Protein 4HI6 (pdb70)

InterPro domains:
  IPR032414 Matrix protein, Bornaviridae [PF16520] (20-122)
  IPR038520 Matrix protein superfamily [G3DSA:2.70.20.40] (1-142)

Solvent-accessible surface area: 24850 Å² total; per-residue (Å²): 126,74,23,56,72,3,109,77,121,4,7,44,29,1,67,30,2,0,4,0,22,0,20,7,63,71,37,128,59,156,51,30,56,10,23,0,0,1,0,1,0,114,100,70,15,150,40,32,208,142,76,123,35,70,95,42,1,40,9,5,3,4,2,18,0,9,6,47,0,3,0,14,0,71,0,52,91,78,0,30,118,35,0,26,79,15,3,33,90,166,61,17,1,122,64,45,2,24,1,138,4,23,83,45,16,0,28,87,1,1,74,23,27,21,79,43,147,37,49,62,28,114,65,25,53,52,28,105,15,0,72,44,13,86,86,4,43,146,195,65,49,27,63,49,2,108,58,101,2,7,42,34,0,62,30,0,0,2,0,25,3,51,37,84,50,45,26,39,215,77,75,100,7,19,1,0,1,0,0,0,129,112,77,11,163,46,62,235,162,99,128,24,86,71,18,3,37,7,2,4,2,4,33,2,5,19,77,0,8,0,16,0,51,1,56,87,94,0,33,122,35,0,20,80,29,8,39,79,163,64,16,2,125,63,42,2,23,0,123,6,19,91,36,18,0,49,30,0,5,32,4,39,15,72,43,150,46,39,70,12,117,68,33,51,50,26,99,12,0,68,45,17,90,84,73,126,67,23,69,39,2,96,75,120,4,5,42,33,0,57,22,1,4,6,6,19,0,55,25,59,65,69,52,120,216,63,52,96,5,24,0,0,4,0,0,0,103,95,68,2,142,36,59,203,146,108,130,9,70,75,22,10,54,16,5,4,3,2,22,0,15,11,47,0,6,0,12,2,66,0,68,92,118,3,34,116,34,1,27,78,20,7,38,90,176,73,16,1,121,64,42,2,27,0,134,4,25,82,16,10,0,44,56,0,7,48,20,38,17,75,37,147,53,37,131,31,87,59,25,48,47,30,100,10,0,75,47,12,79,95,57,130,72,21,63,44,1,114,50,112,3,8,43,31,0,60,37,3,0,2,0,14,0,42,20,117,127,7,20,0,0,0,0,0,1,114,111,82,16,154,47,51,237,130,108,147,20,92,84,24,3,51,13,4,5,1,1,32,4,6,21,76,0,6,0,13,0,50,0,56,86,100,0,30,129,35,0,20,80,28,5,31,82,162,79,21,6,149,65,48,2,30,0,124,4,16,73,68,4,0,16,107,0,8,62,21,49,20,87,38,139,36,37,84,28,143,66,18,61,53,23,105,8,0,68,49,16,83,90,55

Radius of gyration: 25.64 Å; Cα contacts (8 Å, |Δi|>4): 1263; chains: 4; bounding box: 63×63×63 Å

Structure (mmCIF, N/CA/C/O backbone):
data_4HI6
#
_entry.id   4HI6
#
_cell.length_a   158.066
_cell.length_b   158.066
_cell.length_c   103.714
_cell.angle_alpha   90.00
_cell.angle_beta   90.00
_cell.angle_gamma   120.00
#
_symmetry.space_group_name_H-M   'H 3'
#
loop_
_entity.id
_entity.type
_entity.pdbx_description
1 polymer 'Matrix protein'
2 non-polymer "GUANOSINE-3'-MONOPHOSPHATE"
3 non-polymer 'CHLORIDE ION'
4 water water
#
loop_
_atom_site.group_PDB
_atom_site.id
_atom_site.type_symbol
_atom_site.label_atom_id
_atom_site.label_alt_id
_atom_site.label_comp_id
_atom_site.label_asym_id
_atom_site.label_entity_id
_atom_site.label_seq_id
_atom_site.pdbx_PDB_ins_code
_atom_site.Cartn_x
_atom_site.Cartn_y
_atom_site.Cartn_z
_atom_site.occupancy
_atom_site.B_iso_or_equiv
_atom_site.auth_seq_id
_atom_site.auth_comp_id
_atom_site.auth_asym_id
_atom_site.auth_atom_id
_atom_site.pdbx_PDB_model_num
ATOM 1 N N . HIS A 1 5 ? -42.848 -13.234 54.722 1.00 62.74 5 HIS A N 1
ATOM 2 C CA . HIS A 1 5 ? -43.139 -12.499 53.448 1.00 62.10 5 HIS A CA 1
ATOM 3 C C . HIS A 1 5 ? -42.299 -13.024 52.283 1.00 62.01 5 HIS A C 1
ATOM 4 O O . HIS A 1 5 ? -41.479 -13.923 52.457 1.00 62.49 5 HIS A O 1
ATOM 11 N N . SER A 1 6 ? -42.538 -12.479 51.094 1.00 62.40 6 SER A N 1
ATOM 12 C CA . SER A 1 6 ? -41.658 -12.706 49.950 1.00 61.19 6 SER A CA 1
ATOM 13 C C . SER A 1 6 ? -41.310 -11.375 49.292 1.00 57.26 6 SER A C 1
ATOM 14 O O . SER A 1 6 ? -41.877 -10.329 49.627 1.00 53.28 6 SER A O 1
ATOM 17 N N . TYR A 1 7 ? -40.363 -11.434 48.361 1.00 52.07 7 TYR A N 1
ATOM 18 C CA . TYR A 1 7 ? -39.895 -10.264 47.636 1.00 45.64 7 TYR A CA 1
ATOM 19 C C . TYR A 1 7 ? -40.498 -10.280 46.237 1.00 45.91 7 TYR A C 1
ATOM 20 O O . TYR A 1 7 ? -40.134 -11.121 45.416 1.00 41.89 7 TYR A O 1
ATOM 29 N N . VAL A 1 8 ? -41.413 -9.347 45.966 1.00 44.84 8 VAL A N 1
ATOM 30 C CA . VAL A 1 8 ? -42.193 -9.382 44.724 1.00 44.53 8 VAL A CA 1
ATOM 31 C C . VAL A 1 8 ? -41.530 -8.591 43.605 1.00 41.67 8 VAL A C 1
ATOM 32 O O . VAL A 1 8 ? -41.000 -7.491 43.826 1.00 39.34 8 VAL A O 1
ATOM 36 N N . GLU A 1 9 ? -41.586 -9.149 42.397 1.00 39.70 9 GLU A N 1
ATOM 37 C CA . GLU A 1 9 ? -40.929 -8.545 41.247 1.00 38.83 9 GLU A CA 1
ATOM 38 C C . GLU A 1 9 ? -41.670 -7.272 40.872 1.00 36.37 9 GLU A C 1
ATOM 39 O O . GLU A 1 9 ? -42.888 -7.276 40.783 1.00 35.98 9 GLU A O 1
ATOM 45 N N . LEU A 1 10 ? -40.923 -6.176 40.733 1.00 34.54 10 LEU A N 1
ATOM 46 C CA . LEU A 1 10 ? -41.418 -4.963 40.089 1.00 32.19 10 LEU A CA 1
ATOM 47 C C . LEU A 1 10 ? -41.076 -5.022 38.596 1.00 30.70 10 LEU A C 1
ATOM 48 O O . LEU A 1 10 ? -39.976 -4.691 38.203 1.00 32.96 10 LEU A O 1
ATOM 53 N N . LYS A 1 11 ? -42.037 -5.451 37.785 1.00 32.25 11 LYS A N 1
ATOM 54 C CA . LYS A 1 11 ? -41.814 -5.791 36.370 1.00 31.39 11 LYS A CA 1
ATOM 55 C C . LYS A 1 11 ? -41.737 -4.582 35.465 1.00 31.21 11 LYS A C 1
ATOM 56 O O . LYS A 1 11 ? -42.148 -3.473 35.827 1.00 35.19 11 LYS A O 1
ATOM 62 N N . ASP A 1 12 ? -41.223 -4.817 34.264 1.00 31.72 12 ASP A N 1
ATOM 63 C CA . ASP A 1 12 ? -41.019 -3.768 33.279 1.00 30.21 12 ASP A C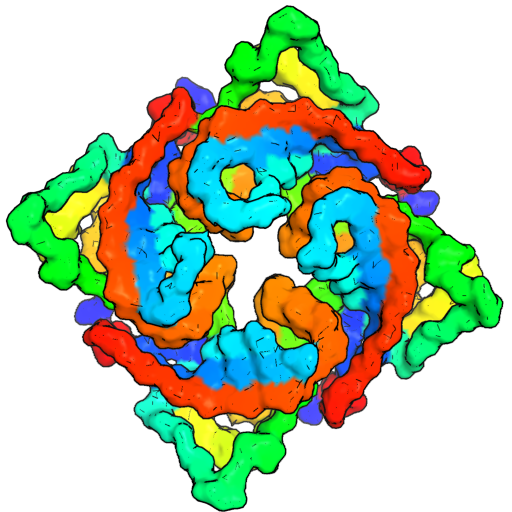A 1
ATOM 64 C C . ASP A 1 12 ? -42.293 -2.968 32.977 1.00 31.13 12 ASP A C 1
ATOM 65 O O . ASP A 1 12 ? -42.214 -1.751 32.773 1.00 31.33 12 ASP A O 1
ATOM 70 N N . LYS A 1 13 ? -43.440 -3.652 32.974 1.00 30.90 13 LYS A N 1
ATOM 71 C CA . LYS A 1 13 ? -44.742 -3.080 32.584 1.00 32.21 13 LYS A CA 1
ATOM 72 C C . LYS A 1 13 ? -45.204 -1.860 33.394 1.00 33.50 13 LYS A C 1
ATOM 73 O O . LYS A 1 13 ? -46.154 -1.191 32.995 1.00 32.13 13 LYS A O 1
ATOM 79 N N . VAL A 1 14 ? -44.557 -1.590 34.529 1.00 31.35 14 VAL A N 1
ATOM 80 C CA . VAL A 1 14 ? -44.818 -0.370 35.274 1.00 30.92 14 VAL A CA 1
ATOM 81 C C . VAL A 1 14 ? -44.177 0.835 34.608 1.00 30.90 14 VAL A C 1
ATOM 82 O O . VAL A 1 14 ? -44.372 1.968 35.058 1.00 29.77 14 VAL A O 1
ATOM 86 N N . ILE A 1 15 ? -43.374 0.595 33.578 1.00 30.55 15 ILE A N 1
ATOM 87 C CA . ILE A 1 15 ? -42.915 1.679 32.741 1.00 29.70 15 ILE A CA 1
ATOM 88 C C . ILE A 1 15 ? -43.891 1.816 31.594 1.00 32.23 15 ILE A C 1
ATOM 89 O O . ILE A 1 15 ? -44.050 0.904 30.789 1.00 34.89 15 ILE A O 1
ATOM 94 N N . VAL A 1 16 ? -44.548 2.969 31.539 1.00 33.22 16 VAL A N 1
ATOM 95 C CA . VAL A 1 16 ? -45.573 3.247 30.540 1.00 34.60 16 VAL A CA 1
ATOM 96 C C . VAL A 1 16 ? -45.048 4.4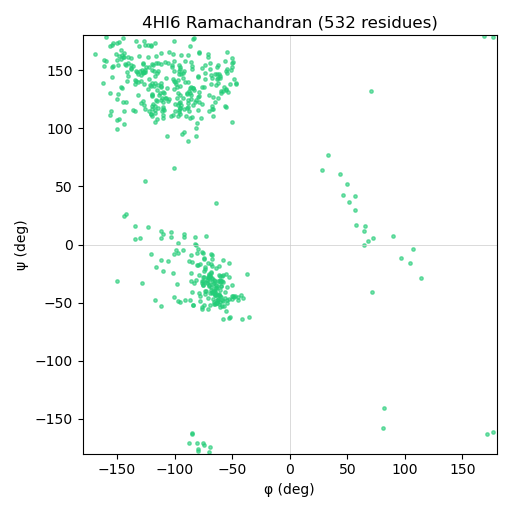12 29.713 1.00 34.70 16 VAL A C 1
ATOM 97 O O . VAL A 1 16 ? -44.997 5.552 30.204 1.00 38.14 16 VAL A O 1
ATOM 101 N N . PRO A 1 17 ? -44.605 4.130 28.477 1.00 34.39 17 PRO A N 1
ATOM 102 C CA . PRO A 1 17 ? -44.027 5.168 27.622 1.00 35.16 17 PRO A CA 1
ATOM 103 C C . PRO A 1 17 ? -44.893 6.417 27.471 1.00 35.80 17 PRO A C 1
ATOM 104 O O . PRO A 1 17 ? -46.116 6.312 27.320 1.00 35.19 17 PRO A O 1
ATOM 108 N N . GLY A 1 18 ? -44.252 7.587 27.514 1.00 35.54 18 GLY A N 1
ATOM 109 C CA . GLY A 1 18 ? -44.951 8.867 27.368 1.00 34.14 18 GLY A CA 1
ATOM 110 C C . GLY A 1 18 ? -45.306 9.555 28.685 1.00 34.44 18 GLY A C 1
ATOM 111 O O . GLY A 1 18 ? -45.681 10.726 28.689 1.00 35.55 18 GLY A O 1
ATOM 112 N N . TRP A 1 19 ? -45.171 8.832 29.796 1.00 33.99 19 TRP A N 1
ATOM 113 C CA . TRP A 1 19 ? -45.444 9.351 31.138 1.00 30.21 19 TRP A CA 1
ATOM 114 C C . TRP A 1 19 ? -44.179 9.727 31.862 1.00 28.65 19 TRP A C 1
ATOM 115 O O . TRP A 1 19 ? -43.179 9.039 31.751 1.00 26.06 19 TRP A O 1
ATOM 126 N N . PRO A 1 20 ? -44.195 10.842 32.611 1.00 28.07 20 PRO A N 1
ATOM 127 C CA . PRO A 1 20 ? -42.889 11.130 33.209 1.00 27.78 20 PRO A CA 1
ATOM 128 C C . PRO A 1 20 ? -42.311 9.900 33.917 1.00 28.07 20 PRO A C 1
ATOM 129 O O . PRO A 1 20 ? -43.051 8.960 34.229 1.00 26.65 20 PRO A O 1
ATOM 133 N N . THR A 1 21 ? -40.994 9.914 34.143 1.00 30.08 21 THR A N 1
ATOM 134 C CA . THR A 1 21 ? -40.268 8.784 34.717 1.00 31.19 21 THR A CA 1
ATOM 135 C C . THR A 1 21 ? -39.734 9.085 36.122 1.00 31.29 21 THR A C 1
ATOM 136 O O . THR A 1 21 ? -39.210 10.162 36.359 1.00 32.42 21 THR A O 1
ATOM 140 N N . LEU A 1 22 ? -39.833 8.113 37.030 1.00 31.45 22 LEU A N 1
ATOM 141 C CA . LEU A 1 22 ? -39.049 8.122 38.263 1.00 30.79 22 LEU A CA 1
ATOM 142 C C . LEU A 1 22 ? -37.819 7.223 38.048 1.00 30.58 22 LEU A C 1
ATOM 143 O O . LEU A 1 22 ? -37.962 6.074 37.632 1.00 31.00 22 LEU A O 1
ATOM 148 N N . MET A 1 23 ? -36.623 7.763 38.294 1.00 31.40 23 MET A N 1
ATOM 149 C CA . MET A 1 23 ? -35.355 7.054 38.065 1.00 32.40 23 MET A CA 1
ATOM 150 C C . MET A 1 23 ? -34.632 6.832 39.386 1.00 32.59 23 MET A C 1
ATOM 151 O O . MET A 1 23 ? -34.513 7.753 40.185 1.00 36.31 23 MET A O 1
ATOM 156 N N . LEU A 1 24 ? -34.161 5.603 39.603 1.00 31.88 24 LEU A N 1
ATOM 157 C CA . LEU A 1 24 ? -33.305 5.251 40.720 1.00 31.04 24 LEU A CA 1
ATOM 158 C C . LEU A 1 24 ? -31.853 5.316 40.235 1.00 32.56 24 LEU A C 1
ATOM 159 O O . LEU A 1 24 ? -31.446 4.521 39.381 1.00 30.59 24 LEU A O 1
ATOM 164 N N . GLU A 1 25 ? -31.092 6.281 40.750 1.00 35.35 25 GLU A N 1
ATOM 165 C CA . GLU A 1 25 ? -29.671 6.400 40.467 1.00 37.33 25 GLU A CA 1
ATOM 166 C C . GLU A 1 25 ? -28.864 5.756 41.584 1.00 39.58 25 GLU A C 1
ATOM 167 O O . GLU A 1 25 ? -29.082 6.044 42.769 1.00 38.07 25 GLU A O 1
ATOM 173 N N . ILE A 1 26 ? -27.916 4.906 41.205 1.00 37.98 26 ILE A N 1
ATOM 174 C CA . ILE A 1 26 ? -27.058 4.241 42.167 1.00 38.22 26 ILE A CA 1
ATOM 175 C C . ILE A 1 26 ? -25.598 4.541 41.839 1.00 39.52 26 ILE A C 1
ATOM 176 O O . ILE A 1 26 ? -25.179 4.438 40.683 1.00 36.94 26 ILE A O 1
ATOM 181 N N . ASP A 1 27 ? -24.830 4.890 42.867 1.00 39.48 27 ASP A N 1
ATOM 182 C CA . ASP A 1 27 ? -23.387 5.042 42.744 1.00 38.57 27 ASP A CA 1
ATOM 183 C C . ASP A 1 27 ? -22.701 4.024 43.639 1.00 38.91 27 ASP A C 1
ATOM 184 O O . ASP A 1 27 ? -23.123 3.781 44.773 1.00 36.74 27 ASP A O 1
ATOM 189 N N . PHE A 1 28 ? -21.632 3.431 43.123 1.00 37.07 28 PHE A N 1
ATOM 190 C CA . PHE A 1 28 ? -20.936 2.398 43.846 1.00 37.77 28 PHE A CA 1
ATOM 191 C C . PHE A 1 28 ? -19.620 2.915 44.400 1.00 37.03 28 PHE A C 1
ATOM 192 O O . PHE A 1 28 ? -19.039 3.889 43.925 1.00 38.70 28 PHE A O 1
ATOM 200 N N . VAL A 1 29 ? -19.182 2.244 45.447 1.00 36.35 29 VAL A N 1
ATOM 201 C CA . VAL A 1 29 ? -17.958 2.570 46.137 1.00 33.27 29 VAL A CA 1
ATOM 202 C C . VAL A 1 29 ? -16.799 2.296 45.201 1.00 34.26 29 VAL A C 1
ATOM 203 O O . VAL A 1 29 ? -16.704 1.214 44.628 1.00 37.22 29 VAL A O 1
ATOM 207 N N . GLY A 1 30 ? -15.952 3.304 45.028 1.00 35.81 30 GLY A N 1
ATOM 208 C CA . GLY A 1 30 ? -14.796 3.208 44.165 1.00 37.19 30 GLY A CA 1
ATOM 209 C C . GLY A 1 30 ? -15.117 3.631 42.743 1.00 37.21 30 GLY A C 1
ATOM 210 O O . GLY A 1 30 ? -14.279 3.482 41.869 1.00 32.82 30 GLY A O 1
ATOM 211 N N . GLY A 1 31 ? -16.322 4.158 42.521 1.00 39.79 31 GLY A N 1
ATOM 212 C CA . GLY A 1 31 ? -16.707 4.734 41.232 1.00 40.03 31 GLY A CA 1
ATOM 213 C C . GLY A 1 31 ? -16.109 6.120 41.106 1.00 42.24 31 GLY A C 1
ATOM 214 O O . GLY A 1 31 ? -16.234 6.934 42.020 1.00 42.67 31 GLY A O 1
ATOM 215 N N . THR A 1 32 ? -15.469 6.381 39.967 1.00 44.04 32 THR A N 1
ATOM 216 C CA . THR A 1 32 ? -14.645 7.575 39.762 1.00 46.57 32 THR A CA 1
ATOM 217 C C . THR A 1 32 ? -15.170 8.518 38.684 1.00 52.30 32 THR A C 1
ATOM 218 O O . THR A 1 32 ? -14.800 9.694 38.681 1.00 56.45 32 THR A O 1
ATOM 222 N N . SER A 1 33 ? -16.039 8.027 37.795 1.00 56.65 33 SER A N 1
ATOM 223 C CA . SER A 1 33 ? -16.222 8.660 36.477 1.00 57.77 33 SER A CA 1
ATOM 224 C C . SER A 1 33 ? -17.655 8.978 36.011 1.00 57.10 33 SER A C 1
ATOM 225 O O . SER A 1 33 ? -17.835 9.387 34.864 1.00 58.13 33 SER A O 1
ATOM 228 N N . ARG A 1 34 ? -18.659 8.780 36.870 1.00 54.55 34 ARG A N 1
ATOM 229 C CA . ARG A 1 34 ? -20.044 9.242 36.620 1.00 52.91 34 ARG A CA 1
ATOM 230 C C . ARG A 1 34 ? -20.829 8.487 35.540 1.00 48.77 34 ARG A C 1
ATOM 231 O O . ARG A 1 34 ? -22.027 8.257 35.703 1.00 43.43 34 ARG A O 1
ATOM 239 N N . ASN A 1 35 ? -20.181 8.139 34.431 1.00 46.93 35 ASN A N 1
ATOM 240 C CA . ASN A 1 35 ? -20.754 7.173 33.493 1.00 49.49 35 ASN A CA 1
ATOM 241 C C . ASN A 1 35 ? -20.703 5.754 34.077 1.00 46.32 35 ASN A C 1
ATOM 242 O O . ASN A 1 35 ? -20.990 4.777 33.387 1.00 48.32 35 ASN A O 1
ATOM 247 N N . GLN A 1 36 ? -20.317 5.656 35.347 1.00 43.09 36 GLN A N 1
ATOM 248 C CA . GLN A 1 36 ? -20.398 4.418 36.102 1.00 42.67 36 GLN A CA 1
ATOM 249 C C . GLN A 1 36 ? -21.634 4.359 37.006 1.00 42.01 36 GLN A C 1
ATOM 250 O O . GLN A 1 36 ? -21.886 3.327 37.627 1.00 39.83 36 GLN A O 1
ATOM 256 N N . PHE A 1 37 ? -22.410 5.440 37.084 1.00 42.18 37 PHE A N 1
ATOM 257 C CA . PHE A 1 37 ? -23.674 5.377 37.832 1.00 42.28 37 PHE A CA 1
ATOM 258 C C . PHE A 1 37 ? -24.589 4.379 37.152 1.00 43.21 37 PHE A C 1
ATOM 259 O O . PHE A 1 37 ? -24.630 4.282 35.918 1.00 44.63 37 PHE A O 1
ATOM 267 N N . LEU A 1 38 ? -25.320 3.636 37.969 1.00 40.13 38 LEU A N 1
ATOM 268 C CA . LEU A 1 38 ? -26.352 2.763 37.487 1.00 37.22 38 LEU A CA 1
ATOM 269 C C . LEU A 1 38 ? -27.653 3.554 37.606 1.00 37.26 38 LEU A C 1
ATOM 270 O O . LEU A 1 38 ? -28.070 3.928 38.711 1.00 37.88 38 LEU A O 1
ATOM 275 N N . ASN A 1 39 ? -28.239 3.862 36.452 1.00 33.24 39 ASN A N 1
ATOM 276 C CA . ASN A 1 39 ? -29.489 4.583 36.359 1.00 35.08 39 ASN A CA 1
ATOM 277 C C . ASN A 1 39 ? -30.553 3.615 35.843 1.00 33.52 39 ASN A C 1
ATOM 278 O O . ASN A 1 39 ? -30.360 2.954 34.809 1.00 33.78 39 ASN A O 1
ATOM 283 N N . ILE A 1 40 ? -31.648 3.513 36.589 1.00 30.43 40 ILE A N 1
ATOM 284 C CA . ILE A 1 40 ? -32.718 2.536 36.334 1.00 31.38 40 ILE A CA 1
ATOM 285 C C . ILE A 1 40 ? -34.067 3.226 36.216 1.00 30.56 40 ILE A C 1
ATOM 286 O O . ILE A 1 40 ? -34.529 3.837 37.186 1.00 31.85 40 ILE A O 1
ATOM 291 N N . PRO A 1 41 ? -34.712 3.154 35.034 1.00 30.53 41 PRO A N 1
ATOM 292 C CA . PRO A 1 41 ? -36.049 3.729 35.030 1.00 29.71 41 PRO A CA 1
ATOM 293 C C . PRO A 1 41 ? -36.966 2.891 35.903 1.00 29.65 41 PRO A C 1
ATOM 294 O O . PRO A 1 41 ? -37.183 1.701 35.643 1.00 31.83 41 PRO A O 1
ATOM 298 N N . PHE A 1 42 ? -37.457 3.516 36.969 1.00 28.92 42 PHE A N 1
ATOM 299 C CA . PHE A 1 42 ? -37.999 2.788 38.105 1.00 29.31 42 PHE A CA 1
ATOM 300 C C . PHE A 1 42 ? -39.508 2.677 38.031 1.00 28.02 42 PHE A C 1
ATOM 301 O O . PHE A 1 42 ? -40.076 1.605 38.206 1.00 31.75 42 PHE A O 1
ATOM 309 N N . LEU A 1 43 ? -40.155 3.797 37.786 1.00 30.49 43 LEU A N 1
ATOM 310 C CA . LEU A 1 43 ? -41.600 3.847 37.740 1.00 30.92 43 LEU A CA 1
ATOM 311 C C . LEU A 1 43 ? -42.015 5.010 36.863 1.00 30.42 43 LEU A C 1
ATOM 312 O O . LEU A 1 43 ? -41.329 6.036 36.810 1.00 30.34 43 LEU A O 1
ATOM 317 N N . SER A 1 44 ? -43.098 4.818 36.120 1.00 27.97 44 SER A N 1
ATOM 318 C CA . SER A 1 44 ? -43.745 5.908 35.447 1.00 28.63 44 SER A CA 1
ATOM 319 C C . SER A 1 44 ? -44.733 6.515 36.443 1.00 28.39 44 SER A C 1
ATOM 320 O O . SER A 1 44 ? -45.448 5.789 37.133 1.00 26.23 44 SER A O 1
ATOM 323 N N . VAL A 1 45 ? -44.745 7.842 36.518 1.00 30.49 45 VAL A N 1
ATOM 324 C CA . VAL A 1 45 ? -45.557 8.567 37.499 1.00 31.73 45 VAL A CA 1
ATOM 325 C C . VAL A 1 45 ? -46.422 9.610 36.801 1.00 30.93 45 VAL A C 1
ATOM 326 O O . VAL A 1 45 ? -46.038 10.135 35.761 1.00 33.57 45 VAL A O 1
ATOM 330 N N . LYS A 1 46 ? -47.611 9.880 37.347 1.00 32.57 46 LYS A N 1
ATOM 331 C CA . LYS A 1 46 ? -48.527 10.876 36.765 1.00 32.25 46 LYS A CA 1
ATOM 332 C C . LYS A 1 46 ? -48.026 12.310 36.950 1.00 33.15 46 LYS A C 1
ATOM 333 O O . LYS A 1 46 ? -48.362 13.199 36.159 1.00 33.21 46 LYS A O 1
ATOM 339 N N . GLU A 1 47 ? -47.259 12.531 38.018 1.00 32.91 47 GLU A N 1
ATOM 340 C CA . GLU A 1 47 ? -46.647 13.820 38.330 1.00 34.38 47 GLU A CA 1
ATOM 341 C C . GLU A 1 47 ? -45.319 13.543 39.040 1.00 32.24 47 GLU A C 1
ATOM 342 O O . GLU A 1 47 ? -45.108 12.449 39.559 1.00 33.91 47 GLU A O 1
ATOM 348 N N . PRO A 1 48 ? -44.426 14.537 39.099 1.00 33.22 48 PRO A N 1
ATOM 349 C CA . PRO A 1 48 ? -43.122 14.239 39.684 1.00 34.74 48 PRO A CA 1
ATOM 350 C C . PRO A 1 48 ? -43.239 13.993 41.189 1.00 35.89 48 PRO A C 1
ATOM 351 O O . PRO A 1 48 ? -44.161 14.497 41.826 1.00 34.63 48 PRO A O 1
ATOM 355 N N . LEU 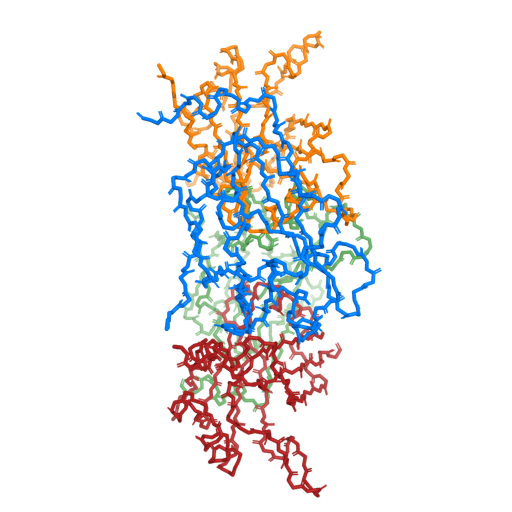A 1 49 ? -42.342 13.173 41.726 1.00 39.12 49 LEU A N 1
ATOM 356 C CA . LEU A 1 49 ? -42.276 12.932 43.159 1.00 41.45 49 LEU A CA 1
ATOM 357 C C . LEU A 1 49 ? -41.675 14.143 43.882 1.00 46.00 49 LEU A C 1
ATOM 358 O O . LEU A 1 49 ? -40.819 14.855 43.346 1.00 42.87 49 LEU A O 1
ATOM 363 N N . GLN A 1 50 ? -42.143 14.356 45.106 1.00 51.10 50 GLN A N 1
ATOM 364 C CA . GLN A 1 50 ? -41.647 15.402 45.988 1.00 54.19 50 GLN A CA 1
ATOM 365 C C . GLN A 1 50 ? -41.789 14.862 47.401 1.00 56.29 50 GLN A C 1
ATOM 366 O O . GLN A 1 50 ? -42.906 14.736 47.900 1.00 55.24 50 GLN A O 1
ATOM 372 N N . LEU A 1 51 ? -40.671 14.515 48.029 1.00 58.59 51 LEU A N 1
ATOM 373 C CA . LEU A 1 51 ? -40.692 14.050 49.412 1.00 63.54 51 LEU A CA 1
ATOM 374 C C . LEU A 1 51 ? -40.476 15.230 50.347 1.00 67.79 51 LEU A C 1
ATOM 375 O O . LEU A 1 51 ? -39.779 16.184 49.989 1.00 69.66 51 LEU A O 1
ATOM 380 N N . PRO A 1 52 ? -41.088 15.179 51.545 1.00 74.09 52 PRO A N 1
ATOM 381 C CA . PRO A 1 52 ? -40.839 16.214 52.538 1.00 74.85 52 PRO A CA 1
ATOM 382 C C . PRO A 1 52 ? -39.341 16.444 52.729 1.00 76.48 52 PRO A C 1
ATOM 383 O O . PRO A 1 52 ? -38.652 15.609 53.317 1.00 79.39 52 PRO A O 1
ATOM 387 N N . ARG A 1 53 ? -38.850 17.555 52.184 1.00 76.67 53 ARG A N 1
ATOM 388 C CA . ARG A 1 53 ? -37.452 18.003 52.348 1.00 78.97 53 ARG A CA 1
ATOM 389 C C . ARG A 1 53 ? -36.882 17.724 53.749 1.00 80.15 53 ARG A C 1
ATOM 390 O O . ARG A 1 53 ? -35.666 17.619 53.916 1.00 79.14 53 ARG A O 1
ATOM 398 N N . GLU A 1 54 ? -37.763 17.639 54.746 1.00 80.74 54 GLU A N 1
ATOM 399 C CA . GLU A 1 54 ? -37.389 17.236 56.107 1.00 82.05 54 GLU A CA 1
ATOM 400 C C . GLU A 1 54 ? -36.907 15.777 56.138 1.00 79.88 54 GLU A C 1
ATOM 401 O O . GLU A 1 54 ? -35.849 15.476 56.696 1.00 81.71 54 GLU A O 1
ATOM 407 N N . LYS A 1 55 ? -37.692 14.885 55.537 1.00 76.54 55 LYS A N 1
ATOM 408 C CA . LYS A 1 55 ? -37.398 13.449 55.531 1.00 73.18 55 LYS A CA 1
ATOM 409 C C . LYS A 1 55 ? -36.282 13.082 54.550 1.00 69.15 55 LYS A C 1
ATOM 410 O O . LYS A 1 55 ? -36.082 13.754 53.533 1.00 64.28 55 LYS A O 1
ATOM 416 N N . LYS A 1 56 ? -35.576 11.998 54.865 1.00 66.39 56 LYS A N 1
ATOM 417 C CA . LYS A 1 56 ? -34.492 11.475 54.031 1.00 64.62 56 LYS A CA 1
ATOM 418 C C . LYS A 1 56 ? -34.994 10.260 53.253 1.00 63.37 56 LYS A C 1
ATOM 419 O O . LYS A 1 56 ? -35.933 9.587 53.691 1.00 58.10 56 LYS A O 1
ATOM 425 N N . LEU A 1 57 ? -34.376 9.970 52.108 1.00 59.83 57 LEU A N 1
ATOM 426 C CA . LEU A 1 57 ? -34.765 8.792 51.324 1.00 55.63 57 LEU A CA 1
ATOM 427 C C . LEU A 1 57 ? -34.355 7.524 52.066 1.00 53.38 57 LEU A C 1
ATOM 428 O O . LEU A 1 57 ? -35.116 6.554 52.140 1.00 52.36 57 LEU A O 1
ATOM 433 N N . THR A 1 58 ? -33.156 7.557 52.637 1.00 51.88 58 THR A N 1
ATOM 434 C CA . THR A 1 58 ? -32.574 6.411 53.333 1.00 51.43 58 THR A CA 1
ATOM 435 C C . THR A 1 58 ? -33.451 5.825 54.460 1.00 52.37 58 THR A C 1
ATOM 436 O O . THR A 1 58 ? -33.307 4.649 54.798 1.00 54.52 58 THR A O 1
ATOM 440 N N . ASP A 1 59 ? -34.338 6.637 55.039 1.00 51.43 59 ASP A N 1
ATOM 441 C CA . ASP A 1 59 ? -35.234 6.178 56.114 1.00 50.92 59 ASP A CA 1
ATOM 442 C C . ASP A 1 59 ? -36.509 5.527 55.575 1.00 50.53 59 ASP A C 1
ATOM 443 O O . ASP A 1 59 ? -37.141 4.725 56.266 1.00 53.07 59 ASP A O 1
ATOM 448 N N . TYR A 1 60 ? -36.889 5.883 54.350 1.00 49.13 60 TYR A N 1
ATOM 449 C CA . TYR A 1 60 ? -38.090 5.342 53.714 1.00 49.20 60 TYR A CA 1
ATOM 450 C C . TYR A 1 60 ? -37.802 4.324 52.614 1.00 43.61 60 TYR A C 1
ATOM 451 O O . TYR A 1 60 ? -38.699 3.601 52.192 1.00 40.83 60 TYR A O 1
ATOM 460 N N . PHE A 1 61 ? -36.555 4.254 52.166 1.00 43.27 61 PHE A N 1
ATOM 461 C CA . PHE A 1 61 ? -36.211 3.443 51.000 1.00 43.07 61 PHE A CA 1
ATOM 462 C C . PHE A 1 61 ? -34.835 2.800 51.147 1.00 41.62 61 PHE A C 1
ATOM 463 O O . PHE A 1 61 ? -33.818 3.465 50.999 1.00 42.77 61 PHE A O 1
ATOM 471 N N . THR A 1 62 ? -34.808 1.503 51.443 1.00 44.36 62 THR A N 1
ATOM 472 C CA . THR A 1 62 ? -33.550 0.753 51.489 1.00 43.68 62 THR A CA 1
ATOM 473 C C . THR A 1 62 ? -33.367 -0.011 50.189 1.00 42.95 62 THR A C 1
ATOM 474 O O . THR A 1 62 ? -34.324 -0.580 49.665 1.00 46.14 62 THR A O 1
ATOM 478 N N . ILE A 1 63 ? -32.141 -0.018 49.666 1.00 43.98 63 ILE A N 1
ATOM 479 C CA . ILE A 1 63 ? -31.812 -0.834 48.498 1.00 44.56 63 ILE A CA 1
ATOM 480 C C . ILE A 1 63 ? -30.733 -1.848 48.840 1.00 45.25 63 ILE A C 1
ATOM 481 O O . ILE A 1 63 ? -29.943 -1.648 49.769 1.00 46.65 63 ILE A O 1
ATOM 486 N N . ASP A 1 64 ? -30.708 -2.945 48.093 1.00 44.99 64 ASP A N 1
ATOM 487 C CA . ASP A 1 64 ? -29.628 -3.898 48.226 1.00 42.90 64 ASP A CA 1
ATOM 488 C C . ASP A 1 64 ? -29.320 -4.648 46.929 1.00 42.12 64 ASP A C 1
ATOM 489 O O . ASP A 1 64 ? -30.187 -5.288 46.360 1.00 40.69 64 ASP A O 1
ATOM 494 N N . VAL A 1 65 ? -28.058 -4.586 46.503 1.00 41.66 65 VAL A N 1
ATOM 495 C CA . VAL A 1 65 ? -27.604 -5.212 45.261 1.00 38.50 65 VAL A CA 1
ATOM 496 C C . VAL A 1 65 ? -27.016 -6.616 45.481 1.00 37.66 65 VAL A C 1
ATOM 497 O O . VAL A 1 65 ? -26.043 -6.773 46.210 1.00 36.06 65 VAL A O 1
ATOM 501 N N . GLU A 1 66 ? -27.605 -7.629 44.847 1.00 37.89 66 GLU A N 1
ATOM 502 C CA . GLU A 1 66 ? -27.077 -8.990 44.925 1.00 40.88 66 GLU A CA 1
ATOM 503 C C . GLU A 1 66 ? -26.750 -9.569 43.547 1.00 42.32 66 GLU A C 1
ATOM 504 O O . GLU A 1 66 ? -27.352 -9.178 42.548 1.00 44.23 66 GLU A O 1
ATOM 510 N N . PRO A 1 67 ? -25.791 -10.510 43.496 1.00 42.27 67 PRO A N 1
ATOM 511 C CA . PRO A 1 67 ? -25.567 -11.281 42.269 1.00 40.76 67 PRO A CA 1
ATOM 512 C C . PRO A 1 67 ? -26.725 -12.233 41.966 1.00 40.03 67 PRO A C 1
ATOM 513 O O . PRO A 1 67 ? -27.372 -12.747 42.892 1.00 38.83 67 PRO A O 1
ATOM 517 N N . ALA A 1 68 ? -27.003 -12.436 40.680 1.00 36.64 68 ALA A N 1
ATOM 518 C CA . ALA A 1 68 ? -28.028 -13.383 40.251 1.00 36.99 68 ALA A CA 1
ATOM 519 C C . ALA A 1 68 ? -27.577 -14.302 39.093 1.00 37.49 68 ALA A C 1
ATOM 520 O O . ALA A 1 68 ? -28.358 -15.104 38.593 1.00 38.45 68 ALA A O 1
ATOM 522 N N . GLY A 1 69 ? -26.314 -14.198 38.701 1.00 36.84 69 GLY A N 1
ATOM 523 C CA . GLY A 1 69 ? -25.762 -14.993 37.609 1.00 39.49 69 GLY A CA 1
ATOM 524 C C . GLY A 1 69 ? -24.329 -14.576 37.370 1.00 36.31 69 GLY A C 1
ATOM 525 O O . GLY A 1 69 ? -23.836 -13.669 38.018 1.00 37.15 69 GLY A O 1
ATOM 526 N N . HIS A 1 70 ? -23.658 -15.214 36.423 1.00 39.15 70 HIS A N 1
ATOM 527 C CA . HIS A 1 70 ? -22.245 -14.908 36.167 1.00 37.39 70 HIS A CA 1
ATOM 528 C C . HIS A 1 70 ? -21.983 -13.476 35.661 1.00 36.60 70 HIS A C 1
ATOM 529 O O . HIS A 1 70 ? -20.855 -12.968 35.785 1.00 30.98 70 HIS A O 1
ATOM 536 N N . SER A 1 71 ? -23.013 -12.826 35.120 1.00 32.29 71 SER A N 1
ATOM 537 C CA . SER A 1 71 ? -22.916 -11.403 34.771 1.00 35.81 71 SER A CA 1
ATOM 538 C C . SER A 1 71 ? -24.232 -10.642 35.004 1.00 35.63 71 SER A C 1
ATOM 539 O O . SER A 1 71 ? -24.478 -9.597 34.395 1.00 36.66 71 SER A O 1
ATOM 542 N N . LEU A 1 72 ? -25.059 -11.154 35.907 1.00 37.12 72 LEU A N 1
ATOM 543 C CA . LEU A 1 72 ? -26.331 -10.531 36.236 1.00 38.94 72 LEU A CA 1
ATOM 544 C C . LEU A 1 72 ? -26.355 -10.102 37.693 1.00 39.42 72 LEU A C 1
ATOM 545 O O . LEU A 1 72 ? -25.700 -10.701 38.544 1.00 38.11 72 LEU A O 1
ATOM 550 N N . VAL A 1 73 ? -27.092 -9.026 37.954 1.00 39.81 73 VAL A N 1
ATOM 551 C CA . VAL A 1 73 ? -27.343 -8.556 39.303 1.00 39.35 73 VAL A CA 1
ATOM 552 C C . VAL A 1 73 ? -28.844 -8.259 39.444 1.00 40.30 73 VAL A C 1
ATOM 553 O O . VAL A 1 73 ? -29.498 -7.884 38.474 1.00 38.45 73 VAL A O 1
ATOM 557 N N . ASN A 1 74 ? -29.369 -8.460 40.653 1.00 40.89 74 ASN A N 1
ATOM 558 C CA . ASN A 1 74 ? -30.729 -8.058 41.030 1.00 39.90 74 ASN A CA 1
ATOM 559 C C . ASN A 1 74 ? -30.674 -6.997 42.113 1.00 38.26 74 ASN A C 1
ATOM 560 O O . ASN A 1 74 ? -29.770 -7.015 42.947 1.00 36.29 74 ASN A O 1
ATOM 565 N N . ILE A 1 75 ? -31.644 -6.081 42.110 1.00 38.57 75 ILE A N 1
ATOM 566 C CA . ILE A 1 75 ? -31.744 -5.061 43.161 1.00 38.83 75 ILE A CA 1
ATOM 567 C C . ILE A 1 75 ? -32.932 -5.408 44.058 1.00 39.65 75 ILE A C 1
ATOM 568 O O . ILE A 1 75 ? -34.026 -5.626 43.554 1.00 40.44 75 ILE A O 1
ATOM 573 N N . TYR A 1 76 ? -32.697 -5.500 45.370 1.00 38.54 76 TYR A N 1
ATOM 574 C CA . TYR A 1 76 ? -33.760 -5.785 46.359 1.00 37.60 76 TYR A CA 1
ATOM 575 C C . TYR A 1 76 ? -34.086 -4.533 47.170 1.00 36.78 76 TYR A C 1
ATOM 576 O O . TYR A 1 76 ? -33.194 -3.733 47.462 1.00 35.85 76 TYR A O 1
ATOM 585 N N . PHE A 1 77 ? -35.375 -4.360 47.489 1.00 39.43 77 PHE A N 1
ATOM 586 C CA . PHE A 1 77 ? -35.916 -3.108 48.035 1.00 41.52 77 PHE A CA 1
ATOM 587 C C . PHE A 1 77 ? -36.739 -3.310 49.310 1.00 41.56 77 PHE A C 1
ATOM 588 O O . PHE A 1 77 ? -37.520 -4.251 49.395 1.00 39.86 77 PHE A O 1
ATOM 596 N N . GLN A 1 78 ? -36.590 -2.392 50.268 1.00 43.00 78 GLN A N 1
ATOM 597 C CA . GLN A 1 78 ? -37.504 -2.278 51.415 1.00 44.05 78 GLN A CA 1
ATOM 598 C C . GLN A 1 78 ? -38.135 -0.887 51.381 1.00 42.19 78 GLN A C 1
ATOM 599 O O . GLN A 1 78 ? -37.435 0.123 51.459 1.00 40.30 78 GLN A O 1
ATOM 605 N N . ILE A 1 79 ? -39.459 -0.847 51.262 1.00 40.89 79 ILE A N 1
ATOM 606 C CA . ILE A 1 79 ? -40.177 0.400 51.045 1.00 41.43 79 ILE A CA 1
ATOM 607 C C . ILE A 1 79 ? -41.151 0.661 52.187 1.00 40.94 79 ILE A C 1
ATOM 608 O O . ILE A 1 79 ? -42.089 -0.105 52.399 1.00 37.99 79 ILE A O 1
ATOM 613 N N . ASP A 1 80 ? -40.909 1.754 52.906 1.00 44.84 80 ASP A N 1
ATOM 614 C CA . ASP A 1 80 ? -41.736 2.154 54.040 1.00 46.95 80 ASP A CA 1
ATOM 615 C C . ASP A 1 80 ? -43.166 2.415 53.589 1.00 47.33 80 ASP A C 1
ATOM 616 O O . ASP A 1 80 ? -43.398 2.856 52.464 1.00 51.06 80 ASP A O 1
ATOM 621 N N . ASP A 1 81 ? -44.118 2.119 54.474 1.00 50.22 81 ASP A N 1
ATOM 622 C CA . ASP A 1 81 ? -45.550 2.254 54.183 1.00 49.33 81 ASP A CA 1
ATOM 623 C C . ASP A 1 81 ? -45.905 3.616 53.600 1.00 46.08 81 ASP A C 1
ATOM 624 O O . ASP A 1 81 ? -46.646 3.690 52.625 1.00 49.66 81 ASP A O 1
ATOM 629 N N . PHE A 1 82 ? -45.354 4.679 54.177 1.00 43.20 82 PHE A N 1
ATOM 630 C CA . PHE A 1 82 ? -45.670 6.046 53.754 1.00 42.29 82 PHE A CA 1
ATOM 631 C C . PHE A 1 82 ? -45.205 6.377 52.336 1.00 42.46 82 PHE A C 1
ATOM 632 O O . PHE A 1 82 ? -45.821 7.202 51.663 1.00 42.83 82 PHE A O 1
ATOM 640 N N . LEU A 1 83 ? -44.114 5.755 51.896 1.00 42.77 83 LEU A N 1
ATOM 641 C CA . LEU A 1 83 ? -43.592 5.983 50.549 1.00 42.85 83 LEU A CA 1
ATOM 642 C C . LEU A 1 83 ? -44.331 5.106 49.546 1.00 40.90 83 LEU A C 1
ATOM 643 O O . LEU A 1 83 ? -44.539 5.502 48.404 1.00 41.88 83 LEU A O 1
ATOM 648 N N . LEU A 1 84 ? -44.730 3.919 49.995 1.00 43.51 84 LEU A N 1
ATOM 649 C CA . LEU A 1 84 ? -45.531 2.987 49.201 1.00 39.36 84 LEU A CA 1
ATOM 650 C C . LEU A 1 84 ? -46.875 3.618 48.851 1.00 41.86 84 LEU A C 1
ATOM 651 O O . LEU A 1 84 ? -47.331 3.527 47.711 1.00 42.10 84 LEU A O 1
ATOM 656 N N . LEU A 1 85 ? -47.497 4.269 49.837 1.00 40.46 85 LEU A N 1
ATOM 657 C CA . LEU A 1 85 ? -48.716 5.048 49.619 1.00 38.65 85 LEU A CA 1
ATOM 658 C C . LEU A 1 85 ? -48.489 6.130 48.568 1.00 36.43 85 LEU A C 1
ATOM 659 O O . LEU A 1 85 ? -49.229 6.234 47.595 1.00 37.43 85 LEU A O 1
ATOM 664 N N . THR A 1 86 ? -47.447 6.922 48.782 1.00 36.97 86 THR A N 1
ATOM 665 C CA . THR A 1 86 ? -47.070 8.001 47.882 1.00 36.03 86 THR A CA 1
ATOM 666 C C . THR A 1 86 ? -46.792 7.461 46.480 1.00 34.86 86 THR A C 1
ATOM 667 O O . THR A 1 86 ? -47.356 7.950 45.517 1.00 34.25 86 THR A O 1
ATOM 671 N N . LEU A 1 87 ? -45.924 6.452 46.372 1.00 35.60 87 LEU A N 1
ATOM 672 C CA . LEU A 1 87 ? -45.600 5.862 45.068 1.00 33.77 87 LEU A CA 1
ATOM 673 C C . LEU A 1 87 ? -46.814 5.213 44.386 1.00 32.41 87 LEU A C 1
ATOM 674 O O . LEU A 1 87 ? -47.018 5.392 43.193 1.00 30.89 87 LEU A O 1
ATOM 679 N N . ASN A 1 88 ? -47.622 4.478 45.140 1.00 33.53 88 ASN A N 1
ATOM 680 C CA . ASN A 1 88 ? -48.847 3.871 44.584 1.00 35.79 88 ASN A CA 1
ATOM 681 C C . ASN A 1 88 ? -49.843 4.888 44.044 1.00 36.07 88 ASN A C 1
ATOM 682 O O . ASN A 1 88 ? -50.563 4.610 43.083 1.00 38.29 88 ASN A O 1
ATOM 687 N N . SER A 1 89 ? -49.852 6.066 44.651 1.00 37.13 89 SER A N 1
ATOM 688 C CA . SER A 1 89 ? -50.735 7.155 44.255 1.00 37.55 89 SER A CA 1
ATOM 689 C C . SER A 1 89 ? -50.214 7.932 43.038 1.00 34.70 89 SER A C 1
ATOM 690 O O . SER A 1 89 ? -50.960 8.679 42.415 1.00 32.42 89 SER A O 1
ATOM 693 N N . LEU A 1 90 ? -48.931 7.781 42.726 1.00 32.68 90 LEU A N 1
ATOM 694 C CA . LEU A 1 90 ? -48.332 8.477 41.591 1.00 32.00 90 LEU A CA 1
ATOM 695 C C . LEU A 1 90 ? -48.266 7.577 40.386 1.00 31.71 90 LEU A C 1
ATOM 696 O O . LEU A 1 90 ? -48.390 8.048 39.258 1.00 32.41 90 LEU A O 1
ATOM 701 N N . SER A 1 91 ? -48.053 6.288 40.642 1.00 30.80 91 SER A N 1
ATOM 702 C CA . SER A 1 91 ? -47.793 5.314 3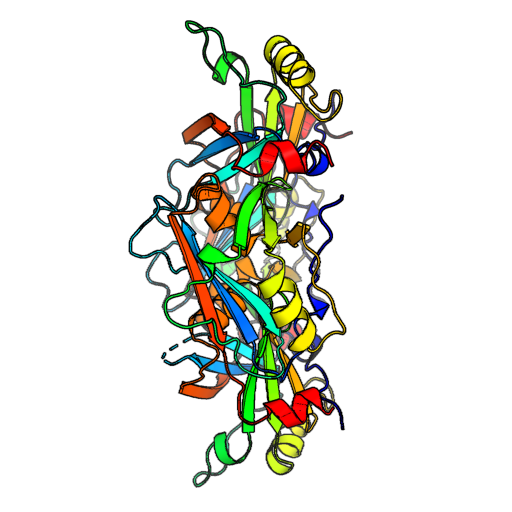9.608 1.00 32.40 91 SER A CA 1
ATOM 703 C C . SER A 1 91 ? -48.914 5.195 38.580 1.00 33.09 91 SER A C 1
ATOM 704 O O . SER A 1 91 ? -50.090 5.032 38.929 1.00 33.33 91 SER A O 1
ATOM 707 N N . VAL A 1 92 ? -48.523 5.244 37.312 1.00 30.46 92 VAL A N 1
ATOM 708 C CA . VAL A 1 92 ? -49.461 5.171 36.207 1.00 27.93 92 VAL A CA 1
ATOM 709 C C . VAL A 1 92 ? -50.041 3.770 36.062 1.00 29.43 92 VAL A C 1
ATOM 710 O O . VAL A 1 92 ? -51.264 3.607 36.084 1.00 31.47 92 VAL A O 1
ATOM 714 N N . TYR A 1 93 ? -49.185 2.759 35.919 1.00 29.27 93 TYR A N 1
ATOM 715 C CA . TYR A 1 93 ? -49.638 1.383 36.098 1.00 31.39 93 TYR A CA 1
ATOM 716 C C . TYR A 1 93 ? -50.234 1.291 37.498 1.00 32.91 93 TYR A C 1
ATOM 717 O O . TYR A 1 93 ? -49.641 1.767 38.453 1.00 31.24 93 TYR A O 1
ATOM 726 N N . LYS A 1 94 ? -51.390 0.644 37.602 1.00 37.99 94 LYS A N 1
ATOM 727 C CA . LYS A 1 94 ? -52.198 0.670 38.814 1.00 36.70 94 LYS A CA 1
ATOM 728 C C . LYS A 1 94 ? -51.537 -0.038 40.000 1.00 36.04 94 LYS A C 1
ATOM 729 O O . LYS A 1 94 ? -51.383 -1.256 40.001 1.00 37.25 94 LYS A O 1
ATOM 735 N N . ASP A 1 95 ? -51.134 0.751 40.994 1.00 35.95 95 ASP A N 1
ATOM 736 C CA . ASP A 1 95 ? -50.693 0.250 42.312 1.00 34.71 95 ASP A CA 1
ATOM 737 C C . ASP A 1 95 ? -49.755 -0.970 42.299 1.00 34.75 95 ASP A C 1
ATOM 738 O O . ASP A 1 95 ? -50.077 -2.010 42.881 1.00 30.18 95 ASP A O 1
ATOM 743 N N . PRO A 1 96 ? -48.568 -0.831 41.673 1.00 35.40 96 PRO A N 1
ATOM 744 C CA . PRO A 1 96 ? -47.606 -1.935 41.567 1.00 36.07 96 PRO A CA 1
ATOM 745 C C . PRO A 1 96 ? -46.664 -2.103 42.753 1.00 35.11 96 PRO A C 1
ATOM 746 O O . PRO A 1 96 ? -45.938 -3.089 42.806 1.00 34.96 96 PRO A O 1
ATOM 750 N N . ILE A 1 97 ? -46.662 -1.147 43.678 1.00 34.77 97 ILE A N 1
ATOM 751 C CA . ILE A 1 97 ? -45.644 -1.093 44.716 1.00 35.06 97 ILE A CA 1
ATOM 752 C C . ILE A 1 97 ? -46.050 -1.897 45.963 1.00 37.18 97 ILE A C 1
ATOM 753 O O . ILE A 1 97 ? -47.175 -1.752 46.470 1.00 34.87 97 ILE A O 1
ATOM 758 N N . ARG A 1 98 ? -45.135 -2.768 46.408 1.00 37.80 98 ARG A N 1
ATOM 759 C CA . ARG A 1 98 ? -45.276 -3.531 47.651 1.00 38.67 98 ARG A CA 1
ATOM 760 C C . ARG A 1 98 ? -44.086 -3.255 48.566 1.00 39.57 98 ARG A C 1
ATOM 761 O O . ARG A 1 98 ? -43.100 -2.633 48.151 1.00 37.27 98 ARG A O 1
ATOM 769 N N . LYS A 1 99 ? -44.176 -3.743 49.802 1.00 39.71 99 LYS A N 1
ATOM 770 C CA . LYS A 1 99 ? -43.147 -3.507 50.827 1.00 41.23 99 LYS A CA 1
ATOM 771 C C . LYS A 1 99 ? -41.813 -4.166 50.488 1.00 41.02 99 LYS A C 1
ATOM 772 O O . LYS A 1 99 ? -40.755 -3.609 50.758 1.00 42.96 99 LYS A O 1
ATOM 778 N N . TYR A 1 100 ? -41.872 -5.376 49.946 1.00 41.25 100 TYR A N 1
ATOM 779 C CA . TYR A 1 100 ? -40.670 -6.132 49.640 1.00 42.94 100 TYR A CA 1
ATOM 780 C C . TYR A 1 100 ? -40.642 -6.435 48.162 1.00 40.51 100 TYR A C 1
ATOM 781 O O . TYR A 1 100 ? -41.477 -7.176 47.663 1.00 43.60 100 TYR A O 1
ATOM 790 N N . MET A 1 101 ? -39.687 -5.833 47.459 1.00 38.54 101 MET A N 1
ATOM 791 C CA . MET A 1 101 ? -39.619 -5.976 46.019 1.00 38.26 101 MET A CA 1
ATOM 792 C C . MET A 1 101 ? -38.215 -6.293 45.518 1.00 37.11 101 MET A C 1
ATOM 793 O O . MET A 1 101 ? -37.250 -6.355 46.284 1.00 39.37 101 MET A O 1
ATOM 798 N N . PHE A 1 102 ? -38.132 -6.526 44.217 1.00 35.95 102 PHE A N 1
ATOM 799 C CA . PHE A 1 102 ? -36.861 -6.656 43.524 1.00 37.81 102 PHE A CA 1
ATOM 800 C C . PHE A 1 102 ? -37.093 -6.405 42.031 1.00 36.27 102 PHE A C 1
ATOM 801 O O . PHE A 1 102 ? -38.211 -6.513 41.560 1.00 34.76 102 PHE A O 1
ATOM 809 N N . LEU A 1 103 ? -36.043 -6.044 41.303 1.00 35.86 103 LEU A N 1
ATOM 810 C CA . LEU A 1 103 ? -36.098 -6.036 39.840 1.00 33.70 103 LEU A CA 1
ATOM 811 C C . LEU A 1 103 ? -34.792 -6.613 39.321 1.00 34.48 103 LEU A C 1
ATOM 812 O O . LEU A 1 103 ? -33.783 -6.577 40.015 1.00 30.86 103 LEU A O 1
ATOM 817 N N . ARG A 1 104 ? -34.819 -7.172 38.113 1.00 36.70 104 ARG A N 1
ATOM 818 C CA . ARG A 1 104 ? -33.628 -7.768 37.523 1.00 41.05 104 ARG A CA 1
ATOM 819 C C . ARG A 1 104 ? -33.016 -6.820 36.527 1.00 40.62 104 ARG A C 1
ATOM 820 O O . ARG A 1 104 ? -33.723 -6.269 35.685 1.00 40.76 104 ARG A O 1
ATOM 828 N N . LEU A 1 105 ? -31.700 -6.650 36.596 1.00 39.71 105 LEU A N 1
ATOM 829 C CA . LEU A 1 105 ? -31.003 -5.824 35.613 1.00 38.54 105 LEU A CA 1
ATOM 830 C C . LEU A 1 105 ? -30.459 -6.764 34.537 1.00 36.99 105 LEU A C 1
ATOM 831 O O . LEU A 1 105 ? -30.245 -7.939 34.802 1.00 32.58 105 LEU A O 1
ATOM 836 N N . ASN A 1 106 ? -30.248 -6.265 33.321 1.00 35.38 106 ASN A N 1
ATOM 837 C CA . ASN A 1 106 ? -29.616 -7.082 32.287 1.00 35.50 106 ASN A CA 1
ATOM 838 C C . ASN A 1 106 ? -28.090 -7.107 32.489 1.00 37.53 106 ASN A C 1
ATOM 839 O O . ASN A 1 106 ? -27.579 -6.527 33.456 1.00 35.75 106 ASN A O 1
ATOM 844 N N . LYS A 1 107 ? -27.364 -7.779 31.599 1.00 36.60 107 LYS A N 1
ATOM 845 C CA . LYS A 1 107 ? -25.901 -7.857 31.717 1.00 34.08 107 LYS A CA 1
ATOM 846 C C . LYS A 1 107 ? -25.239 -6.486 31.535 1.00 35.73 107 LYS A C 1
ATOM 847 O O . LYS A 1 107 ? -24.317 -6.128 32.283 1.00 36.96 107 LYS A O 1
ATOM 853 N N . GLU A 1 108 ? -25.704 -5.697 30.569 1.00 37.77 108 GLU A N 1
ATOM 854 C CA . GLU A 1 108 ? -25.110 -4.364 30.351 1.00 37.64 108 GLU A CA 1
ATOM 855 C C . GLU A 1 108 ? -25.198 -3.474 31.603 1.00 37.21 108 GLU A C 1
ATOM 856 O O . GLU A 1 108 ? -24.210 -2.850 31.997 1.00 35.80 108 GLU A O 1
ATOM 862 N N . GLN A 1 109 ? -26.383 -3.423 32.208 1.00 36.97 109 GLN A N 1
ATOM 863 C CA . GLN A 1 109 ? -26.617 -2.666 33.459 1.00 37.39 109 GLN A CA 1
ATOM 864 C C . GLN A 1 109 ? -25.778 -3.129 34.643 1.00 39.27 109 GLN A C 1
ATOM 865 O O . GLN A 1 109 ? -25.430 -2.340 35.526 1.00 45.02 109 GLN A O 1
ATOM 871 N N . SER A 1 110 ? -25.483 -4.423 34.679 1.00 38.37 110 SER A N 1
ATOM 872 C CA . SER A 1 110 ? -24.826 -5.018 35.827 1.00 35.63 110 SER A CA 1
ATOM 873 C C . SER A 1 110 ? -23.313 -4.827 35.886 1.00 36.80 110 SER A C 1
ATOM 874 O O . SER A 1 110 ? -22.724 -5.176 36.890 1.00 35.17 110 SER A O 1
ATOM 877 N N . LYS A 1 111 ? -22.684 -4.282 34.839 1.00 38.68 111 LYS A N 1
ATOM 878 C CA . LYS A 1 111 ? -21.216 -4.345 34.715 1.00 42.64 111 LYS A CA 1
ATOM 879 C C . LYS A 1 111 ? -20.462 -3.659 35.865 1.00 43.68 111 LYS A C 1
ATOM 880 O O . LYS A 1 111 ? -19.502 -4.231 36.401 1.00 43.53 111 LYS A O 1
ATOM 886 N N . TRP A 1 112 ? -20.904 -2.466 36.261 1.00 40.95 112 TRP A N 1
ATOM 887 C CA . TRP A 1 112 ? -20.181 -1.676 37.278 1.00 39.91 112 TRP A CA 1
ATOM 888 C C . TRP A 1 112 ? -20.516 -2.134 38.707 1.00 40.04 112 TRP A C 1
ATOM 889 O O . TRP A 1 112 ? -19.668 -2.075 39.609 1.00 41.18 112 TRP A O 1
ATOM 900 N N . ALA A 1 113 ? -21.737 -2.625 38.895 1.00 39.81 113 ALA A N 1
ATOM 901 C CA . ALA A 1 113 ? -22.140 -3.253 40.153 1.00 39.09 113 ALA A CA 1
ATOM 902 C C . ALA A 1 113 ? -21.295 -4.487 40.451 1.00 39.05 113 ALA A C 1
ATOM 903 O O . ALA A 1 113 ? -20.904 -4.709 41.583 1.00 41.11 113 ALA A O 1
ATOM 905 N N . ILE A 1 114 ? -21.035 -5.301 39.437 1.00 39.91 114 ILE A N 1
ATOM 906 C CA . ILE A 1 114 ? -20.194 -6.486 39.616 1.00 41.30 114 ILE A CA 1
ATOM 907 C C . ILE A 1 114 ? -18.757 -6.057 39.974 1.00 40.67 114 ILE A C 1
ATOM 908 O O . ILE A 1 114 ? -18.135 -6.671 40.836 1.00 43.37 114 ILE A O 1
ATOM 913 N N . ASN A 1 115 ? -18.280 -4.969 39.361 1.00 39.99 115 ASN A N 1
ATOM 914 C CA . ASN A 1 115 ? -16.909 -4.444 39.556 1.00 39.31 115 ASN A CA 1
ATOM 915 C C . ASN A 1 115 ? -16.611 -3.843 40.918 1.00 37.99 115 ASN A C 1
ATOM 916 O O . ASN A 1 115 ? -15.460 -3.857 41.367 1.00 34.29 115 ASN A O 1
ATOM 921 N N . ALA A 1 116 ? -17.638 -3.251 41.527 1.00 38.82 116 ALA A N 1
ATOM 922 C CA . ALA A 1 116 ? -17.538 -2.659 42.848 1.00 39.76 116 ALA A CA 1
ATOM 923 C C . ALA A 1 116 ? -17.922 -3.692 43.897 1.00 40.51 116 ALA A C 1
ATOM 924 O O . ALA A 1 116 ? -18.020 -3.369 45.082 1.00 41.07 116 ALA A O 1
ATOM 926 N N . ALA A 1 117 ? -18.137 -4.935 43.465 1.00 43.74 117 ALA A N 1
ATOM 927 C CA . ALA A 1 117 ? -18.506 -6.025 44.370 1.00 43.42 117 ALA A CA 1
ATOM 928 C C . ALA A 1 117 ? -19.764 -5.655 45.134 1.00 43.95 117 ALA A C 1
ATOM 929 O O . ALA A 1 117 ? -19.860 -5.887 46.343 1.00 48.25 117 ALA A O 1
ATOM 931 N N . PHE A 1 118 ? -20.716 -5.054 44.411 1.00 41.20 118 PHE A N 1
ATOM 932 C CA . PHE A 1 118 ? -22.059 -4.733 44.926 1.00 39.08 118 PHE A CA 1
ATOM 933 C C . PHE A 1 118 ? -22.072 -3.712 46.054 1.00 38.36 118 PHE A C 1
ATOM 934 O O . PHE A 1 118 ? -23.101 -3.531 46.706 1.00 36.64 118 PHE A O 1
ATOM 942 N N . ASN A 1 119 ? -20.942 -3.053 46.284 1.00 40.14 119 ASN A N 1
ATOM 943 C CA . ASN A 1 119 ? -20.804 -2.135 47.405 1.00 40.72 119 ASN A CA 1
ATOM 944 C C . ASN A 1 119 ? -21.290 -0.727 47.060 1.00 39.75 119 ASN A C 1
ATOM 945 O O . ASN A 1 119 ? -20.638 0.020 46.316 1.00 38.66 119 ASN A O 1
ATOM 950 N N . VAL A 1 120 ? -22.432 -0.362 47.640 1.00 40.64 120 VAL A N 1
ATOM 951 C CA . VAL A 1 120 ? -23.133 0.871 47.301 1.00 39.50 120 VAL A CA 1
ATOM 952 C C . VAL A 1 120 ? -22.644 2.057 48.119 1.00 42.22 120 VAL A C 1
ATOM 953 O O . VAL A 1 120 ? -22.544 1.974 49.348 1.00 40.35 120 VAL A O 1
ATOM 957 N N . PHE A 1 121 ? -22.373 3.170 47.436 1.00 44.28 121 PHE A N 1
ATOM 958 C CA . PHE A 1 121 ? -21.988 4.402 48.106 1.00 44.97 121 PHE A CA 1
ATOM 959 C C . PHE A 1 121 ? -23.170 5.331 48.350 1.00 46.42 121 PHE A C 1
ATOM 960 O O . PHE A 1 121 ? -23.341 5.843 49.457 1.00 44.91 121 PHE A O 1
ATOM 968 N N . SER A 1 122 ? -23.957 5.579 47.306 1.00 48.57 122 SER A N 1
ATOM 969 C CA . SER A 1 122 ? -25.115 6.468 47.411 1.00 45.61 122 SER A CA 1
ATOM 970 C C . SER A 1 122 ? -26.185 6.138 46.373 1.00 45.67 122 SER A C 1
ATOM 971 O O . SER A 1 122 ? -25.886 5.619 45.302 1.00 45.38 122 SER A O 1
ATOM 974 N N . TYR A 1 123 ? -27.434 6.446 46.702 1.00 44.86 123 TYR A N 1
ATOM 975 C CA . TYR A 1 123 ? -28.531 6.284 45.764 1.00 46.99 123 TYR A CA 1
ATOM 976 C C . TYR A 1 123 ? -29.570 7.390 45.916 1.00 45.54 123 TYR A C 1
ATOM 977 O O . TYR A 1 123 ? -29.580 8.120 46.909 1.00 47.46 123 TYR A O 1
ATOM 986 N N . ARG A 1 124 ? -30.433 7.511 44.916 1.00 46.21 124 ARG A N 1
ATOM 987 C CA . ARG A 1 124 ? -31.526 8.479 44.954 1.00 45.98 124 ARG A CA 1
ATOM 988 C C . ARG A 1 124 ? -32.545 8.264 43.842 1.00 45.10 124 ARG A C 1
ATOM 989 O O . ARG A 1 124 ? -32.287 7.549 42.869 1.00 39.71 124 ARG A O 1
ATOM 997 N N . LEU A 1 125 ? -33.710 8.879 44.031 1.00 42.74 125 LEU A N 1
ATOM 998 C CA . LEU A 1 125 ? -34.743 8.959 43.021 1.00 43.19 125 LEU A CA 1
ATOM 999 C C . LEU A 1 125 ? -34.668 10.322 42.366 1.00 43.40 125 LEU A C 1
ATOM 1000 O O . LEU A 1 125 ? -34.422 11.326 43.032 1.00 45.45 125 LEU A O 1
ATOM 1005 N N . ARG A 1 126 ? -34.858 10.344 41.052 1.00 42.59 126 ARG A N 1
ATOM 1006 C CA . ARG A 1 126 ? -34.838 11.580 40.293 1.00 43.38 126 ARG A CA 1
ATOM 1007 C C . ARG A 1 126 ? -36.034 11.565 39.355 1.00 40.27 126 ARG A C 1
ATOM 1008 O O . ARG A 1 126 ? -36.353 10.532 38.765 1.00 42.82 126 ARG A O 1
ATOM 1016 N N . ASN A 1 127 ? -36.699 12.709 39.248 1.00 37.24 127 ASN A N 1
ATOM 1017 C CA . ASN A 1 127 ? -37.787 12.892 38.309 1.00 38.04 127 ASN A CA 1
ATOM 1018 C C . ASN A 1 127 ? -37.252 13.229 36.927 1.00 37.07 127 ASN A C 1
ATOM 1019 O O . ASN A 1 127 ? -36.540 14.203 36.761 1.00 35.80 127 ASN A O 1
ATOM 1024 N N . ILE A 1 128 ? -37.610 12.421 35.938 1.00 39.06 128 ILE A N 1
ATOM 1025 C CA . ILE A 1 128 ? -37.203 12.677 34.563 1.00 36.19 128 ILE A CA 1
ATOM 1026 C C . ILE A 1 128 ? -38.448 12.946 33.745 1.00 35.06 128 ILE A C 1
ATOM 1027 O O . ILE A 1 128 ? -39.377 12.139 33.730 1.00 39.40 128 ILE A O 1
ATOM 1032 N N . GLY A 1 129 ? -38.466 14.099 33.082 1.00 35.41 129 GLY A N 1
ATOM 1033 C CA . GLY A 1 129 ? -39.622 14.550 32.342 1.00 34.89 129 GLY A CA 1
ATOM 1034 C C . GLY A 1 129 ? -39.710 13.889 30.976 1.00 37.16 129 GLY A C 1
ATOM 1035 O O . GLY A 1 129 ? -38.957 12.974 30.663 1.00 33.28 129 GLY A O 1
ATOM 1036 N N . VAL A 1 130 ? -40.622 14.388 30.155 1.00 36.37 130 VAL A N 1
ATOM 1037 C CA . VAL A 1 130 ? -41.028 13.699 28.948 1.00 39.37 130 VAL A CA 1
ATOM 1038 C C . VAL A 1 130 ? -40.666 14.511 27.689 1.00 37.17 130 VAL A C 1
ATOM 1039 O O . VAL A 1 130 ? -40.354 15.701 27.781 1.00 36.79 130 VAL A O 1
ATOM 1043 N N . GLY A 1 131 ? -40.646 13.840 26.535 1.00 37.85 131 GLY A N 1
ATOM 1044 C CA . GLY A 1 131 ? -40.301 14.468 25.240 1.00 37.82 131 GLY A CA 1
ATOM 1045 C C . GLY A 1 131 ? -41.488 15.101 24.517 1.00 38.82 131 GLY A C 1
ATOM 1046 O O . GLY A 1 131 ? -42.568 15.208 25.089 1.00 39.12 131 GLY A O 1
ATOM 1047 N N . PRO A 1 132 ? -41.297 15.519 23.244 1.00 40.75 132 PRO A N 1
ATOM 1048 C CA . PRO A 1 132 ? -42.303 16.272 22.469 1.00 39.20 132 PRO A CA 1
ATOM 1049 C C . PRO A 1 132 ? -43.591 15.535 22.069 1.00 39.25 132 PRO A C 1
ATOM 1050 O O . PRO A 1 132 ? -44.577 16.194 21.712 1.00 39.41 132 PRO A O 1
ATOM 1054 N N . LEU A 1 133 ? -43.576 14.201 22.093 1.00 34.58 133 LEU A N 1
ATOM 1055 C CA . LEU A 1 133 ? -44.728 13.399 21.676 1.00 32.63 133 LEU A CA 1
ATOM 1056 C C . LEU A 1 133 ? -45.345 12.672 22.859 1.00 32.65 133 LEU A C 1
ATOM 1057 O O . LEU A 1 133 ? -46.187 11.793 22.688 1.00 34.78 133 LEU A O 1
ATOM 1062 N N . GLY A 1 134 ? -44.937 13.039 24.063 1.00 34.36 134 GLY A N 1
ATOM 1063 C CA . GLY A 1 134 ? -45.289 12.270 25.254 1.00 35.76 134 GLY A CA 1
ATOM 1064 C C . GLY A 1 134 ? -46.768 12.032 25.456 1.00 38.60 134 GLY A C 1
ATOM 1065 O O . GLY A 1 134 ? -47.167 10.891 25.735 1.00 39.20 134 GLY A O 1
ATOM 1066 N N . PRO A 1 135 ? -47.588 13.101 25.323 1.00 39.37 135 PRO A N 1
ATOM 1067 C CA . PRO A 1 135 ? -49.048 13.000 25.467 1.00 42.55 135 PRO A CA 1
ATOM 1068 C C . PRO A 1 135 ? -49.683 12.132 24.381 1.00 43.24 135 PRO A C 1
ATOM 1069 O O . PRO A 1 135 ? -50.455 11.216 24.684 1.00 43.06 135 PRO A O 1
ATOM 1073 N N . ASP A 1 136 ? -49.347 12.439 23.129 1.00 43.74 136 ASP A N 1
ATOM 1074 C CA . ASP A 1 136 ? -49.741 11.637 21.970 1.00 42.25 136 ASP A CA 1
ATOM 1075 C C . ASP A 1 136 ? -49.436 10.153 22.160 1.00 40.38 136 ASP A C 1
ATOM 1076 O O . ASP A 1 136 ? -50.253 9.316 21.817 1.00 37.99 136 ASP A O 1
ATOM 1081 N N . ILE A 1 137 ? -48.246 9.842 22.679 1.00 41.68 137 ILE A N 1
ATOM 1082 C CA . ILE A 1 137 ? -47.788 8.453 22.833 1.00 39.80 137 ILE A CA 1
ATOM 1083 C C . ILE A 1 137 ? -48.616 7.690 23.862 1.00 42.19 137 ILE A C 1
ATOM 1084 O O . ILE A 1 137 ? -49.005 6.535 23.632 1.00 42.78 137 ILE A O 1
ATOM 1089 N N . ARG A 1 138 ? -48.834 8.318 25.013 1.00 46.45 138 ARG A N 1
ATOM 1090 C CA . ARG A 1 138 ? -49.624 7.711 26.089 1.00 50.07 138 ARG A CA 1
ATOM 1091 C C . ARG A 1 138 ? -51.112 7.653 25.722 1.00 53.28 138 ARG A C 1
ATOM 1092 O O . ARG A 1 138 ? -51.831 6.750 26.154 1.00 52.72 138 ARG A O 1
ATOM 1100 N N . SER A 1 139 ? -51.555 8.598 24.897 1.00 57.17 139 SER A N 1
ATOM 1101 C CA . SER A 1 139 ? -52.914 8.576 24.337 1.00 60.37 139 SER A CA 1
ATOM 1102 C C . SER A 1 139 ? -53.136 7.473 23.287 1.00 62.87 139 SER A C 1
ATOM 1103 O O . SER A 1 139 ? -54.279 7.149 22.968 1.00 63.01 139 SER A O 1
ATOM 1106 N N . SER A 1 140 ? -52.056 6.897 22.759 1.00 64.23 140 SER A N 1
ATOM 1107 C CA . SER A 1 140 ? -52.134 6.055 21.558 1.00 64.91 140 SER A CA 1
ATOM 1108 C C . SER A 1 140 ? -52.215 4.533 21.771 1.00 66.96 140 SER A C 1
ATOM 1109 O O . SER A 1 140 ? -52.264 3.786 20.793 1.00 68.97 140 SER A O 1
ATOM 1112 N N . GLY A 1 141 ? -52.232 4.066 23.017 1.00 68.67 141 GLY A N 1
ATOM 1113 C CA . GLY A 1 141 ? -52.359 2.624 23.289 1.00 73.67 141 GLY A CA 1
ATOM 1114 C C . GLY A 1 141 ? -53.496 1.977 22.500 1.00 75.17 141 GLY A C 1
ATOM 1115 O O . GLY A 1 141 ? -54.551 2.591 22.329 1.00 73.99 141 GLY A O 1
ATOM 1116 N N . PRO A 1 142 ? -53.295 0.730 22.019 1.00 79.28 142 PRO A N 1
ATOM 1117 C CA . PRO A 1 142 ? -54.247 0.095 21.095 1.00 79.46 142 PRO A CA 1
ATOM 1118 C C . PRO A 1 142 ? -55.598 -0.218 21.730 1.00 80.99 142 PRO A C 1
ATOM 1119 O O . PRO A 1 142 ? -56.599 -0.321 21.019 1.00 80.60 142 PRO A O 1
ATOM 1123 N N . LYS B 1 4 ? -58.293 7.108 17.499 1.00 61.93 4 LYS B N 1
ATOM 1124 C CA . LYS B 1 4 ? -56.974 6.688 18.047 1.00 62.44 4 LYS B CA 1
ATOM 1125 C C . LYS B 1 4 ? -56.122 6.034 16.962 1.00 60.49 4 LYS B C 1
ATOM 1126 O O . LYS B 1 4 ? -56.598 5.172 16.222 1.00 62.06 4 LYS B O 1
ATOM 1132 N N . HIS B 1 5 ? -54.866 6.463 16.876 1.00 55.55 5 HIS B N 1
ATOM 1133 C CA . HIS B 1 5 ? -53.860 5.817 16.038 1.00 52.68 5 HIS B CA 1
ATOM 1134 C C . HIS B 1 5 ? -52.997 4.944 16.946 1.00 51.70 5 HIS B C 1
ATOM 1135 O O . HIS B 1 5 ? -53.174 4.943 18.172 1.00 54.13 5 HIS B O 1
ATOM 1142 N N . SER B 1 6 ? -52.078 4.187 16.355 1.00 47.70 6 SER B N 1
ATOM 1143 C CA . SER B 1 6 ? -51.195 3.316 17.130 1.00 44.83 6 SER B CA 1
ATOM 1144 C C . SER B 1 6 ? -49.723 3.574 16.754 1.00 40.06 6 SER B C 1
ATOM 1145 O O . SER B 1 6 ? -49.416 3.988 15.638 1.00 36.38 6 SER B O 1
ATOM 1148 N N . TYR B 1 7 ? -48.819 3.365 17.702 1.00 37.26 7 TYR B N 1
ATOM 1149 C CA . TYR B 1 7 ? -47.387 3.493 17.423 1.00 35.65 7 TYR B CA 1
ATOM 1150 C C . TYR B 1 7 ? -46.845 2.111 17.147 1.00 32.93 7 TYR B C 1
ATOM 1151 O O . TYR B 1 7 ? -46.781 1.284 18.057 1.00 34.18 7 TYR B O 1
ATOM 1160 N N . VAL B 1 8 ? -46.472 1.872 15.888 1.00 31.72 8 VAL B N 1
ATOM 1161 C CA . VAL B 1 8 ? -46.047 0.561 15.405 1.00 30.73 8 VAL B CA 1
ATOM 1162 C C . VAL B 1 8 ? -44.568 0.512 15.123 1.00 29.86 8 VAL B C 1
ATOM 1163 O O . VAL B 1 8 ? -43.937 1.525 14.864 1.00 30.40 8 VAL B O 1
ATOM 1167 N N . GLU B 1 9 ? -44.019 -0.695 15.140 1.00 31.24 9 GLU B N 1
ATOM 1168 C CA . GLU B 1 9 ? -42.582 -0.862 15.157 1.00 31.22 9 GLU B CA 1
ATOM 1169 C C . GLU B 1 9 ? -42.007 -0.844 13.747 1.00 31.12 9 GLU B C 1
ATOM 1170 O O . GLU B 1 9 ? -42.478 -1.587 12.891 1.00 30.02 9 GLU B O 1
ATOM 1176 N N . LEU B 1 10 ? -40.985 -0.013 13.519 1.00 30.33 10 LEU B N 1
ATOM 1177 C CA . LEU B 1 10 ? -40.120 -0.166 12.341 1.00 30.47 10 LEU B CA 1
ATOM 1178 C C . LEU B 1 10 ? -39.058 -1.251 12.574 1.00 31.86 10 LEU B C 1
ATOM 1179 O O . LEU B 1 10 ? -37.967 -0.973 13.071 1.00 35.59 10 LEU B O 1
ATOM 1184 N N . LYS B 1 11 ? -39.366 -2.474 12.165 1.00 33.53 11 LYS B N 1
ATOM 1185 C CA . LYS B 1 11 ? -38.557 -3.650 12.461 1.00 33.35 11 LYS B CA 1
ATOM 1186 C C . LYS B 1 11 ? -37.314 -3.814 11.577 1.00 34.59 11 LYS B C 1
ATOM 1187 O O . LYS B 1 11 ? -37.195 -3.202 10.508 1.00 34.92 11 LYS B O 1
ATOM 1193 N N . ASP B 1 12 ? -36.421 -4.692 12.022 1.00 33.14 12 ASP B N 1
ATOM 1194 C CA . ASP B 1 12 ? -35.148 -4.996 11.334 1.00 34.78 12 ASP B CA 1
ATOM 1195 C C . ASP B 1 12 ? -35.225 -5.390 9.853 1.00 37.47 12 ASP B C 1
ATOM 1196 O O . ASP B 1 12 ? -34.263 -5.180 9.103 1.00 36.92 12 ASP B O 1
ATOM 1201 N N . LYS B 1 13 ? -36.348 -5.978 9.448 1.00 38.02 13 LYS B N 1
ATOM 1202 C CA . LYS B 1 13 ? -36.534 -6.464 8.076 1.00 38.83 13 LYS B CA 1
ATOM 1203 C C . LYS B 1 13 ? -36.462 -5.373 7.014 1.00 36.22 13 LYS B C 1
ATOM 1204 O O . LYS B 1 13 ? -36.269 -5.652 5.833 1.00 40.43 13 LYS B O 1
ATOM 1210 N N . VAL B 1 14 ? -36.618 -4.132 7.439 1.00 34.71 14 VAL B N 1
ATOM 1211 C CA . VAL B 1 14 ? -36.584 -3.000 6.535 1.00 33.67 14 VAL B CA 1
ATOM 1212 C C . VAL B 1 14 ? -35.148 -2.602 6.170 1.00 31.97 14 VAL B C 1
ATOM 1213 O O . VAL B 1 14 ? -34.948 -1.701 5.376 1.00 32.18 14 VAL B O 1
ATOM 1217 N N . ILE B 1 15 ? -34.156 -3.265 6.760 1.00 31.31 15 ILE B N 1
ATOM 1218 C CA . ILE B 1 15 ? -32.760 -3.106 6.356 1.00 31.79 15 ILE B CA 1
ATOM 1219 C C . ILE B 1 15 ? -32.453 -4.311 5.468 1.00 32.68 15 ILE B C 1
ATOM 1220 O O . ILE B 1 15 ? -32.515 -5.431 5.932 1.00 34.77 15 ILE B O 1
ATOM 1225 N N . VAL B 1 16 ? -32.183 -4.076 4.181 1.00 34.17 16 VAL B N 1
ATOM 1226 C CA . VAL B 1 16 ? -31.856 -5.151 3.232 1.00 32.29 16 VAL B CA 1
ATOM 1227 C C . VAL B 1 16 ? -30.369 -5.056 2.822 1.00 31.98 16 VAL B C 1
ATOM 1228 O O . VAL B 1 16 ? -29.937 -4.050 2.261 1.00 33.79 16 VAL B O 1
ATOM 1232 N N . PRO B 1 17 ? -29.574 -6.091 3.126 1.00 34.57 17 PRO B N 1
ATOM 1233 C CA . PRO B 1 17 ? -28.152 -6.091 2.776 1.00 36.60 17 PRO B CA 1
ATOM 1234 C C . PRO B 1 17 ? -27.870 -5.962 1.266 1.00 37.33 17 PRO B C 1
ATOM 1235 O O . PRO B 1 17 ? -28.474 -6.665 0.466 1.00 37.75 17 PRO B O 1
ATOM 1239 N N . GLY B 1 18 ? -26.951 -5.069 0.900 1.00 36.89 18 GLY B N 1
ATOM 1240 C CA . GLY B 1 18 ? -26.648 -4.796 -0.507 1.00 35.89 18 GLY B CA 1
ATOM 1241 C C . GLY B 1 18 ? -27.215 -3.498 -1.041 1.00 34.83 18 GLY B C 1
ATOM 1242 O O . GLY B 1 18 ? -26.785 -3.019 -2.087 1.00 36.21 18 GLY B O 1
ATOM 1243 N N . TRP B 1 19 ? -28.175 -2.912 -0.327 1.00 36.21 19 TRP B N 1
ATOM 1244 C CA . TRP B 1 19 ? -28.784 -1.663 -0.751 1.00 35.46 19 TRP B CA 1
ATOM 1245 C C . TRP B 1 19 ? -28.231 -0.492 0.052 1.00 36.18 19 TRP B C 1
ATOM 1246 O O . TRP B 1 19 ? -27.807 -0.668 1.189 1.00 37.00 19 TRP B O 1
ATOM 1257 N N . PRO B 1 20 ? -28.232 0.718 -0.538 1.00 37.07 20 PRO B N 1
ATOM 1258 C CA . PRO B 1 20 ? -27.848 1.901 0.228 1.00 36.80 20 PRO B CA 1
ATOM 1259 C C . PRO B 1 20 ? -28.661 2.052 1.511 1.00 36.81 20 PRO B C 1
ATOM 1260 O O . PRO B 1 20 ? -29.814 1.612 1.571 1.00 36.66 20 PRO B O 1
ATOM 1264 N N . THR B 1 21 ? -28.050 2.674 2.518 1.00 35.46 21 THR B N 1
ATOM 1265 C CA . THR B 1 21 ? -28.625 2.771 3.856 1.00 35.69 21 THR B CA 1
ATOM 1266 C C . THR B 1 21 ? -28.997 4.211 4.170 1.00 34.16 21 THR B C 1
ATOM 1267 O O . THR B 1 21 ? -28.232 5.118 3.876 1.00 36.17 21 THR B O 1
ATOM 1271 N N . LEU B 1 22 ? -30.188 4.407 4.736 1.00 32.85 22 LEU B N 1
ATOM 1272 C CA . LEU B 1 22 ? -30.568 5.662 5.355 1.00 32.88 22 LEU B CA 1
ATOM 1273 C C . LEU B 1 22 ? -30.306 5.467 6.845 1.00 33.28 22 LEU B C 1
ATOM 1274 O O . LEU B 1 22 ? -30.889 4.575 7.478 1.00 30.76 22 LEU B O 1
ATOM 1279 N N . MET B 1 23 ? -29.427 6.317 7.371 1.00 33.82 23 MET B N 1
ATOM 1280 C CA . MET B 1 23 ? -28.895 6.235 8.724 1.00 33.00 23 MET B CA 1
ATOM 1281 C C . MET B 1 23 ? -29.533 7.313 9.597 1.00 32.04 23 MET B C 1
ATOM 1282 O O . MET B 1 23 ? -29.457 8.498 9.265 1.00 33.79 23 MET B O 1
ATOM 1287 N N . LEU B 1 24 ? -30.153 6.908 10.705 1.00 29.57 24 LEU B N 1
ATOM 1288 C CA . LEU B 1 24 ? -30.642 7.854 11.724 1.00 29.96 24 LEU B CA 1
ATOM 1289 C C . LEU B 1 24 ? -29.548 8.158 12.756 1.00 30.84 24 LEU B C 1
ATOM 1290 O O . LEU B 1 24 ? -29.025 7.258 13.413 1.00 30.87 24 LEU B O 1
ATOM 1295 N N . GLU B 1 25 ? -29.206 9.431 12.894 1.00 33.93 25 GLU B N 1
ATOM 1296 C CA . GLU B 1 25 ? -28.126 9.844 13.783 1.00 33.47 25 GLU B CA 1
ATOM 1297 C C . GLU B 1 25 ? -28.710 10.773 14.843 1.00 33.10 25 GLU B C 1
ATOM 1298 O O . GLU B 1 25 ? -29.308 11.791 14.513 1.00 33.14 25 GLU B O 1
ATOM 1304 N N . ILE B 1 26 ? -28.566 10.382 16.106 1.00 31.89 26 ILE B N 1
ATOM 1305 C CA . ILE B 1 26 ? -29.082 11.138 17.246 1.00 31.42 26 ILE B CA 1
ATOM 1306 C C . ILE B 1 26 ? -27.928 11.545 18.172 1.00 31.90 26 ILE B C 1
ATOM 1307 O O . ILE B 1 26 ? -27.117 10.715 18.549 1.00 31.02 26 ILE B O 1
ATOM 1312 N N . ASP B 1 27 ? -27.860 12.835 18.500 1.00 34.09 27 ASP B N 1
ATOM 1313 C CA . ASP B 1 27 ? -26.972 13.358 19.545 1.00 35.40 27 ASP B CA 1
ATOM 1314 C C . ASP B 1 27 ? -27.781 13.743 20.799 1.00 35.14 27 ASP B C 1
ATOM 1315 O O . ASP B 1 27 ? -28.826 14.369 20.681 1.00 33.47 27 ASP B O 1
ATOM 1320 N N . PHE B 1 28 ? -27.305 13.356 21.988 1.00 36.06 28 PHE B N 1
ATOM 1321 C CA . PHE B 1 28 ? -27.914 13.797 23.259 1.00 36.80 28 PHE B CA 1
ATOM 1322 C C . PHE B 1 28 ? -27.238 15.038 23.859 1.00 40.73 28 PHE B C 1
ATOM 1323 O O . PHE B 1 28 ? -26.108 15.376 23.502 1.00 40.97 28 PHE B O 1
ATOM 1331 N N . VAL B 1 29 ? -27.931 15.690 24.795 1.00 45.90 29 VAL B N 1
ATOM 1332 C CA . VAL B 1 29 ? -27.510 16.993 25.333 1.00 49.94 29 VAL B CA 1
ATOM 1333 C C . VAL B 1 29 ? -26.354 16.842 26.311 1.00 54.34 29 VAL B C 1
ATOM 1334 O O . VAL B 1 29 ? -25.328 17.514 26.174 1.00 56.52 29 VAL B O 1
ATOM 1338 N N . GLY B 1 30 ? -26.549 15.981 27.308 1.00 57.16 30 GLY B N 1
ATOM 1339 C CA . GLY B 1 30 ? -25.546 15.708 28.335 1.00 57.56 30 GLY B CA 1
ATOM 1340 C C . GLY B 1 30 ? -25.266 14.221 28.418 1.00 61.02 30 GLY B C 1
ATOM 1341 O O . GLY B 1 30 ? -25.380 13.614 29.486 1.00 62.43 30 GLY B O 1
ATOM 1342 N N . GLY B 1 31 ? -24.914 13.636 27.274 1.00 62.86 31 GLY B N 1
ATOM 1343 C CA . GLY B 1 31 ? -24.533 12.231 27.198 1.00 65.51 31 GLY B CA 1
ATOM 1344 C C . GLY B 1 31 ? -23.130 12.022 27.732 1.00 66.29 31 GLY B C 1
ATOM 1345 O O . GLY B 1 31 ? -22.219 12.799 27.430 1.00 67.39 31 GLY B O 1
ATOM 1346 N N . THR B 1 32 ? -22.961 10.977 28.537 1.00 67.31 32 THR B N 1
ATOM 1347 C CA . THR B 1 32 ? -21.668 10.663 29.135 1.00 65.22 32 THR B CA 1
ATOM 1348 C C . THR B 1 32 ? -20.882 9.773 28.180 1.00 62.82 32 THR B C 1
ATOM 1349 O O . THR B 1 32 ? -21.449 9.199 27.253 1.00 63.51 32 THR B O 1
ATOM 1353 N N . SER B 1 33 ? -19.576 9.671 28.395 1.00 61.36 33 SER B N 1
ATOM 1354 C CA . SER B 1 33 ? -18.713 8.880 27.516 1.00 61.22 33 SER B CA 1
ATOM 1355 C C . SER B 1 33 ? -18.539 9.533 26.155 1.00 57.35 33 SER B C 1
ATOM 1356 O O . SER B 1 33 ? -19.507 9.940 25.518 1.00 55.58 33 SER B O 1
ATOM 1357 N N . ARG B 1 34 ? -17.297 9.616 25.700 1.00 55.64 34 ARG B N 1
ATOM 1358 C CA . ARG B 1 34 ? -16.969 10.359 24.495 1.00 50.73 34 ARG B CA 1
ATOM 1359 C C . ARG B 1 34 ? -16.796 9.426 23.305 1.00 50.42 34 ARG B C 1
ATOM 1360 O O . ARG B 1 34 ? -16.556 8.229 23.473 1.00 47.58 34 ARG B O 1
ATOM 1368 N N . ASN B 1 35 ? -16.954 9.974 22.101 1.00 53.72 35 ASN B N 1
ATOM 1369 C CA . ASN B 1 35 ? -16.742 9.232 20.850 1.00 57.63 35 ASN B CA 1
ATOM 1370 C C . ASN B 1 35 ? -17.705 8.068 20.615 1.00 57.38 35 ASN B C 1
ATOM 1371 O O . ASN B 1 35 ? -17.596 7.374 19.597 1.00 58.02 35 ASN B O 1
ATOM 1376 N N . GLN B 1 36 ? -18.628 7.833 21.551 1.00 55.36 36 GLN B N 1
ATOM 1377 C CA . GLN B 1 36 ? -19.708 6.890 21.319 1.00 52.03 36 GLN B CA 1
ATOM 1378 C C . GLN B 1 36 ? -20.909 7.688 20.831 1.00 52.23 36 GLN B C 1
ATOM 1379 O O . GLN B 1 36 ? -21.412 8.591 21.519 1.00 50.18 36 GLN B O 1
ATOM 1385 N N . PHE B 1 37 ? -21.321 7.377 19.607 1.00 51.51 37 PHE B N 1
ATOM 1386 C CA . PHE B 1 37 ? -22.427 8.055 18.958 1.00 51.20 37 PHE B CA 1
ATOM 1387 C C . PHE B 1 37 ? -23.619 7.134 18.992 1.00 45.66 37 PHE B C 1
ATOM 1388 O O . PHE B 1 37 ? -23.478 5.943 19.261 1.00 48.65 37 PHE B O 1
ATOM 1396 N N . LEU B 1 38 ? -24.797 7.681 18.710 1.00 40.32 38 LEU B N 1
ATOM 1397 C CA . LEU B 1 38 ? -25.966 6.861 18.456 1.00 34.91 38 LEU B CA 1
ATOM 1398 C C . LEU B 1 38 ? -26.274 6.904 16.960 1.00 33.31 38 LEU B C 1
ATOM 1399 O O . LEU B 1 38 ? -26.970 7.817 16.471 1.00 32.31 38 LEU B O 1
ATOM 1404 N N . ASN B 1 39 ? -25.738 5.912 16.243 1.00 31.38 39 ASN B N 1
ATOM 1405 C CA . ASN B 1 39 ? -25.954 5.743 14.807 1.00 31.15 39 ASN B CA 1
ATOM 1406 C C . ASN B 1 39 ? -26.811 4.489 14.557 1.00 30.31 39 ASN B C 1
ATOM 1407 O O . ASN B 1 39 ? -26.393 3.365 14.843 1.00 33.93 39 ASN B O 1
ATOM 1412 N N . ILE B 1 40 ? -28.012 4.694 14.037 1.00 30.04 40 ILE B N 1
ATOM 1413 C CA . ILE B 1 40 ? -28.970 3.614 13.794 1.00 29.66 40 ILE B CA 1
ATOM 1414 C C . ILE B 1 40 ? -29.265 3.487 12.298 1.00 28.04 40 ILE B C 1
ATOM 1415 O O . ILE B 1 40 ? -29.867 4.371 11.724 1.00 28.56 40 ILE B O 1
ATOM 1420 N N . PRO B 1 41 ? -28.857 2.378 11.654 1.00 30.29 41 PRO B N 1
ATOM 1421 C CA . PRO B 1 41 ? -29.300 2.227 10.263 1.00 29.94 41 PRO B CA 1
ATOM 1422 C C . PRO B 1 41 ? -30.835 2.082 10.244 1.00 29.90 41 PRO B C 1
ATOM 1423 O O . PRO B 1 41 ? -31.388 1.214 10.926 1.00 27.43 41 PRO B O 1
ATOM 1427 N N . PHE B 1 42 ? -31.502 2.978 9.509 1.00 28.91 42 PHE B N 1
ATOM 1428 C CA . PHE B 1 42 ? -32.927 3.280 9.711 1.00 27.83 42 PHE B CA 1
ATOM 1429 C C . PHE B 1 42 ? -33.833 2.582 8.701 1.00 28.33 42 PHE B C 1
ATOM 1430 O O . PHE B 1 42 ? -34.870 2.043 9.079 1.00 26.04 42 PHE B O 1
ATOM 1438 N N . LEU B 1 43 ? -33.433 2.626 7.423 1.00 28.64 43 LEU B N 1
ATOM 1439 C CA . LEU B 1 43 ? -34.189 2.065 6.319 1.00 28.41 43 LEU B CA 1
ATOM 1440 C C . LEU B 1 43 ? -33.286 1.890 5.073 1.00 29.19 43 LEU B C 1
ATOM 1441 O O . LEU B 1 43 ? -32.437 2.734 4.759 1.00 30.26 43 LEU B O 1
ATOM 1446 N N . SER B 1 44 ? -33.447 0.774 4.386 1.00 27.47 44 SER B N 1
ATOM 1447 C CA . SER B 1 44 ? -32.716 0.553 3.141 1.00 27.78 44 SER B CA 1
ATOM 1448 C C . SER B 1 44 ? -33.473 1.213 1.995 1.00 27.34 44 SER B C 1
ATOM 1449 O O . SER B 1 44 ? -34.674 1.067 1.883 1.00 27.17 44 SER B O 1
ATOM 1452 N N . VAL B 1 45 ? -32.764 1.923 1.136 1.00 32.27 45 VAL B N 1
ATOM 1453 C CA . VAL B 1 45 ? -33.413 2.746 0.113 1.00 33.24 45 VAL B CA 1
ATOM 1454 C C . VAL B 1 45 ? -32.850 2.405 -1.272 1.00 37.33 45 VAL B C 1
ATOM 1455 O O . VAL B 1 45 ? -31.693 2.006 -1.394 1.00 42.73 45 VAL B O 1
ATOM 1459 N N . LYS B 1 46 ? -33.677 2.532 -2.307 1.00 41.77 46 LYS B N 1
ATOM 1460 C CA . LYS B 1 46 ? -33.264 2.251 -3.690 1.00 44.92 46 LYS B CA 1
ATOM 1461 C C . LYS B 1 46 ? -32.390 3.382 -4.243 1.00 46.92 46 LYS B C 1
ATOM 1462 O O . LYS B 1 46 ? -31.497 3.142 -5.059 1.00 49.21 46 LYS B O 1
ATOM 1468 N N . GLU B 1 47 ? -32.658 4.601 -3.777 1.00 48.08 47 GLU B N 1
ATOM 1469 C CA . GLU B 1 47 ? -31.975 5.820 -4.217 1.00 50.22 47 GLU B CA 1
ATOM 1470 C C . GLU B 1 47 ? -31.799 6.755 -2.998 1.00 48.97 47 GLU B C 1
ATOM 1471 O O . GLU B 1 47 ? -32.553 6.641 -2.034 1.00 47.51 47 GLU B O 1
ATOM 1477 N N . PRO B 1 48 ? -30.806 7.668 -3.021 1.00 49.32 48 PRO B N 1
ATOM 1478 C CA . PRO B 1 48 ? -30.606 8.515 -1.830 1.00 47.97 48 PRO B CA 1
ATOM 1479 C C . PRO B 1 48 ? -31.751 9.463 -1.517 1.00 47.38 48 PRO B C 1
ATOM 1480 O O . PRO B 1 48 ? -32.417 9.966 -2.425 1.0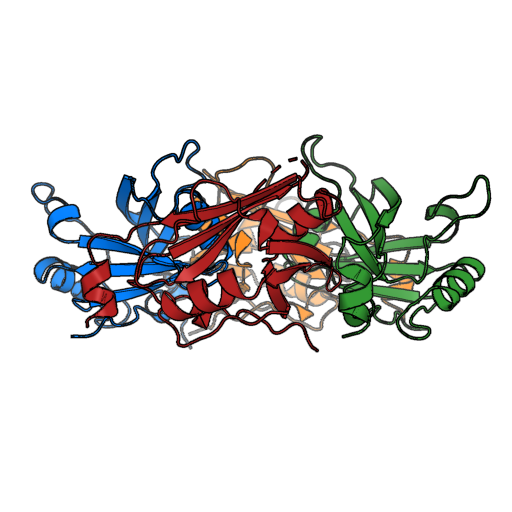0 46.78 48 PRO B O 1
ATOM 1484 N N . LEU B 1 49 ? -31.964 9.708 -0.226 1.00 47.07 49 LEU B N 1
ATOM 1485 C CA . LEU B 1 49 ? -32.921 10.711 0.206 1.00 44.02 49 LEU B CA 1
ATOM 1486 C C . LEU B 1 49 ? -32.333 12.097 -0.051 1.00 45.38 49 LEU B C 1
ATOM 1487 O O . LEU B 1 49 ? -31.125 12.317 0.114 1.00 44.71 49 LEU B O 1
ATOM 1492 N N . GLN B 1 50 ? -33.197 13.020 -0.458 1.00 45.88 50 GLN B N 1
ATOM 1493 C CA . GLN B 1 50 ? -32.818 14.402 -0.718 1.00 50.49 50 GLN B CA 1
ATOM 1494 C C . GLN B 1 50 ? -34.027 15.281 -0.429 1.00 54.10 50 GLN B C 1
ATOM 1495 O O . GLN B 1 50 ? -34.947 15.374 -1.246 1.00 54.78 50 GLN B O 1
ATOM 1501 N N . LEU B 1 51 ? -34.036 15.899 0.747 1.00 57.51 51 LEU B N 1
ATOM 1502 C CA . LEU B 1 51 ? -35.115 16.802 1.119 1.00 62.94 51 LEU B CA 1
ATOM 1503 C C . LEU B 1 51 ? -34.955 18.103 0.339 1.00 68.08 51 LEU B C 1
ATOM 1504 O O . LEU B 1 51 ? -33.842 18.437 -0.072 1.00 71.73 51 LEU B O 1
ATOM 1509 N N . PRO B 1 52 ? -36.062 18.840 0.125 1.00 72.61 52 PRO B N 1
ATOM 1510 C CA . PRO B 1 52 ? -35.942 20.169 -0.481 1.00 75.74 52 PRO B CA 1
ATOM 1511 C C . PRO B 1 52 ? -34.989 21.066 0.308 1.00 75.59 52 PRO B C 1
ATOM 1512 O O . PRO B 1 52 ? -34.883 20.931 1.527 1.00 75.18 52 PRO B O 1
ATOM 1516 N N . ARG B 1 53 ? -34.312 21.974 -0.388 1.00 80.26 53 ARG B N 1
ATOM 1517 C CA . ARG B 1 53 ? -33.218 22.753 0.203 1.00 80.61 53 ARG B CA 1
ATOM 1518 C C . ARG B 1 53 ? -33.688 23.777 1.247 1.00 80.05 53 ARG B C 1
ATOM 1519 O O . ARG B 1 53 ? -33.007 24.001 2.249 1.00 81.05 53 ARG B O 1
ATOM 1527 N N . GLU B 1 54 ? -34.853 24.379 1.012 1.00 79.46 54 GLU B N 1
ATOM 1528 C CA . GLU B 1 54 ? -35.376 25.435 1.883 1.00 79.74 54 GLU B CA 1
ATOM 1529 C C . GLU B 1 54 ? -35.975 24.845 3.152 1.00 79.75 54 GLU B C 1
ATOM 1530 O O . GLU B 1 54 ? -35.672 25.298 4.259 1.00 80.27 54 GLU B O 1
ATOM 1536 N N . LYS B 1 55 ? -36.824 23.835 2.988 1.00 77.54 55 LYS B N 1
ATOM 1537 C CA . LYS B 1 55 ? -37.409 23.137 4.131 1.00 74.91 55 LYS B CA 1
ATOM 1538 C C . LYS B 1 55 ? -36.360 22.286 4.841 1.00 69.83 55 LYS B C 1
ATOM 1539 O O . LYS B 1 55 ? -35.312 21.966 4.276 1.00 71.71 55 LYS B O 1
ATOM 1545 N N . LYS B 1 56 ? -36.663 21.923 6.081 1.00 63.95 56 LYS B N 1
ATOM 1546 C CA . LYS B 1 56 ? -35.726 21.207 6.945 1.00 60.51 56 LYS B CA 1
ATOM 1547 C C . LYS B 1 56 ? -36.357 19.923 7.474 1.00 56.31 56 LYS B C 1
ATOM 1548 O O . LYS B 1 56 ? -37.556 19.688 7.300 1.00 54.67 56 LYS B O 1
ATOM 1554 N N . LEU B 1 57 ? -35.543 19.100 8.126 1.00 50.29 57 LEU B N 1
ATOM 1555 C CA . LEU B 1 57 ? -35.973 17.771 8.542 1.00 47.92 57 LEU B CA 1
ATOM 1556 C C . LEU B 1 57 ? -37.030 17.803 9.643 1.00 47.20 57 LEU B C 1
ATOM 1557 O O . LEU B 1 57 ? -37.948 16.982 9.648 1.00 46.20 57 LEU B O 1
ATOM 1562 N N . THR B 1 58 ? -36.909 18.756 10.561 1.00 48.88 58 THR B N 1
ATOM 1563 C CA . THR B 1 58 ? -37.763 18.799 11.746 1.00 51.83 58 THR B CA 1
ATOM 1564 C C . THR B 1 58 ? -39.190 19.276 11.419 1.00 54.78 58 THR B C 1
ATOM 1565 O O . THR B 1 58 ? -40.095 19.149 12.250 1.00 53.50 58 THR B O 1
ATOM 1569 N N . ASP B 1 59 ? -39.382 19.801 10.207 1.00 53.63 59 ASP B N 1
ATOM 1570 C CA . ASP B 1 59 ? -40.723 20.049 9.665 1.00 53.27 59 ASP B CA 1
ATOM 1571 C C . ASP B 1 59 ? -41.367 18.772 9.123 1.00 51.03 59 ASP B C 1
ATOM 1572 O O . ASP B 1 59 ? -42.584 18.731 8.913 1.00 50.38 59 ASP B O 1
ATOM 1577 N N . TYR B 1 60 ? -40.551 17.746 8.875 1.00 47.38 60 TYR B N 1
ATOM 1578 C CA . TYR B 1 60 ? -41.029 16.463 8.329 1.00 44.56 60 TYR B CA 1
ATOM 1579 C C . TYR B 1 60 ? -40.980 15.308 9.332 1.00 41.32 60 TYR B C 1
ATOM 1580 O O . TYR B 1 60 ? -41.708 14.328 9.185 1.00 37.96 60 TYR B O 1
ATOM 1589 N N . PHE B 1 61 ? -40.127 15.432 10.346 1.00 40.88 61 PHE B N 1
ATOM 1590 C CA . PHE B 1 61 ? -39.696 14.297 11.157 1.00 40.65 61 PHE B CA 1
ATOM 1591 C C . PHE B 1 61 ? -39.495 14.728 12.609 1.00 38.15 61 PHE B C 1
ATOM 1592 O O . PHE B 1 61 ? -38.734 15.650 12.891 1.00 39.71 61 PHE B O 1
ATOM 1600 N N . THR B 1 62 ? -40.203 14.070 13.520 1.00 36.08 62 THR B N 1
ATOM 1601 C CA . THR B 1 62 ? -40.108 14.362 14.939 1.00 33.49 62 THR B CA 1
ATOM 1602 C C . THR B 1 62 ? -39.813 13.058 15.647 1.00 33.87 62 THR B C 1
ATOM 1603 O O . THR B 1 62 ? -40.373 12.016 15.290 1.00 33.85 62 THR B O 1
ATOM 1607 N N . ILE B 1 63 ? -38.904 13.097 16.620 1.00 31.29 63 ILE B N 1
ATOM 1608 C CA . ILE B 1 63 ? -38.554 11.886 17.356 1.00 29.78 63 ILE B CA 1
ATOM 1609 C C . ILE B 1 63 ? -38.773 12.063 18.851 1.00 29.00 63 ILE B C 1
ATOM 1610 O O . ILE B 1 63 ? -38.875 13.181 19.335 1.00 26.85 63 ILE B O 1
ATOM 1615 N N . ASP B 1 64 ? -38.855 10.949 19.576 1.00 29.29 64 ASP B N 1
ATOM 1616 C CA . ASP B 1 64 ? -39.082 11.008 21.016 1.00 28.73 64 ASP B CA 1
ATOM 1617 C C . ASP B 1 64 ? -38.568 9.750 21.684 1.00 26.11 64 ASP B C 1
ATOM 1618 O O . ASP B 1 64 ? -39.125 8.681 21.489 1.00 24.83 64 ASP B O 1
ATOM 1623 N N . VAL B 1 65 ? -37.497 9.884 22.470 1.00 25.12 65 VAL B N 1
ATOM 1624 C CA . VAL B 1 65 ? -36.884 8.747 23.163 1.00 26.74 65 VAL B CA 1
ATOM 1625 C C . VAL B 1 65 ? -37.549 8.532 24.520 1.00 26.80 65 VAL B C 1
ATOM 1626 O O . VAL B 1 65 ? -37.462 9.397 25.348 1.00 28.19 65 VAL B O 1
ATOM 1630 N N . GLU B 1 66 ? -38.183 7.383 24.764 1.00 29.74 66 GLU B N 1
ATOM 1631 C CA . GLU B 1 66 ? -38.694 7.073 26.119 1.00 28.56 66 GLU B CA 1
ATOM 1632 C C . GLU B 1 66 ? -38.280 5.685 26.592 1.00 27.27 66 GLU B C 1
ATOM 1633 O O . GLU B 1 66 ? -37.917 4.837 25.779 1.00 28.41 66 GLU B O 1
ATOM 1639 N N . PRO B 1 67 ? -38.366 5.428 27.919 1.00 26.82 67 PRO B N 1
ATOM 1640 C CA . PRO B 1 67 ? -38.113 4.087 28.458 1.00 26.64 67 PRO B CA 1
ATOM 1641 C C . PRO B 1 67 ? -39.300 3.149 28.301 1.00 26.73 67 PRO B C 1
ATOM 1642 O O . PRO B 1 67 ? -40.446 3.587 28.397 1.00 25.18 67 PRO B O 1
ATOM 1646 N N . ALA B 1 68 ? -39.043 1.861 28.052 1.00 26.02 68 ALA B N 1
ATOM 1647 C CA . ALA B 1 68 ? -40.138 0.898 27.974 1.00 26.31 68 ALA B CA 1
ATOM 1648 C C . ALA B 1 68 ? -40.090 -0.075 29.124 1.00 25.16 68 ALA B C 1
ATOM 1649 O O . ALA B 1 68 ? -40.876 -0.993 29.177 1.00 26.61 68 ALA B O 1
ATOM 1651 N N . GLY B 1 69 ? -39.176 0.134 30.060 1.00 27.80 69 GLY B N 1
ATOM 1652 C CA . GLY B 1 69 ? -38.992 -0.793 31.160 1.00 27.44 69 GLY B CA 1
ATOM 1653 C C . GLY B 1 69 ? -37.758 -0.424 31.937 1.00 27.28 69 GLY B C 1
ATOM 1654 O O . GLY B 1 69 ? -37.234 0.673 31.803 1.00 28.09 69 GLY B O 1
ATOM 1655 N N . HIS B 1 70 ? -37.280 -1.361 32.738 1.00 27.44 70 HIS B N 1
ATOM 1656 C CA . HIS B 1 70 ? -36.174 -1.092 33.654 1.00 26.68 70 HIS B CA 1
ATOM 1657 C C . HIS B 1 70 ? -34.837 -1.080 32.918 1.00 26.93 70 HIS B C 1
ATOM 1658 O O . HIS B 1 70 ? -33.832 -0.549 33.441 1.00 23.09 70 HIS B O 1
ATOM 1665 N N . SER B 1 71 ? -34.814 -1.635 31.699 1.00 26.71 71 SER B N 1
ATOM 1666 C CA . SER B 1 71 ? -33.604 -1.524 30.870 1.00 27.51 71 SER B CA 1
ATOM 1667 C C . SER B 1 71 ? -33.768 -1.001 29.437 1.00 29.29 71 SER B C 1
ATOM 1668 O O . SER B 1 71 ? -32.848 -0.360 28.933 1.00 33.45 71 SER B O 1
ATOM 1671 N N . LEU B 1 72 ? -34.885 -1.275 28.771 1.00 31.11 72 LEU B N 1
ATOM 1672 C CA . LEU B 1 72 ? -34.985 -0.975 27.332 1.00 30.57 72 LEU B CA 1
ATOM 1673 C C . LEU B 1 72 ? -35.633 0.368 27.042 1.00 30.62 72 LEU B C 1
ATOM 1674 O O . LEU B 1 72 ? -36.456 0.881 27.807 1.00 30.83 72 LEU B O 1
ATOM 1679 N N . VAL B 1 73 ? -35.231 0.938 25.913 1.00 31.03 73 VAL B N 1
ATOM 1680 C CA . VAL B 1 73 ? -35.654 2.260 25.500 1.00 28.63 73 VAL B CA 1
ATOM 1681 C C . VAL B 1 73 ? -36.035 2.188 24.015 1.00 29.81 73 VAL B C 1
ATOM 1682 O O . VAL B 1 73 ? -35.385 1.485 23.224 1.00 27.50 73 VAL B O 1
ATOM 1686 N N . ASN B 1 74 ? -37.095 2.912 23.665 1.00 30.11 74 ASN B N 1
ATOM 1687 C CA . ASN B 1 74 ? -37.622 2.980 22.304 1.00 30.95 74 ASN B CA 1
ATOM 1688 C C . ASN B 1 74 ? -37.500 4.426 21.826 1.00 30.42 74 ASN B C 1
ATOM 1689 O O . ASN B 1 74 ? -37.595 5.346 22.629 1.00 33.16 74 ASN B O 1
ATOM 1694 N N . ILE B 1 75 ? -37.217 4.616 20.537 1.00 30.52 75 ILE B N 1
ATOM 1695 C CA . ILE B 1 75 ? -37.348 5.908 19.891 1.00 27.43 75 ILE B CA 1
ATOM 1696 C C . ILE B 1 75 ? -38.722 5.900 19.213 1.00 29.99 75 ILE B C 1
ATOM 1697 O O . ILE B 1 75 ? -38.977 5.070 18.339 1.00 28.24 75 ILE B O 1
ATOM 1702 N N . TYR B 1 76 ? -39.602 6.790 19.672 1.00 28.90 76 TYR B N 1
ATOM 1703 C CA . TYR B 1 76 ? -40.890 7.041 19.046 1.00 31.08 76 TYR B CA 1
ATOM 1704 C C . TYR B 1 76 ? -40.736 8.174 18.061 1.00 31.84 76 TYR B C 1
ATOM 1705 O O . TYR B 1 76 ? -39.963 9.093 18.308 1.00 28.48 76 TYR B O 1
ATOM 1714 N N . PHE B 1 77 ? -41.445 8.091 16.934 1.00 33.25 77 PHE B N 1
ATOM 1715 C CA . PHE B 1 77 ? -41.393 9.169 15.957 1.00 35.06 77 PHE B CA 1
ATOM 1716 C C . PHE B 1 77 ? -42.676 9.388 15.137 1.00 35.15 77 PHE B C 1
ATOM 1717 O O . PHE B 1 77 ? -43.496 8.477 14.961 1.00 34.97 77 PHE B O 1
ATOM 1725 N N . GLN B 1 78 ? -42.825 10.623 14.668 1.00 34.67 78 GLN B N 1
ATOM 1726 C CA . GLN B 1 78 ? -43.961 11.050 13.856 1.00 37.48 78 GLN B CA 1
ATOM 1727 C C . GLN B 1 78 ? -43.406 11.524 12.510 1.00 36.07 78 GLN B C 1
ATOM 1728 O O . GLN B 1 78 ? -42.472 12.320 12.481 1.00 34.83 78 GLN B O 1
ATOM 1734 N N . ILE B 1 79 ? -43.954 10.991 11.418 1.00 38.72 79 ILE B N 1
ATOM 1735 C CA . ILE B 1 79 ? -43.442 11.229 10.053 1.00 38.69 79 ILE B CA 1
ATOM 1736 C C . ILE B 1 79 ? -44.502 11.874 9.163 1.00 39.83 79 ILE B C 1
ATOM 1737 O O . ILE B 1 79 ? -45.493 11.232 8.824 1.00 40.66 79 ILE B O 1
ATOM 1742 N N . ASP B 1 80 ? -44.274 13.129 8.779 1.00 42.88 80 ASP B N 1
ATOM 1743 C CA . ASP B 1 80 ? -45.172 13.886 7.885 1.00 45.13 80 ASP B CA 1
ATOM 1744 C C . ASP B 1 80 ? -45.531 13.099 6.613 1.00 46.01 80 ASP B C 1
ATOM 1745 O O . ASP B 1 80 ? -44.759 12.250 6.158 1.00 41.30 80 ASP B O 1
ATOM 1750 N N . ASP B 1 81 ? -46.700 13.406 6.050 1.00 46.32 81 ASP B N 1
ATOM 1751 C CA . ASP B 1 81 ? -47.250 12.693 4.893 1.00 47.43 81 ASP B CA 1
ATOM 1752 C C . ASP B 1 81 ? -46.345 12.747 3.665 1.00 47.60 81 ASP B C 1
ATOM 1753 O O . ASP B 1 81 ? -46.272 11.774 2.911 1.00 49.66 81 ASP B O 1
ATOM 1758 N N . PHE B 1 82 ? -45.667 13.877 3.466 1.00 47.06 82 PHE B N 1
ATOM 1759 C CA . PHE B 1 82 ? -44.740 14.041 2.340 1.00 45.47 82 PHE B CA 1
ATOM 1760 C C . PHE B 1 82 ? -43.526 13.115 2.437 1.00 45.75 82 PHE B C 1
ATOM 1761 O O . PHE B 1 82 ? -43.176 12.428 1.464 1.00 45.20 82 PHE B O 1
ATOM 1769 N N . LEU B 1 83 ? -42.860 13.126 3.591 1.00 40.48 83 LEU B N 1
ATOM 1770 C CA . LEU B 1 83 ? -41.675 12.280 3.792 1.00 39.33 83 LEU B CA 1
ATOM 1771 C C . LEU B 1 83 ? -42.057 10.793 3.815 1.00 37.97 83 LEU B C 1
ATOM 1772 O O . LEU B 1 83 ? -41.260 9.926 3.418 1.00 37.20 83 LEU B O 1
ATOM 1777 N N . LEU B 1 84 ? -43.277 10.495 4.260 1.00 38.60 84 LEU B N 1
ATOM 1778 C CA . LEU B 1 84 ? -43.774 9.116 4.270 1.00 38.54 84 LEU B CA 1
ATOM 1779 C C . LEU B 1 84 ? -43.918 8.565 2.835 1.00 39.25 84 LEU B C 1
ATOM 1780 O O . LEU B 1 84 ? -43.527 7.432 2.561 1.00 37.52 84 LEU B O 1
ATOM 1785 N N . LEU B 1 85 ? -44.464 9.369 1.926 1.00 40.88 85 LEU B N 1
ATOM 1786 C CA . LEU B 1 85 ? -44.576 8.979 0.510 1.00 42.44 85 LEU B CA 1
ATOM 1787 C C . LEU B 1 85 ? -43.215 8.804 -0.133 1.00 39.44 85 LEU B C 1
ATOM 1788 O O . LEU B 1 85 ? -42.991 7.873 -0.897 1.00 39.08 85 LEU B O 1
ATOM 1793 N N . THR B 1 86 ? -42.325 9.740 0.165 1.00 39.11 86 THR B N 1
ATOM 1794 C CA . THR B 1 86 ? -40.979 9.740 -0.360 1.00 38.35 86 THR B CA 1
ATOM 1795 C C . THR B 1 86 ? -40.222 8.512 0.153 1.00 38.72 86 THR B C 1
ATOM 1796 O O . THR B 1 86 ? -39.651 7.755 -0.633 1.00 36.33 86 THR B O 1
ATOM 1800 N N . LEU B 1 87 ? -40.259 8.300 1.462 1.00 37.51 87 LEU B N 1
ATOM 1801 C CA . LEU B 1 87 ? -39.559 7.177 2.076 1.00 37.72 87 LEU B CA 1
ATOM 1802 C C . LEU B 1 87 ? -40.123 5.835 1.637 1.00 37.01 87 LEU B C 1
ATOM 1803 O O . LEU B 1 87 ? -39.357 4.907 1.392 1.00 35.33 87 LEU B O 1
ATOM 1808 N N . ASN B 1 88 ? -41.448 5.720 1.544 1.00 34.63 88 ASN B N 1
ATOM 1809 C CA . ASN B 1 88 ? -42.033 4.468 1.066 1.00 34.83 88 ASN B CA 1
ATOM 1810 C C . ASN B 1 88 ? -41.656 4.185 -0.381 1.00 36.28 88 ASN B C 1
ATOM 1811 O O . ASN B 1 88 ? -41.312 3.053 -0.714 1.00 32.62 88 ASN B O 1
ATOM 1816 N N . SER B 1 89 ? -41.668 5.218 -1.219 1.00 37.54 89 SER B N 1
ATOM 1817 C CA . SER B 1 89 ? -41.248 5.056 -2.616 1.00 42.23 89 SER B CA 1
ATOM 1818 C C . SER B 1 89 ? -39.767 4.658 -2.759 1.00 40.41 89 SER B C 1
ATOM 1819 O O . SER B 1 89 ? -39.419 3.863 -3.634 1.00 43.23 89 SER B O 1
ATOM 1822 N N . LEU B 1 90 ? -38.906 5.182 -1.888 1.00 39.84 90 LEU B N 1
ATOM 1823 C CA . LEU B 1 90 ? -37.481 4.824 -1.898 1.00 38.28 90 LEU B CA 1
ATOM 1824 C C . LEU B 1 90 ? -37.199 3.477 -1.238 1.00 37.44 90 LEU B C 1
ATOM 1825 O O . LEU B 1 90 ? -36.201 2.823 -1.574 1.00 35.84 90 LEU B O 1
ATOM 1830 N N . SER B 1 91 ? -38.064 3.066 -0.307 1.00 36.75 91 SER B N 1
ATOM 1831 C CA . SER B 1 91 ? -37.819 1.869 0.516 1.00 35.28 91 SER B CA 1
ATOM 1832 C C . SER B 1 91 ? -37.723 0.579 -0.283 1.00 38.21 91 SER B C 1
ATOM 1833 O O . SER B 1 91 ? -38.642 0.241 -1.025 1.00 37.31 91 SER B O 1
ATOM 1836 N N . VAL B 1 92 ? -36.623 -0.159 -0.094 1.00 38.52 92 VAL B N 1
ATOM 1837 C CA . VAL B 1 92 ? -36.427 -1.450 -0.760 1.00 36.54 92 VAL B CA 1
ATOM 1838 C C . VAL B 1 92 ? -37.501 -2.428 -0.301 1.00 38.28 92 VAL B C 1
ATOM 1839 O O . VAL B 1 92 ? -38.135 -3.128 -1.114 1.00 34.65 92 VAL B O 1
ATOM 1843 N N . TYR B 1 93 ? -37.693 -2.489 1.016 1.00 36.48 93 TYR B N 1
ATOM 1844 C CA . TYR B 1 93 ? -38.801 -3.238 1.561 1.00 33.72 93 TYR B CA 1
ATOM 1845 C C . TYR B 1 93 ? -40.082 -2.504 1.142 1.00 31.46 93 TYR B C 1
ATOM 1846 O O . TYR B 1 93 ? -40.113 -1.280 1.066 1.00 29.80 93 TYR B O 1
ATOM 1855 N N . LYS B 1 94 ? -41.121 -3.265 0.835 1.00 31.29 94 LYS B N 1
ATOM 1856 C CA . LYS B 1 94 ? -42.384 -2.722 0.336 1.00 30.30 94 LYS B CA 1
ATOM 1857 C C . LYS B 1 94 ? -43.101 -1.902 1.411 1.00 30.75 94 LYS B C 1
ATOM 1858 O O . LYS B 1 94 ? -43.439 -2.445 2.458 1.00 32.81 94 LYS B O 1
ATOM 1864 N N . ASP B 1 95 ? -43.320 -0.615 1.138 1.00 32.19 95 ASP B N 1
ATOM 1865 C CA . ASP B 1 95 ? -44.096 0.310 1.983 1.00 34.23 95 ASP B CA 1
ATOM 1866 C C . ASP B 1 95 ? -44.119 -0.000 3.502 1.00 34.63 95 ASP B C 1
ATOM 1867 O O . ASP B 1 95 ? -45.177 -0.271 4.068 1.00 32.55 95 ASP B O 1
ATOM 1872 N N . PRO B 1 96 ? -42.957 0.060 4.175 1.00 36.32 96 PRO B N 1
ATOM 1873 C CA . PRO B 1 96 ? -42.946 -0.223 5.621 1.00 35.10 96 PRO B CA 1
ATOM 1874 C C . PRO B 1 96 ? -43.289 0.992 6.503 1.00 34.50 96 PRO B C 1
ATOM 1875 O O . PRO B 1 96 ? -43.588 0.845 7.701 1.00 35.46 96 PRO B O 1
ATOM 1879 N N . ILE B 1 97 ? -43.244 2.188 5.928 1.00 33.96 97 ILE B N 1
ATOM 1880 C CA . ILE B 1 97 ? -43.332 3.394 6.726 1.00 32.18 97 ILE B CA 1
ATOM 1881 C C . ILE B 1 97 ? -44.787 3.771 6.975 1.00 34.06 97 ILE B C 1
ATOM 1882 O O . ILE B 1 97 ? -45.620 3.688 6.061 1.00 32.98 97 ILE B O 1
ATOM 1887 N N . ARG B 1 98 ? -45.079 4.126 8.236 1.00 31.79 98 ARG B N 1
ATOM 1888 C CA . ARG B 1 98 ? -46.367 4.684 8.630 1.00 31.99 98 ARG B CA 1
ATOM 1889 C C . ARG B 1 98 ? -46.140 5.999 9.368 1.00 30.97 98 ARG B C 1
ATOM 1890 O O . ARG B 1 98 ? -44.994 6.397 9.624 1.00 29.97 98 ARG B O 1
ATOM 1898 N N . LYS B 1 99 ? -47.238 6.677 9.693 1.00 28.88 99 LYS B N 1
ATOM 1899 C CA . LYS B 1 99 ? -47.161 8.036 10.229 1.00 29.40 99 LYS B CA 1
ATOM 1900 C C . LYS B 1 99 ? -46.647 8.084 11.672 1.00 27.85 99 LYS B C 1
ATOM 1901 O O . LYS B 1 99 ? -45.983 9.048 12.062 1.00 27.73 99 LYS B O 1
ATOM 1907 N N . TYR B 1 100 ? -46.958 7.046 12.446 1.00 28.48 100 TYR B N 1
ATOM 1908 C CA . TYR B 1 100 ? -46.562 6.955 13.856 1.00 30.55 100 TYR B CA 1
ATOM 1909 C C . TYR B 1 100 ? -45.855 5.646 14.056 1.00 30.15 100 TYR B C 1
ATOM 1910 O O . TYR B 1 100 ? -46.426 4.587 13.796 1.00 34.10 100 TYR B O 1
ATOM 1919 N N . MET B 1 101 ? -44.600 5.707 14.490 1.00 32.60 101 MET B N 1
ATOM 1920 C CA . MET B 1 101 ? -43.826 4.490 14.708 1.00 31.71 101 MET B CA 1
ATOM 1921 C C . MET B 1 101 ? -42.885 4.594 15.894 1.00 31.50 101 MET B C 1
ATOM 1922 O O . MET B 1 101 ? -42.786 5.633 16.539 1.00 29.14 101 MET B O 1
ATOM 1927 N N . PHE B 1 102 ? -42.190 3.484 16.151 1.00 32.31 102 PHE B N 1
ATOM 1928 C CA . PHE B 1 102 ? -41.032 3.454 17.014 1.00 30.86 102 PHE B CA 1
ATOM 1929 C C . PHE B 1 102 ? -40.047 2.404 16.501 1.00 31.37 102 PHE B C 1
ATOM 1930 O O . PHE B 1 102 ? -40.429 1.520 15.737 1.00 31.25 102 PHE B O 1
ATOM 1938 N N . LEU B 1 103 ? -38.781 2.516 16.905 1.00 30.84 103 LEU B N 1
ATOM 1939 C CA . LEU B 1 103 ? -37.827 1.403 16.781 1.00 30.98 103 LEU B CA 1
ATOM 1940 C C . LEU B 1 103 ? -37.254 1.157 18.160 1.00 30.83 103 LEU B C 1
ATOM 1941 O O . LEU B 1 103 ? -37.234 2.065 18.988 1.00 35.81 103 LEU B O 1
ATOM 1946 N N . ARG B 1 104 ? -36.830 -0.073 18.422 1.00 29.96 104 ARG B N 1
ATOM 1947 C CA . ARG B 1 104 ? -36.263 -0.434 19.724 1.00 29.84 104 ARG B CA 1
ATOM 1948 C C . ARG B 1 104 ? -34.758 -0.175 19.704 1.00 30.52 104 ARG B C 1
ATOM 1949 O O . ARG B 1 104 ? -34.101 -0.441 18.700 1.00 33.12 104 ARG B O 1
ATOM 1957 N N . LEU B 1 105 ? -34.223 0.352 20.805 1.00 28.14 105 LEU B N 1
ATOM 1958 C CA . LEU B 1 105 ? -32.782 0.414 21.018 1.00 27.63 105 LEU B CA 1
ATOM 1959 C C . LEU B 1 105 ? -32.287 -0.891 21.635 1.00 28.89 105 LEU B C 1
ATOM 1960 O O . LEU B 1 105 ? -33.057 -1.638 22.265 1.00 28.48 105 LEU B O 1
ATOM 1965 N N . ASN B 1 106 ? -30.997 -1.181 21.464 1.00 27.87 106 ASN B N 1
ATOM 1966 C CA . ASN B 1 106 ? -30.450 -2.388 22.063 1.00 30.07 106 ASN B CA 1
ATOM 1967 C C . ASN B 1 106 ? -30.069 -2.144 23.537 1.00 30.44 106 ASN B C 1
ATOM 1968 O O . ASN B 1 106 ? -30.242 -1.048 24.058 1.00 28.57 106 ASN B O 1
ATOM 1973 N N . LYS B 1 107 ? -29.606 -3.182 24.215 1.00 32.62 107 LYS B N 1
ATOM 1974 C CA . LYS B 1 107 ? -29.296 -3.063 25.636 1.00 34.88 107 LYS B CA 1
ATOM 1975 C C . LYS B 1 107 ? -28.293 -1.937 25.901 1.00 33.19 107 LYS B C 1
ATOM 1976 O O . LYS B 1 107 ? -28.528 -1.096 26.758 1.00 34.00 107 LYS B O 1
ATOM 1982 N N . GLU B 1 108 ? -27.225 -1.883 25.109 1.00 34.34 108 GLU B N 1
ATOM 1983 C CA . GLU B 1 108 ? -26.163 -0.878 25.266 1.00 35.74 108 GLU B CA 1
ATOM 1984 C C . GLU B 1 108 ? -26.612 0.541 24.927 1.00 35.62 108 GLU B C 1
ATOM 1985 O O . GLU B 1 108 ? -26.211 1.507 25.581 1.00 34.60 108 GLU B O 1
ATOM 1991 N N . GLN B 1 109 ? -27.422 0.665 23.884 1.00 35.03 109 GLN B N 1
ATOM 1992 C CA . GLN B 1 109 ? -27.926 1.965 23.456 1.00 33.30 109 GLN B CA 1
ATOM 1993 C C . GLN B 1 109 ? -28.936 2.523 24.454 1.00 31.15 109 GLN B C 1
ATOM 1994 O O . GLN B 1 109 ? -29.017 3.734 24.650 1.00 30.34 109 GLN B O 1
ATOM 2000 N N . SER B 1 110 ? -29.716 1.632 25.056 1.00 31.68 110 SER B N 1
ATOM 2001 C CA . SER B 1 110 ? -30.718 2.014 26.049 1.00 33.46 110 SER B CA 1
ATOM 2002 C C . SER B 1 110 ? -29.996 2.653 27.211 1.00 34.34 110 SER B C 1
ATOM 2003 O O . SER B 1 110 ? -30.359 3.741 27.668 1.00 39.07 110 SER B O 1
ATOM 2006 N N . LYS B 1 111 ? -28.978 1.942 27.688 1.00 34.69 111 LYS B N 1
ATOM 2007 C CA . LYS B 1 111 ? -28.127 2.412 28.769 1.00 36.21 111 LYS B CA 1
ATOM 2008 C C . LYS B 1 111 ? -27.645 3.817 28.456 1.00 36.50 111 LYS B C 1
ATOM 2009 O O . LYS B 1 111 ? -27.756 4.690 29.307 1.00 35.93 111 LYS B O 1
ATOM 2015 N N . TRP B 1 112 ? -27.166 4.041 27.224 1.00 35.37 112 TRP B N 1
ATOM 2016 C CA . TRP B 1 112 ? -26.690 5.357 26.821 1.00 35.49 112 TRP B CA 1
ATOM 2017 C C . TRP B 1 112 ? -27.798 6.401 26.871 1.00 31.00 112 TRP B C 1
ATOM 2018 O O . TRP B 1 112 ? -27.581 7.484 27.380 1.00 28.82 112 TRP B O 1
ATOM 2029 N N . ALA B 1 113 ? -28.969 6.077 26.319 1.00 30.03 113 ALA B N 1
ATOM 2030 C CA . ALA B 1 113 ? -30.092 7.023 26.273 1.00 28.58 113 ALA B CA 1
ATOM 2031 C C . ALA B 1 113 ? -30.579 7.344 27.686 1.00 27.32 113 ALA B C 1
ATOM 2032 O O . ALA B 1 113 ? -30.835 8.506 28.001 1.00 26.15 113 ALA B O 1
ATOM 2034 N N . ILE B 1 114 ? -30.690 6.307 28.521 1.00 29.16 114 ILE B N 1
ATOM 2035 C CA . ILE B 1 114 ? -31.033 6.460 29.943 1.00 29.35 114 ILE B CA 1
ATOM 2036 C C . ILE B 1 114 ? -30.033 7.419 30.586 1.00 31.60 114 ILE B C 1
ATOM 2037 O O . ILE B 1 114 ? -30.423 8.469 31.086 1.00 31.10 114 ILE B O 1
ATOM 2042 N N . ASN B 1 115 ? -28.741 7.099 30.503 1.00 35.00 115 ASN B N 1
ATOM 2043 C CA . ASN B 1 115 ? -27.679 7.976 31.036 1.00 35.41 115 ASN B CA 1
ATOM 2044 C C . ASN B 1 115 ? -27.774 9.444 30.585 1.00 35.65 115 ASN B C 1
ATOM 2045 O O . ASN B 1 115 ? -27.434 10.357 31.343 1.00 35.75 115 ASN B O 1
ATOM 2050 N N . ALA B 1 116 ? -28.221 9.674 29.353 1.00 34.34 116 ALA B N 1
ATOM 2051 C CA . ALA B 1 116 ? -28.434 11.038 28.858 1.00 33.48 116 ALA B CA 1
ATOM 2052 C C . ALA B 1 116 ? -29.776 11.616 29.308 1.00 30.45 116 ALA B C 1
ATOM 2053 O O . ALA B 1 116 ? -30.166 12.699 28.882 1.00 29.91 116 ALA B O 1
ATOM 2055 N N . ALA B 1 117 ? -30.479 10.886 30.163 1.00 30.81 117 ALA B N 1
ATOM 2056 C CA . ALA B 1 117 ? -31.815 11.252 30.605 1.00 30.78 117 ALA B CA 1
ATOM 2057 C C . ALA B 1 117 ? -32.770 11.420 29.399 1.00 29.90 117 ALA B C 1
ATOM 2058 O O . ALA B 1 117 ? -33.711 12.183 29.452 1.00 30.49 117 ALA B O 1
ATOM 2060 N N . PHE B 1 118 ? -32.502 10.681 28.321 1.00 31.25 118 PHE B N 1
ATOM 2061 C CA . PHE B 1 118 ? -33.326 10.684 27.100 1.00 30.80 118 PHE B CA 1
ATOM 2062 C C . PHE B 1 118 ? -33.321 12.005 26.372 1.00 30.23 118 PHE B C 1
ATOM 2063 O O . PHE B 1 118 ? -34.172 12.231 25.504 1.00 30.85 118 PHE B O 1
ATOM 2071 N N . ASN B 1 119 ? -32.367 12.872 26.688 1.00 30.28 119 ASN B N 1
ATOM 2072 C CA . ASN B 1 119 ? -32.493 14.277 26.309 1.00 31.26 119 ASN B CA 1
ATOM 2073 C C . ASN B 1 119 ? -31.806 14.602 24.973 1.00 32.45 119 ASN B C 1
ATOM 2074 O O . ASN B 1 119 ? -30.600 14.882 24.918 1.00 33.87 119 ASN B O 1
ATOM 2079 N N . VAL B 1 120 ? -32.608 14.581 23.914 1.00 32.14 120 VAL B N 1
ATOM 2080 C CA . VAL B 1 120 ? -32.145 14.693 22.528 1.00 32.19 120 VAL B CA 1
ATOM 2081 C C . VAL B 1 120 ? -31.767 16.121 22.177 1.00 34.54 120 VAL B C 1
ATOM 2082 O O . VAL B 1 120 ? -32.610 17.014 22.268 1.00 37.76 120 VAL B O 1
ATOM 2086 N N . PHE B 1 121 ? -30.511 16.331 21.775 1.00 35.64 121 PHE B N 1
ATOM 2087 C CA . PHE B 1 121 ? -30.042 17.650 21.323 1.00 36.65 121 PHE B CA 1
ATOM 2088 C C . PHE B 1 121 ? -30.314 17.863 19.825 1.00 35.38 121 PHE B C 1
ATOM 2089 O O . PHE B 1 121 ? -30.807 18.914 19.422 1.00 33.79 121 PHE B O 1
ATOM 2097 N N . SER B 1 122 ? -29.976 16.881 18.997 1.00 35.73 122 SER B N 1
ATOM 2098 C CA . SER B 1 122 ? -30.365 16.934 17.581 1.00 36.56 122 SER B CA 1
ATOM 2099 C C . SER B 1 122 ? -30.336 15.556 16.935 1.00 35.21 122 SER B C 1
ATOM 2100 O O . SER B 1 122 ? -29.996 14.567 17.593 1.00 38.62 122 SER B O 1
ATOM 2103 N N . TYR B 1 123 ? -30.708 15.504 15.654 1.00 34.56 123 TYR B N 1
ATOM 2104 C CA . TYR B 1 123 ? -30.787 14.254 14.892 1.00 34.29 123 TYR B CA 1
ATOM 2105 C C . TYR B 1 123 ? -30.792 14.529 13.388 1.00 34.84 123 TYR B C 1
ATOM 2106 O O . TYR B 1 123 ? -31.108 15.635 12.952 1.00 35.64 123 TYR B O 1
ATOM 2115 N N . ARG B 1 124 ? -30.435 13.521 12.601 1.00 35.05 124 ARG B N 1
ATOM 2116 C CA . ARG B 1 124 ? -30.358 13.680 11.150 1.00 36.49 124 ARG B CA 1
ATOM 2117 C C . ARG B 1 124 ? -30.543 12.370 10.411 1.00 33.96 124 ARG B C 1
ATOM 2118 O O . ARG B 1 124 ? -30.603 11.306 11.011 1.00 30.42 124 ARG B O 1
ATOM 2126 N N . LEU B 1 125 ? -30.659 12.472 9.091 1.00 36.20 125 LEU B N 1
ATOM 2127 C CA . LEU B 1 125 ? -30.788 11.312 8.223 1.00 33.67 125 LEU B CA 1
ATOM 2128 C C . LEU B 1 125 ? -29.741 11.422 7.145 1.00 36.02 125 LEU B C 1
ATOM 2129 O O . LEU B 1 125 ? -29.663 12.438 6.443 1.00 38.63 125 LEU B O 1
ATOM 2134 N N . ARG B 1 126 ? -28.904 10.397 7.028 1.00 37.07 126 ARG B N 1
ATOM 2135 C CA . ARG B 1 126 ? -27.736 10.485 6.161 1.00 36.47 126 ARG B CA 1
ATOM 2136 C C . ARG B 1 126 ? -27.633 9.263 5.270 1.00 35.63 126 ARG B C 1
ATOM 2137 O O . ARG B 1 126 ? -27.904 8.149 5.705 1.00 37.32 126 ARG B O 1
ATOM 2145 N N . ASN B 1 127 ? -27.251 9.497 4.015 1.00 34.98 127 ASN B N 1
ATOM 2146 C CA . ASN B 1 127 ? -27.098 8.444 3.027 1.00 35.30 127 ASN B CA 1
ATOM 2147 C C . ASN B 1 127 ? -25.728 7.802 3.094 1.00 37.15 127 ASN B C 1
ATOM 2148 O O . ASN B 1 127 ? -24.702 8.493 3.050 1.00 39.32 127 ASN B O 1
ATOM 2153 N N . ILE B 1 128 ? -25.721 6.480 3.244 1.00 38.92 128 ILE B N 1
ATOM 2154 C CA . ILE B 1 128 ? -24.505 5.687 3.168 1.00 41.05 128 ILE B CA 1
ATOM 2155 C C . ILE B 1 128 ? -24.620 4.797 1.938 1.00 43.01 128 ILE B C 1
ATOM 2156 O O . ILE B 1 128 ? -25.687 4.221 1.675 1.00 43.81 128 ILE B O 1
ATOM 2161 N N . GLY B 1 129 ? -23.525 4.692 1.190 1.00 43.13 129 GLY B N 1
ATOM 2162 C CA . GLY B 1 129 ? -23.481 3.901 -0.037 1.00 45.48 129 GLY B CA 1
ATOM 2163 C C . GLY B 1 129 ? -23.196 2.443 0.236 1.00 45.93 129 GLY B C 1
ATOM 2164 O O . GLY B 1 129 ? -23.321 1.979 1.370 1.00 50.55 129 GLY B O 1
ATOM 2165 N N . VAL B 1 130 ? -22.798 1.716 -0.804 1.00 46.53 130 VAL B N 1
ATOM 2166 C CA . VAL B 1 130 ? -22.532 0.290 -0.684 1.00 46.21 130 VAL B CA 1
ATOM 2167 C C . VAL B 1 130 ? -21.081 -0.057 -1.039 1.00 48.04 130 VAL B C 1
ATOM 2168 O O . VAL B 1 130 ? -20.436 0.633 -1.838 1.00 48.34 130 VAL B O 1
ATOM 2172 N N . GLY B 1 131 ? -20.579 -1.122 -0.414 1.00 43.92 131 GLY B N 1
ATOM 2173 C CA . GLY B 1 131 ? -19.250 -1.649 -0.692 1.00 44.20 131 GLY B CA 1
ATOM 2174 C C . GLY B 1 131 ? -19.143 -2.289 -2.070 1.00 44.80 131 GLY B C 1
ATOM 2175 O O . GLY B 1 131 ? -20.094 -2.243 -2.862 1.00 44.87 131 GLY B O 1
ATOM 2176 N N . PRO B 1 132 ? -17.989 -2.907 -2.361 1.00 43.80 132 PRO B N 1
ATOM 2177 C CA . PRO B 1 132 ? -17.709 -3.380 -3.718 1.00 45.15 132 PRO B CA 1
ATOM 2178 C C . PRO B 1 132 ? -18.568 -4.568 -4.159 1.00 46.69 132 PRO B C 1
ATOM 2179 O O . PRO B 1 132 ? -18.798 -4.744 -5.360 1.00 43.57 132 PRO B O 1
ATOM 2183 N N . LEU B 1 133 ? -19.019 -5.369 -3.192 1.00 47.47 133 LEU B N 1
ATOM 2184 C CA . LEU B 1 133 ? -19.821 -6.558 -3.469 1.00 46.66 133 LEU B CA 1
ATOM 2185 C C . LEU B 1 133 ? -21.320 -6.266 -3.431 1.00 45.69 133 LEU B C 1
ATOM 2186 O O . LEU B 1 133 ? -22.128 -7.148 -3.726 1.00 46.65 133 LEU B O 1
ATOM 2191 N N . GLY B 1 134 ? -21.683 -5.037 -3.057 1.00 43.23 134 GLY B N 1
ATOM 2192 C CA . GLY B 1 134 ? -23.075 -4.605 -2.967 1.00 45.64 134 GLY B CA 1
ATOM 2193 C C . GLY B 1 134 ? -23.974 -5.077 -4.092 1.00 47.95 134 GLY B C 1
ATOM 2194 O O . GLY B 1 134 ? -24.930 -5.830 -3.855 1.00 50.59 134 GLY B O 1
ATOM 2195 N N . PRO B 1 135 ? -23.683 -4.627 -5.323 1.00 45.83 135 PRO B N 1
ATOM 2196 C CA . PRO B 1 135 ? -24.357 -5.099 -6.528 1.00 46.23 135 PRO B CA 1
ATOM 2197 C C . PRO B 1 135 ? -24.519 -6.613 -6.580 1.00 46.06 135 PRO B C 1
ATOM 2198 O O . PRO B 1 135 ? -25.616 -7.104 -6.841 1.00 45.83 135 PRO B O 1
ATOM 2202 N N . ASP B 1 136 ? -23.444 -7.349 -6.309 1.00 45.97 136 ASP B N 1
ATOM 2203 C CA . ASP B 1 136 ? -23.512 -8.809 -6.339 1.00 45.64 136 ASP B CA 1
ATOM 2204 C C . ASP B 1 136 ? -24.337 -9.410 -5.190 1.00 44.50 136 ASP B C 1
ATOM 2205 O O . ASP B 1 136 ? -24.864 -10.502 -5.335 1.00 44.73 136 ASP B O 1
ATOM 2210 N N . ILE B 1 137 ? -24.450 -8.701 -4.066 1.00 44.01 137 ILE B N 1
ATOM 2211 C CA . ILE B 1 137 ? -25.176 -9.197 -2.881 1.00 43.03 137 ILE B CA 1
ATOM 2212 C C . ILE B 1 137 ? -26.695 -9.078 -3.026 1.00 42.39 137 ILE B C 1
ATOM 2213 O O . ILE B 1 137 ? -27.427 -9.995 -2.664 1.00 42.61 137 ILE B O 1
ATOM 2218 N N . ARG B 1 138 ? -27.173 -7.940 -3.519 1.00 45.61 138 ARG B N 1
ATOM 2219 C CA . ARG B 1 138 ? -28.624 -7.751 -3.702 1.00 49.16 138 ARG B CA 1
ATOM 2220 C C . ARG B 1 138 ? -29.168 -8.515 -4.913 1.00 52.65 138 ARG B C 1
ATOM 2221 O O . ARG B 1 138 ? -30.338 -8.909 -4.919 1.00 55.19 138 ARG B O 1
ATOM 2229 N N . SER B 1 139 ? -28.321 -8.731 -5.920 1.00 54.31 139 SER B N 1
ATOM 2230 C CA . SER B 1 139 ? -28.696 -9.492 -7.112 1.00 56.44 139 SER B CA 1
ATOM 2231 C C . SER B 1 139 ? -28.147 -10.906 -6.979 1.00 57.81 139 SER B C 1
ATOM 2232 O O . SER B 1 139 ? -27.265 -11.325 -7.736 1.00 59.51 139 SER B O 1
ATOM 2235 N N . SER B 1 140 ? -28.674 -11.630 -5.998 1.00 57.23 140 SER B N 1
ATOM 2236 C CA . SER B 1 140 ? -28.148 -12.937 -5.616 1.00 56.93 140 SER B CA 1
ATOM 2237 C C . SER B 1 140 ? -29.136 -13.635 -4.691 1.00 53.06 140 SER B C 1
ATOM 2238 O O . SER B 1 140 ? -30.231 -13.125 -4.461 1.00 49.73 140 SER B O 1
ATOM 2241 N N . HIS C 1 5 ? -25.155 -17.737 -8.029 1.00 61.00 5 HIS C N 1
ATOM 2242 C CA . HIS C 1 5 ? -24.623 -18.057 -6.665 1.00 59.12 5 HIS C CA 1
ATOM 2243 C C . HIS C 1 5 ? -25.427 -17.379 -5.555 1.00 56.55 5 HIS C C 1
ATOM 2244 O O . HIS C 1 5 ? -26.272 -16.519 -5.813 1.00 55.61 5 HIS C O 1
ATOM 2251 N N . SER C 1 6 ? -25.152 -17.785 -4.319 1.00 54.47 6 SER C N 1
ATOM 2252 C CA . SER C 1 6 ? -25.731 -17.156 -3.134 1.00 51.07 6 SER C CA 1
ATOM 2253 C C . SER C 1 6 ? -24.663 -16.997 -2.052 1.00 48.48 6 SER C C 1
ATOM 2254 O O . SER C 1 6 ? -23.707 -17.767 -1.997 1.00 47.28 6 SER C O 1
ATOM 2257 N N . TYR C 1 7 ? -24.821 -15.992 -1.198 1.00 44.72 7 TYR C N 1
ATOM 2258 C CA . TYR C 1 7 ? -23.900 -15.800 -0.083 1.00 42.23 7 TYR C CA 1
ATOM 2259 C C . TYR C 1 7 ? -24.346 -16.672 1.088 1.00 40.53 7 TYR C C 1
ATOM 2260 O O . TYR C 1 7 ? -25.367 -16.419 1.722 1.00 38.79 7 TYR C O 1
ATOM 2269 N N . VAL C 1 8 ? -23.573 -17.711 1.363 1.00 40.20 8 VAL C N 1
ATOM 2270 C CA . VAL C 1 8 ? -23.997 -18.740 2.312 1.00 40.98 8 VAL C CA 1
ATOM 2271 C C . VAL C 1 8 ? -23.383 -18.420 3.670 1.00 38.93 8 VAL C C 1
ATOM 2272 O O . VAL C 1 8 ? -22.285 -17.897 3.733 1.00 34.71 8 VAL C O 1
ATOM 2276 N N . GLU C 1 9 ? -24.090 -18.734 4.750 1.00 38.22 9 GLU C N 1
ATOM 2277 C CA . GLU C 1 9 ? -23.626 -18.338 6.073 1.00 36.99 9 GLU C CA 1
ATOM 2278 C C . GLU C 1 9 ? -22.528 -19.229 6.647 1.00 35.75 9 GLU C C 1
ATOM 2279 O O . GLU C 1 9 ? -22.723 -20.429 6.807 1.00 33.97 9 GLU C O 1
ATOM 2285 N N . LEU C 1 10 ? -21.388 -18.622 6.972 1.00 35.98 10 LEU C N 1
ATOM 2286 C CA . LEU C 1 10 ? -20.381 -19.263 7.826 1.00 37.10 10 LEU C CA 1
ATOM 2287 C C . LEU C 1 10 ? -20.816 -19.089 9.284 1.00 36.74 10 LEU C C 1
ATOM 2288 O O . LEU C 1 10 ? -20.588 -18.035 9.893 1.00 38.75 10 LEU C O 1
ATOM 2293 N N . LYS C 1 11 ? -21.406 -20.140 9.838 1.00 36.97 11 LYS C N 1
ATOM 2294 C CA . LYS C 1 11 ? -22.103 -20.091 11.119 1.00 36.27 11 LYS C CA 1
ATOM 2295 C C . LYS C 1 11 ? -21.148 -20.314 12.295 1.00 35.71 11 LYS C C 1
ATOM 2296 O O . LYS C 1 11 ? -19.989 -20.689 12.100 1.00 34.68 11 LYS C O 1
ATOM 2302 N N . ASP C 1 12 ? -21.657 -20.103 13.509 1.00 34.54 12 ASP C N 1
ATOM 2303 C CA . ASP C 1 12 ? -20.832 -20.102 14.740 1.00 35.53 12 ASP C CA 1
ATOM 2304 C C . ASP C 1 12 ? -20.186 -21.441 15.066 1.00 32.05 12 ASP C C 1
ATOM 2305 O O . ASP C 1 12 ? -19.055 -21.488 15.539 1.00 33.11 12 ASP C O 1
ATOM 2310 N N . LYS C 1 13 ? -20.921 -22.513 14.805 1.00 31.76 13 LYS C N 1
ATOM 2311 C CA . LYS C 1 13 ? -20.461 -23.905 14.974 1.00 32.86 13 LYS C CA 1
ATOM 2312 C C . LYS C 1 13 ? -19.131 -24.275 14.292 1.00 33.22 13 LYS C C 1
ATOM 2313 O O . LYS C 1 13 ? -18.533 -25.309 14.608 1.00 33.58 13 LYS C O 1
ATOM 2319 N N . VAL C 1 14 ? -18.657 -23.460 13.354 1.00 33.94 14 VAL C N 1
ATOM 2320 C CA . VAL C 1 14 ? -17.345 -23.738 12.745 1.00 34.29 14 VAL C CA 1
ATOM 2321 C C . VAL C 1 14 ? -16.207 -23.234 13.638 1.00 33.17 14 VAL C C 1
ATOM 2322 O O . VAL C 1 14 ? -15.040 -23.369 13.303 1.00 35.53 14 VAL C O 1
ATOM 2326 N N . ILE C 1 15 ? -16.560 -22.641 14.774 1.00 35.17 15 ILE C N 1
ATOM 2327 C CA . ILE C 1 15 ? -15.623 -22.425 15.863 1.00 34.95 15 ILE C CA 1
ATOM 2328 C C . ILE C 1 15 ? -15.887 -23.542 16.853 1.00 36.01 15 ILE C C 1
ATOM 2329 O O . ILE C 1 15 ? -16.995 -23.684 17.349 1.00 37.03 15 ILE C O 1
ATOM 2334 N N . VAL C 1 16 ? -14.864 -24.340 17.124 1.00 36.37 16 VAL C N 1
ATOM 2335 C CA . VAL C 1 16 ? -15.002 -25.543 17.913 1.00 36.09 16 VAL C CA 1
ATOM 2336 C C . VAL C 1 16 ? -14.033 -25.384 19.086 1.00 37.24 16 VAL C C 1
ATOM 2337 O O . VAL C 1 16 ? -12.803 -25.323 18.869 1.00 36.46 16 VAL C O 1
ATOM 2341 N N . PRO C 1 17 ? -14.563 -25.295 20.327 1.00 34.65 17 PRO C N 1
ATOM 2342 C CA . PRO C 1 17 ? -13.671 -25.066 21.471 1.00 35.17 17 PRO C CA 1
ATOM 2343 C C . PRO C 1 17 ? -12.569 -26.115 21.564 1.00 34.92 17 PRO C C 1
ATOM 2344 O O . PRO C 1 17 ? -12.843 -27.308 21.430 1.00 35.52 17 PRO C O 1
ATOM 2348 N N . GLY C 1 18 ? -11.335 -25.661 21.764 1.00 36.44 18 GLY C N 1
ATOM 2349 C CA . GLY C 1 18 ? -10.189 -26.538 21.999 1.00 35.16 18 GLY C CA 1
ATOM 2350 C C . GLY C 1 18 ? -9.209 -26.659 20.838 1.00 36.12 18 GLY C C 1
ATOM 2351 O O . GLY C 1 18 ? -8.184 -27.340 20.971 1.00 35.29 18 GLY C O 1
ATOM 2352 N N . TRP C 1 19 ? -9.518 -26.024 19.703 1.00 33.83 19 TRP C N 1
ATOM 2353 C CA . TRP C 1 19 ? -8.660 -26.072 18.512 1.00 32.84 19 TRP C CA 1
ATOM 2354 C C . TRP C 1 19 ? -8.098 -24.673 18.217 1.00 31.13 19 TRP C C 1
ATOM 2355 O O . TRP C 1 19 ? -8.760 -23.667 18.472 1.00 29.95 19 TRP C O 1
ATOM 2366 N N . PRO C 1 20 ? -6.884 -24.596 17.644 1.00 29.30 20 PRO C N 1
ATOM 2367 C CA . PRO C 1 20 ? -6.424 -23.274 17.241 1.00 28.49 20 PRO C CA 1
ATOM 2368 C C . PRO C 1 20 ? -7.478 -22.512 16.428 1.00 28.91 20 PRO C C 1
ATOM 2369 O O . PRO C 1 20 ? -8.393 -23.114 15.832 1.00 27.75 20 PRO C O 1
ATOM 2373 N N . THR C 1 21 ? -7.347 -21.198 16.427 1.00 30.37 21 THR C N 1
ATOM 2374 C CA . THR C 1 21 ? -8.339 -20.339 15.821 1.00 29.82 21 THR C CA 1
ATOM 2375 C C . THR C 1 21 ? -7.701 -19.485 14.750 1.00 32.02 21 THR C C 1
ATOM 2376 O O . THR C 1 21 ? -6.578 -19.010 14.882 1.00 29.08 21 THR C O 1
ATOM 2380 N N . LEU C 1 22 ? -8.469 -19.288 13.696 1.00 35.35 22 LEU C N 1
ATOM 2381 C CA . LEU C 1 22 ? -8.149 -18.369 12.639 1.00 35.82 22 LEU C CA 1
ATOM 2382 C C . LEU C 1 22 ? -8.949 -17.134 12.982 1.00 38.03 22 LEU C C 1
ATOM 2383 O O . LEU C 1 22 ? -10.129 -17.239 13.360 1.00 38.69 22 LEU C O 1
ATOM 2388 N N . MET C 1 23 ? -8.321 -15.967 12.878 1.00 36.52 23 MET C N 1
ATOM 2389 C CA . MET C 1 23 ? -8.979 -14.731 13.260 1.00 38.35 23 MET C CA 1
ATOM 2390 C C . MET C 1 23 ? -8.827 -13.669 12.183 1.00 36.65 23 MET C C 1
ATOM 2391 O O . MET C 1 23 ? -7.828 -13.638 11.477 1.00 36.72 23 MET C O 1
ATOM 2396 N N . LEU C 1 24 ? -9.846 -12.825 12.050 1.00 36.98 24 LEU C N 1
ATOM 2397 C CA . LEU C 1 24 ? -9.821 -11.699 11.122 1.00 36.26 24 LEU C CA 1
ATOM 2398 C C . LEU C 1 24 ? -9.729 -10.389 11.921 1.00 37.41 24 LEU C C 1
ATOM 2399 O O . LEU C 1 24 ? -10.640 -10.071 12.688 1.00 36.54 24 LEU C O 1
ATOM 2404 N N . GLU C 1 25 ? -8.616 -9.664 11.748 1.00 35.83 25 GLU C N 1
ATOM 2405 C CA . GLU C 1 25 ? -8.367 -8.373 12.396 1.00 35.10 25 GLU C CA 1
ATOM 2406 C C . GLU C 1 25 ? -8.765 -7.279 11.416 1.00 35.73 25 GLU C C 1
ATOM 2407 O O . GLU C 1 25 ? -8.205 -7.197 10.326 1.00 31.03 25 GLU C O 1
ATOM 2413 N N . ILE C 1 26 ? -9.697 -6.420 11.818 1.00 33.62 26 ILE C N 1
ATOM 2414 C CA . ILE C 1 26 ? -10.177 -5.367 10.949 1.00 34.17 26 ILE C CA 1
ATOM 2415 C C . ILE C 1 26 ? -9.947 -3.991 11.550 1.00 33.45 26 ILE C C 1
ATOM 2416 O O . ILE C 1 26 ? -10.193 -3.767 12.737 1.00 32.50 26 ILE C O 1
ATOM 2421 N N . ASP C 1 27 ? -9.482 -3.068 10.715 1.00 33.99 27 ASP C N 1
ATOM 2422 C CA . ASP C 1 27 ? -9.361 -1.663 11.107 1.00 31.82 27 ASP C CA 1
ATOM 2423 C C . ASP C 1 27 ? -10.336 -0.870 10.280 1.00 33.08 27 ASP C C 1
ATOM 2424 O O . ASP C 1 27 ? -10.358 -0.982 9.061 1.00 37.69 27 ASP C O 1
ATOM 2429 N N . PHE C 1 28 ? -11.153 -0.059 10.936 1.00 33.80 28 PHE C N 1
ATOM 2430 C CA . PHE C 1 28 ? -12.137 0.722 10.214 1.00 30.65 28 PHE C CA 1
ATOM 2431 C C . PHE C 1 28 ? -11.576 2.111 9.954 1.00 31.12 28 PHE C C 1
ATOM 2432 O O . PHE C 1 28 ? -10.733 2.600 10.698 1.00 32.78 28 PHE C O 1
ATOM 2440 N N . VAL C 1 29 ? -12.000 2.717 8.851 1.00 30.51 29 VAL C N 1
ATOM 2441 C CA . VAL C 1 29 ? -11.686 4.105 8.564 1.00 31.00 29 VAL C CA 1
ATOM 2442 C C . VAL C 1 29 ? -12.294 4.981 9.650 1.00 31.70 29 VAL C C 1
ATOM 2443 O O . VAL C 1 29 ? -13.376 4.691 10.136 1.00 32.02 29 VAL C O 1
ATOM 2447 N N . GLY C 1 30 ? -11.586 6.041 10.035 1.00 32.79 30 GLY C N 1
ATOM 2448 C CA . GLY C 1 30 ? -12.096 6.974 11.045 1.00 34.10 30 GLY C CA 1
ATOM 2449 C C . GLY C 1 30 ? -11.895 6.478 12.462 1.00 34.88 30 GLY C C 1
ATOM 2450 O O . GLY C 1 30 ? -11.024 5.654 12.723 1.00 32.32 30 GLY C O 1
ATOM 2451 N N . GLY C 1 31 ? -12.695 6.999 13.385 1.00 39.80 31 GLY C N 1
ATOM 2452 C CA . GLY C 1 31 ? -12.645 6.559 14.781 1.00 42.43 31 GLY C CA 1
ATOM 2453 C C . GLY C 1 31 ? -11.532 7.243 15.556 1.00 46.01 31 GLY C C 1
ATOM 2454 O O . GLY C 1 31 ? -11.268 8.430 15.358 1.00 45.43 31 GLY C O 1
ATOM 2455 N N . THR C 1 32 ? -10.873 6.481 16.428 1.00 48.68 32 THR C N 1
ATOM 2456 C CA . THR C 1 32 ? -9.892 7.018 17.373 1.00 52.41 32 THR C CA 1
ATOM 2457 C C . THR C 1 32 ? -8.704 6.065 17.505 1.00 54.79 32 THR C C 1
ATOM 2458 O O . THR C 1 32 ? -8.837 4.873 17.255 1.00 58.08 32 THR C O 1
ATOM 2462 N N . SER C 1 33 ? -7.552 6.592 17.912 1.00 57.91 33 SER C N 1
ATOM 2463 C CA . SER C 1 33 ? -6.389 5.759 18.229 1.00 60.43 33 SER C CA 1
ATOM 2464 C C . SER C 1 33 ? -6.693 4.769 19.362 1.00 62.14 33 SER C C 1
ATOM 2465 O O . SER C 1 33 ? -6.179 3.651 19.373 1.00 64.57 33 SER C O 1
ATOM 2468 N N . ARG C 1 34 ? -7.511 5.212 20.316 1.00 61.90 34 ARG C N 1
ATOM 2469 C CA . ARG C 1 34 ? -7.992 4.391 21.435 1.00 62.45 34 ARG C CA 1
ATOM 2470 C C . ARG C 1 34 ? -8.764 3.139 21.012 1.00 61.29 34 ARG C C 1
ATOM 2471 O O . ARG C 1 34 ? -8.741 2.129 21.721 1.00 62.23 34 ARG C O 1
ATOM 2479 N N . ASN C 1 35 ? -9.467 3.213 19.882 1.00 57.58 35 ASN C N 1
ATOM 2480 C CA . ASN C 1 35 ? -10.240 2.076 19.386 1.00 53.43 35 ASN C CA 1
ATOM 2481 C C . ASN C 1 35 ? -9.393 0.835 19.213 1.00 52.54 35 ASN C C 1
ATOM 2482 O O . ASN C 1 35 ? -8.443 0.820 18.440 1.00 54.33 35 ASN C O 1
ATOM 2487 N N . GLN C 1 36 ? -9.748 -0.206 19.955 1.00 53.75 36 GLN C N 1
ATOM 2488 C CA . GLN C 1 36 ? -9.291 -1.549 19.668 1.00 51.35 36 GLN C CA 1
ATOM 2489 C C . GLN C 1 36 ? -9.664 -1.935 18.234 1.00 48.59 36 GLN C C 1
ATOM 2490 O O . GLN C 1 36 ? -10.588 -1.368 17.643 1.00 48.77 36 GLN C O 1
ATOM 2496 N N . PHE C 1 37 ? -8.950 -2.910 17.683 1.00 44.78 37 PHE C N 1
ATOM 2497 C CA . PHE C 1 37 ? -9.325 -3.489 16.393 1.00 41.06 37 PHE C CA 1
ATOM 2498 C C . PHE C 1 37 ? -10.620 -4.284 16.568 1.00 35.45 37 PHE C C 1
ATOM 2499 O O . PHE C 1 37 ? -10.914 -4.721 17.664 1.00 31.48 37 PHE C O 1
ATOM 2507 N N . LEU C 1 38 ? -11.385 -4.489 15.497 1.00 33.51 38 LEU C N 1
ATOM 2508 C CA . LEU C 1 38 ? -12.453 -5.492 15.543 1.00 32.00 38 LEU C CA 1
ATOM 2509 C C . LEU C 1 38 ? -11.805 -6.839 15.239 1.00 32.74 38 LEU C C 1
ATOM 2510 O O . LEU C 1 38 ? -11.212 -7.028 14.168 1.00 34.50 38 LEU C O 1
ATOM 2515 N N . ASN C 1 39 ? -11.913 -7.769 16.184 1.00 31.82 39 ASN C N 1
ATOM 2516 C CA . ASN C 1 39 ? -11.254 -9.060 16.086 1.00 31.14 39 ASN C CA 1
ATOM 2517 C C . ASN C 1 39 ? -12.286 -10.165 16.103 1.00 31.35 39 ASN C C 1
ATOM 2518 O O . ASN C 1 39 ? -12.919 -10.407 17.135 1.00 29.65 39 ASN C O 1
ATOM 2523 N N . ILE C 1 40 ? -12.448 -10.827 14.955 1.00 29.29 40 ILE C N 1
ATOM 2524 C CA . ILE C 1 40 ? -13.495 -11.825 14.765 1.00 30.38 40 ILE C CA 1
ATOM 2525 C C . ILE C 1 40 ? -12.894 -13.224 14.667 1.00 30.65 40 ILE C C 1
ATOM 2526 O O . ILE C 1 40 ? -12.237 -13.543 13.669 1.00 30.22 40 ILE C O 1
ATOM 2531 N N . PRO C 1 41 ? -13.097 -14.058 15.708 1.00 29.77 41 PRO C N 1
ATOM 2532 C CA . PRO C 1 41 ? -12.796 -15.482 15.597 1.00 28.98 41 PRO C CA 1
ATOM 2533 C C . PRO C 1 41 ? -13.568 -16.052 14.423 1.00 29.54 41 PRO C C 1
ATOM 2534 O O . PRO C 1 41 ? -14.799 -15.980 14.405 1.00 30.83 41 PRO C O 1
ATOM 2538 N N . PHE C 1 42 ? -12.847 -16.586 13.442 1.00 32.21 42 PHE C N 1
ATOM 2539 C CA . PHE C 1 42 ? -13.388 -16.829 12.095 1.00 32.76 42 PHE C CA 1
ATOM 2540 C C . PHE C 1 42 ? -13.523 -18.325 11.792 1.00 31.91 42 PHE C C 1
ATOM 2541 O O . PHE C 1 42 ? -14.600 -18.812 11.403 1.00 32.94 42 PHE C O 1
ATOM 2549 N N . LEU C 1 43 ? -12.439 -19.063 11.982 1.00 31.59 43 LEU C N 1
ATOM 2550 C CA . LEU C 1 43 ? -12.454 -20.507 11.750 1.00 32.25 43 LEU C CA 1
ATOM 2551 C C . LEU C 1 43 ? -11.538 -21.258 12.714 1.00 33.89 43 LEU C C 1
ATOM 2552 O O . LEU C 1 43 ? -10.396 -20.839 12.966 1.00 36.80 43 LEU C O 1
ATOM 2557 N N . SER C 1 44 ? -12.049 -22.363 13.260 1.00 35.67 44 SER C N 1
ATOM 2558 C CA . SER C 1 44 ? -11.234 -23.303 14.020 1.00 34.92 44 SER C CA 1
ATOM 2559 C C . SER C 1 44 ? -10.487 -24.173 13.018 1.00 35.37 44 SER C C 1
ATOM 2560 O O . SER C 1 44 ? -11.109 -24.779 12.140 1.00 32.19 44 SER C O 1
ATOM 2563 N N . VAL C 1 45 ? -9.165 -24.257 13.150 1.00 33.27 45 VAL C N 1
ATOM 2564 C CA . VAL C 1 45 ? -8.368 -25.022 12.184 1.00 35.23 45 VAL C CA 1
ATOM 2565 C C . VAL C 1 45 ? -7.455 -26.046 12.850 1.00 35.88 45 VAL C C 1
ATOM 2566 O O . VAL C 1 45 ? -7.118 -25.910 14.016 1.00 40.64 45 VAL C O 1
ATOM 2570 N N . LYS C 1 46 ? -7.087 -27.088 12.104 1.00 37.85 46 LYS C N 1
ATOM 2571 C CA . LYS C 1 46 ? -6.175 -28.137 12.608 1.00 40.70 46 LYS C CA 1
ATOM 2572 C C . LYS C 1 46 ? -4.867 -27.548 13.097 1.00 42.33 46 LYS C C 1
ATOM 2573 O O . LYS C 1 46 ? -4.316 -27.961 14.124 1.00 45.20 46 LYS C O 1
ATOM 2579 N N . GLU C 1 47 ? -4.390 -26.586 12.321 1.00 39.11 47 GLU C N 1
ATOM 2580 C CA . GLU C 1 47 ? -3.052 -26.056 12.417 1.00 41.27 47 GLU C CA 1
ATOM 2581 C C . GLU C 1 47 ? -3.145 -24.620 11.937 1.00 39.16 47 GLU C C 1
ATOM 2582 O O . GLU C 1 47 ? -4.150 -24.250 11.326 1.00 39.28 47 GLU C O 1
ATOM 2588 N N . PRO C 1 48 ? -2.122 -23.801 12.229 1.00 38.95 48 PRO C N 1
ATOM 2589 C CA . PRO C 1 48 ? -2.057 -22.411 11.766 1.00 37.89 48 PRO C CA 1
ATOM 2590 C C . PRO C 1 48 ? -2.174 -22.229 10.235 1.00 39.22 48 PRO C C 1
ATOM 2591 O O . PRO C 1 48 ? -1.483 -22.914 9.491 1.00 40.65 48 PRO C O 1
ATOM 2595 N N . LEU C 1 49 ? -2.994 -21.285 9.771 1.00 38.35 49 LEU C N 1
ATOM 2596 C CA . LEU C 1 49 ? -3.002 -20.938 8.341 1.00 38.42 49 LEU C CA 1
ATOM 2597 C C . LEU C 1 49 ? -1.709 -20.212 7.968 1.00 39.11 49 LEU C C 1
ATOM 2598 O O . LEU C 1 49 ? -1.435 -19.105 8.450 1.00 40.99 49 LEU C O 1
ATOM 2603 N N . GLN C 1 50 ? -0.908 -20.845 7.122 1.00 37.57 50 GLN C N 1
ATOM 2604 C CA . GLN C 1 50 ? 0.266 -20.188 6.559 1.00 38.34 50 GLN C CA 1
ATOM 2605 C C . GLN C 1 50 ? -0.002 -19.810 5.111 1.00 39.94 50 GLN C C 1
ATOM 2606 O O . GLN C 1 50 ? -0.369 -20.649 4.289 1.00 39.67 50 GLN C O 1
ATOM 2612 N N . LEU C 1 51 ? 0.193 -18.533 4.816 1.00 41.58 51 LEU C N 1
ATOM 2613 C CA . LEU C 1 51 ? 0.060 -18.020 3.471 1.00 41.17 51 LEU C CA 1
ATOM 2614 C C . LEU C 1 51 ? 1.351 -18.219 2.693 1.00 43.63 51 LEU C C 1
ATOM 2615 O O . LEU C 1 51 ? 2.429 -18.290 3.290 1.00 43.03 51 LEU C O 1
ATOM 2620 N N . PRO C 1 52 ? 1.244 -18.321 1.351 1.00 44.10 52 PRO C N 1
ATOM 2621 C CA . PRO C 1 52 ? 2.423 -18.334 0.497 1.00 42.75 52 PRO C CA 1
ATOM 2622 C C . PRO C 1 52 ? 3.317 -17.128 0.724 1.00 43.13 52 PRO C C 1
ATOM 2623 O O . PRO C 1 52 ? 2.836 -16.041 1.036 1.00 43.96 52 PRO C O 1
ATOM 2627 N N . ARG C 1 53 ? 4.616 -17.327 0.550 1.00 43.42 53 ARG C N 1
ATOM 2628 C CA . ARG C 1 53 ? 5.596 -16.259 0.721 1.00 42.58 53 ARG C CA 1
ATOM 2629 C C . ARG C 1 53 ? 5.173 -14.962 0.015 1.00 42.09 53 ARG C C 1
ATOM 2630 O O . ARG C 1 53 ? 4.627 -15.000 -1.085 1.00 44.81 53 ARG C O 1
ATOM 2638 N N . GLU C 1 54 ? 5.402 -13.822 0.672 1.00 42.18 54 GLU C N 1
ATOM 2639 C CA . GLU C 1 54 ? 5.047 -12.483 0.150 1.00 42.86 54 GLU C CA 1
ATOM 2640 C C . GLU C 1 54 ? 3.540 -12.171 0.024 1.00 38.25 54 GLU C C 1
ATOM 2641 O O . GLU C 1 54 ? 3.177 -11.088 -0.437 1.00 34.16 54 GLU C O 1
ATOM 2647 N N . LYS C 1 55 ? 2.669 -13.086 0.436 1.00 38.31 55 LYS C N 1
ATOM 2648 C CA . LYS C 1 55 ? 1.228 -12.863 0.294 1.00 39.69 55 LYS C CA 1
ATOM 2649 C C . LYS C 1 55 ? 0.569 -12.423 1.604 1.00 38.31 55 LYS C C 1
ATOM 2650 O O . LYS C 1 55 ? 1.142 -12.538 2.686 1.00 40.78 55 LYS C O 1
ATOM 2656 N N . LYS C 1 56 ? -0.637 -11.890 1.473 1.00 39.99 56 LYS C N 1
ATOM 2657 C CA . LYS C 1 56 ? -1.431 -11.415 2.597 1.00 37.35 56 LYS C CA 1
ATOM 2658 C C . LYS C 1 56 ? -2.871 -11.869 2.370 1.00 37.91 56 LYS C C 1
ATOM 2659 O O . LYS C 1 56 ? -3.251 -12.198 1.231 1.00 34.17 56 LYS C O 1
ATOM 2665 N N . LEU C 1 57 ? -3.672 -11.894 3.437 1.00 36.13 57 LEU C N 1
ATOM 2666 C CA . LEU C 1 57 ? -5.078 -12.325 3.332 1.00 35.33 57 LEU C CA 1
ATOM 2667 C C . LEU C 1 57 ? -5.888 -11.454 2.369 1.00 35.66 57 LEU C C 1
ATOM 2668 O O . LEU C 1 57 ? -6.836 -11.930 1.729 1.00 35.80 57 LEU C O 1
ATOM 2673 N N . THR C 1 58 ? -5.537 -10.179 2.276 1.00 36.62 58 THR C N 1
ATOM 2674 C CA . THR C 1 58 ? -6.179 -9.282 1.303 1.00 39.22 58 THR C CA 1
ATOM 2675 C C . THR C 1 58 ? -6.016 -9.786 -0.147 1.00 41.14 58 THR C C 1
ATOM 2676 O O . THR C 1 58 ? -6.854 -9.485 -0.989 1.00 44.60 58 THR C O 1
ATOM 2680 N N . ASP C 1 59 ? -4.944 -10.541 -0.422 1.00 40.80 59 ASP C N 1
ATOM 2681 C CA . ASP C 1 59 ? -4.667 -11.078 -1.767 1.00 41.13 59 ASP C CA 1
ATOM 2682 C C . ASP C 1 59 ? -5.574 -12.250 -2.173 1.00 42.44 59 ASP C C 1
ATOM 2683 O O . ASP C 1 59 ? -5.564 -12.642 -3.339 1.00 42.51 59 ASP C O 1
ATOM 2688 N N . TYR C 1 60 ? -6.321 -12.833 -1.231 1.00 40.41 60 TYR C N 1
ATOM 2689 C CA . TYR C 1 60 ? -7.247 -13.931 -1.554 1.00 39.77 60 TYR C CA 1
ATOM 2690 C C . TYR C 1 60 ? -8.700 -13.643 -1.204 1.00 40.86 60 TYR C C 1
ATOM 2691 O O . TYR C 1 60 ? -9.586 -14.426 -1.539 1.00 36.37 60 TYR C O 1
ATOM 2700 N N . PHE C 1 61 ? -8.931 -12.538 -0.508 1.00 41.98 61 PHE C N 1
ATOM 2701 C CA . PHE C 1 61 ? -10.213 -12.238 0.084 1.00 43.13 61 PHE C CA 1
ATOM 2702 C C . PHE C 1 61 ? -10.745 -10.960 -0.481 1.00 42.07 61 PHE C C 1
ATOM 2703 O O . PHE C 1 61 ? -9.993 -10.099 -0.939 1.00 41.65 61 PHE C O 1
ATOM 2711 N N . THR C 1 62 ? -12.058 -10.830 -0.432 1.00 39.98 62 THR C N 1
ATOM 2712 C CA . THR C 1 62 ? -12.669 -9.543 -0.649 1.00 39.71 62 THR C CA 1
ATOM 2713 C C . THR C 1 62 ? -13.826 -9.456 0.307 1.00 38.25 62 THR C C 1
ATOM 2714 O O . THR C 1 62 ? -14.703 -10.323 0.289 1.00 38.44 62 THR C O 1
ATOM 2718 N N . ILE C 1 63 ? -13.816 -8.429 1.156 1.00 37.49 63 ILE C N 1
ATOM 2719 C CA . ILE C 1 63 ? -14.862 -8.273 2.156 1.00 36.45 63 ILE C CA 1
ATOM 2720 C C . ILE C 1 63 ? -15.677 -7.019 1.945 1.00 34.33 63 ILE C C 1
ATOM 2721 O O . ILE C 1 63 ? -15.231 -6.055 1.326 1.00 33.75 63 ILE C O 1
ATOM 2726 N N . ASP C 1 64 ? -16.892 -7.067 2.478 1.00 33.04 64 ASP C N 1
ATOM 2727 C CA . ASP C 1 64 ? -17.875 -6.015 2.311 1.00 33.90 64 ASP C CA 1
ATOM 2728 C C . ASP C 1 64 ? -18.828 -6.112 3.494 1.00 31.86 64 ASP C C 1
ATOM 2729 O O . ASP C 1 64 ? -19.503 -7.104 3.644 1.00 31.47 64 ASP C O 1
ATOM 2734 N N . VAL C 1 65 ? -18.829 -5.089 4.340 1.00 34.06 65 VAL C N 1
ATOM 2735 C CA . VAL C 1 65 ? -19.693 -5.011 5.516 1.00 31.09 65 VAL C CA 1
ATOM 2736 C C . VAL C 1 65 ? -21.012 -4.371 5.099 1.00 29.68 65 VAL C C 1
ATOM 2737 O O . VAL C 1 65 ? -20.998 -3.290 4.558 1.00 28.11 65 VAL C O 1
ATOM 2741 N N . GLU C 1 66 ? -22.149 -5.018 5.338 1.00 30.22 66 GLU C N 1
ATOM 2742 C CA . GLU C 1 66 ? -23.450 -4.342 5.132 1.00 29.72 66 GLU C CA 1
ATOM 2743 C C . GLU C 1 66 ? -24.375 -4.472 6.363 1.00 28.35 66 GLU C C 1
ATOM 2744 O O . GLU C 1 66 ? -24.349 -5.484 7.043 1.00 28.90 66 GLU C O 1
ATOM 2750 N N . PRO C 1 67 ? -25.196 -3.439 6.655 1.00 28.34 67 PRO C N 1
ATOM 2751 C CA . PRO C 1 67 ? -26.148 -3.572 7.776 1.00 27.86 67 PRO C CA 1
ATOM 2752 C C . PRO C 1 67 ? -27.183 -4.669 7.561 1.00 28.73 67 PRO C C 1
ATOM 2753 O O . PRO C 1 67 ? -27.484 -5.015 6.428 1.00 28.49 67 PRO C O 1
ATOM 2757 N N . ALA C 1 68 ? -27.682 -5.238 8.652 1.00 29.58 68 ALA C N 1
ATOM 2758 C CA . ALA C 1 68 ? -28.700 -6.286 8.579 1.00 30.59 68 ALA C CA 1
ATOM 2759 C C . ALA C 1 68 ? -29.813 -6.039 9.576 1.00 30.04 68 ALA C C 1
ATOM 2760 O O . ALA C 1 68 ? -30.602 -6.922 9.862 1.00 31.62 68 ALA C O 1
ATOM 2762 N N . GLY C 1 69 ? -29.884 -4.827 10.101 1.00 30.66 69 GLY C N 1
ATOM 2763 C CA . GLY C 1 69 ? -30.784 -4.548 11.183 1.00 32.85 69 GLY C CA 1
ATOM 2764 C C . GLY C 1 69 ? -30.479 -3.191 11.760 1.00 33.01 69 GLY C C 1
ATOM 2765 O O . GLY C 1 69 ? -29.563 -2.509 11.308 1.00 36.38 69 GLY C O 1
ATOM 2766 N N . HIS C 1 70 ? -31.259 -2.809 12.759 1.00 31.73 70 HIS C N 1
ATOM 2767 C CA . HIS C 1 70 ? -31.112 -1.513 13.407 1.00 30.88 70 HIS C CA 1
ATOM 2768 C C . HIS C 1 70 ? -29.808 -1.388 14.227 1.00 31.30 70 HIS C C 1
ATOM 2769 O O . HIS C 1 70 ? -29.351 -0.283 14.461 1.00 30.26 70 HIS C O 1
ATOM 2776 N N . SER C 1 71 ? -29.240 -2.509 14.687 1.00 31.44 71 SER C N 1
ATOM 2777 C CA . SER C 1 71 ? -27.923 -2.506 15.341 1.00 32.95 71 SER C CA 1
ATOM 2778 C C . SER C 1 71 ? -27.088 -3.726 14.965 1.00 32.09 71 SER C C 1
ATOM 2779 O O . SER C 1 71 ? -26.185 -4.122 15.708 1.00 37.37 71 SER C O 1
ATOM 2782 N N . LEU C 1 72 ? -27.355 -4.280 13.784 1.00 30.23 72 LEU C N 1
ATOM 2783 C CA . LEU C 1 72 ? -26.727 -5.513 13.352 1.00 29.64 72 LEU C CA 1
ATOM 2784 C C . LEU C 1 72 ? -26.056 -5.334 12.014 1.00 32.05 72 LEU C C 1
ATOM 2785 O O . LEU C 1 72 ? -26.499 -4.544 11.175 1.00 32.09 72 LEU C O 1
ATOM 2790 N N . VAL C 1 73 ? -24.967 -6.075 11.830 1.00 31.74 73 VAL C N 1
ATOM 2791 C CA . VAL C 1 73 ? -24.185 -5.996 10.626 1.00 29.88 73 VAL C CA 1
ATOM 2792 C C . VAL C 1 73 ? -23.741 -7.392 10.276 1.00 30.74 73 VAL C C 1
ATOM 2793 O O . VAL C 1 73 ? -23.561 -8.253 11.149 1.00 30.03 73 VAL C O 1
ATOM 2797 N N . ASN C 1 74 ? -23.613 -7.640 8.981 1.00 31.19 74 ASN C N 1
ATOM 2798 C CA . ASN C 1 74 ? -23.033 -8.888 8.519 1.00 30.84 74 ASN C CA 1
ATOM 2799 C C . ASN C 1 74 ? -21.752 -8.521 7.835 1.00 28.92 74 ASN C C 1
ATOM 2800 O O . ASN C 1 74 ? -21.590 -7.382 7.406 1.00 31.91 74 ASN C O 1
ATOM 2805 N N . ILE C 1 75 ? -20.825 -9.462 7.751 1.00 29.93 75 ILE C N 1
ATOM 2806 C CA . ILE C 1 75 ? -19.657 -9.295 6.898 1.00 29.59 75 ILE C CA 1
ATOM 2807 C C . ILE C 1 75 ? -19.845 -10.234 5.712 1.00 29.83 75 ILE C C 1
ATOM 2808 O O . ILE C 1 75 ? -20.103 -11.400 5.897 1.00 31.51 75 ILE C O 1
ATOM 2813 N N . TYR C 1 76 ? -19.759 -9.704 4.499 1.00 31.70 76 TYR C N 1
ATOM 2814 C CA . TYR C 1 76 ? -19.854 -10.530 3.302 1.00 29.79 76 TYR C CA 1
ATOM 2815 C C . TYR C 1 76 ? -18.441 -10.756 2.778 1.00 31.16 76 TYR C C 1
ATOM 2816 O O . TYR C 1 76 ? -17.573 -9.879 2.889 1.00 29.30 76 TYR C O 1
ATOM 2825 N N . PHE C 1 77 ? -18.170 -11.955 2.277 1.00 32.46 77 PHE C N 1
ATOM 2826 C CA . PHE C 1 77 ? -16.877 -12.176 1.658 1.00 35.87 77 PHE C CA 1
ATOM 2827 C C . PHE C 1 77 ? -16.911 -12.988 0.370 1.00 39.17 77 PHE C C 1
ATOM 2828 O O . PHE C 1 77 ? -17.818 -13.803 0.139 1.00 42.75 77 PHE C O 1
ATOM 2836 N N . GLN C 1 78 ? -15.930 -12.688 -0.479 1.00 38.58 78 GLN C N 1
ATOM 2837 C CA . GLN C 1 78 ? -15.639 -13.451 -1.674 1.00 40.71 78 GLN C CA 1
ATOM 2838 C C . GLN C 1 78 ? -14.247 -14.042 -1.451 1.00 41.91 78 GLN C C 1
ATOM 2839 O O . GLN C 1 78 ? -13.289 -13.312 -1.165 1.00 37.66 78 GLN C O 1
ATOM 2845 N N . ILE C 1 79 ? -14.156 -15.368 -1.538 1.00 40.22 79 ILE C N 1
ATOM 2846 C CA . ILE C 1 79 ? -12.936 -16.088 -1.227 1.00 43.09 79 ILE C CA 1
ATOM 2847 C C . ILE C 1 79 ? -12.339 -16.700 -2.486 1.00 44.29 79 ILE C C 1
ATOM 2848 O O . ILE C 1 79 ? -13.001 -17.483 -3.179 1.00 44.29 79 ILE C O 1
ATOM 2853 N N . ASP C 1 80 ? -11.079 -16.362 -2.742 1.00 46.28 80 ASP C N 1
ATOM 2854 C CA . ASP C 1 80 ? -10.323 -16.859 -3.898 1.00 47.02 80 ASP C CA 1
ATOM 2855 C C . ASP C 1 80 ? -10.190 -18.390 -3.876 1.00 46.25 80 ASP C C 1
ATOM 2856 O O . ASP C 1 80 ? -10.058 -18.999 -2.810 1.00 42.90 80 ASP C O 1
ATOM 2861 N N . ASP C 1 81 ? -10.219 -18.976 -5.076 1.00 46.07 81 ASP C N 1
ATOM 2862 C CA . ASP C 1 81 ? -10.171 -20.423 -5.310 1.00 45.74 81 ASP C CA 1
ATOM 2863 C C . ASP C 1 81 ? -9.088 -21.200 -4.559 1.00 45.55 81 ASP C C 1
ATOM 2864 O O . ASP C 1 81 ? -9.368 -22.285 -4.046 1.00 44.44 81 ASP C O 1
ATOM 2869 N N . PHE C 1 82 ? -7.855 -20.698 -4.511 1.00 44.56 82 PHE C N 1
ATOM 2870 C CA . PHE C 1 82 ? -6.817 -21.451 -3.796 1.00 45.91 82 PHE C CA 1
ATOM 2871 C C . PHE C 1 82 ? -6.989 -21.372 -2.280 1.00 42.48 82 PHE C C 1
ATOM 2872 O O . PHE C 1 82 ? -6.792 -22.374 -1.590 1.00 39.91 82 PHE C O 1
ATOM 2880 N N . LEU C 1 83 ? -7.350 -20.197 -1.760 1.00 40.24 83 LEU C N 1
ATOM 2881 C CA . LEU C 1 83 ? -7.574 -20.069 -0.314 1.00 40.47 83 LEU C CA 1
ATOM 2882 C C . LEU C 1 83 ? -8.778 -20.904 0.102 1.00 40.47 83 LEU C C 1
ATOM 2883 O O . LEU C 1 83 ? -8.816 -21.453 1.208 1.00 42.70 83 LEU C O 1
ATOM 2888 N N . LEU C 1 84 ? -9.752 -21.012 -0.796 1.00 40.77 84 LEU C N 1
ATOM 2889 C CA . LEU C 1 84 ? -10.905 -21.877 -0.573 1.00 42.76 84 LEU C CA 1
ATOM 2890 C C . LEU C 1 84 ? -10.441 -23.311 -0.346 1.00 42.64 84 LEU C C 1
ATOM 2891 O O . LEU C 1 84 ? -10.858 -23.951 0.623 1.00 45.06 84 LEU C O 1
ATOM 2896 N N . LEU C 1 85 ? -9.555 -23.806 -1.213 1.00 41.31 85 LEU C N 1
ATOM 2897 C CA . LEU C 1 85 ? -8.999 -25.155 -1.053 1.00 42.15 85 LEU C CA 1
ATOM 2898 C C . LEU C 1 85 ? -8.246 -25.297 0.269 1.00 39.02 85 LEU C C 1
ATOM 2899 O O . LEU C 1 85 ? -8.462 -26.248 1.022 1.00 39.50 85 LEU C O 1
ATOM 2904 N N . THR C 1 86 ? -7.364 -24.346 0.534 1.00 37.29 86 THR C N 1
ATOM 2905 C CA . THR C 1 86 ? -6.610 -24.312 1.780 1.00 38.70 86 THR C CA 1
ATOM 2906 C C . THR C 1 86 ? -7.573 -24.387 2.981 1.00 36.40 86 THR C C 1
ATOM 2907 O O . THR C 1 86 ? -7.533 -25.353 3.726 1.00 40.22 86 THR C O 1
ATOM 2911 N N . LEU C 1 87 ? -8.453 -23.405 3.156 1.00 34.48 87 LEU C N 1
ATOM 2912 C CA . LEU C 1 87 ? -9.315 -23.384 4.361 1.00 32.46 87 LEU C CA 1
ATOM 2913 C C . LEU C 1 87 ? -10.241 -24.597 4.459 1.00 33.97 87 LEU C C 1
ATOM 2914 O O . LEU C 1 87 ? -10.571 -25.029 5.566 1.00 31.79 87 LEU C O 1
ATOM 2919 N N . ASN C 1 88 ? -10.674 -25.152 3.330 1.00 34.94 88 ASN C N 1
ATOM 2920 C CA . ASN C 1 88 ? -11.473 -26.381 3.403 1.00 37.62 88 ASN C CA 1
ATOM 2921 C C . ASN C 1 88 ? -10.655 -27.599 3.851 1.00 37.68 88 ASN C C 1
ATOM 2922 O O . ASN C 1 88 ? -11.215 -28.520 4.439 1.00 36.83 88 ASN C O 1
ATOM 2927 N N . SER C 1 89 ? -9.343 -27.595 3.612 1.00 38.94 89 SER C N 1
ATOM 2928 C CA . SER C 1 89 ? -8.495 -28.713 4.049 1.00 39.30 89 SER C CA 1
ATOM 2929 C C . SER C 1 89 ? -7.959 -28.559 5.494 1.00 39.12 89 SER C C 1
ATOM 2930 O O . SER C 1 89 ? -7.479 -29.532 6.069 1.00 36.19 89 SER C O 1
ATOM 2933 N N . LEU C 1 90 ? -8.059 -27.363 6.078 1.00 38.40 90 LEU C N 1
ATOM 2934 C CA . LEU C 1 90 ? -7.649 -27.148 7.489 1.00 37.25 90 LEU C CA 1
ATOM 2935 C C . LEU C 1 90 ? -8.812 -27.102 8.458 1.00 37.74 90 LEU C C 1
ATOM 2936 O O . LEU C 1 90 ? -8.635 -27.305 9.669 1.00 37.03 90 LEU C O 1
ATOM 2941 N N . SER C 1 91 ? -9.978 -26.755 7.924 1.00 37.06 91 SER C N 1
ATOM 2942 C CA . SER C 1 91 ? -11.216 -26.692 8.676 1.00 38.74 91 SER C CA 1
ATOM 2943 C C . SER C 1 91 ? -11.422 -27.940 9.547 1.00 41.28 91 SER C C 1
ATOM 2944 O O . SER C 1 91 ? -11.164 -29.067 9.103 1.00 40.23 91 SER C O 1
ATOM 2947 N N . VAL C 1 92 ? -11.893 -27.709 10.774 1.00 40.10 92 VAL C N 1
ATOM 2948 C CA . VAL C 1 92 ? -12.225 -28.758 11.737 1.00 36.80 92 VAL C CA 1
ATOM 2949 C C . VAL C 1 92 ? -13.630 -29.269 11.456 1.00 39.27 92 VAL C C 1
ATOM 2950 O O . VAL C 1 92 ? -13.863 -30.489 11.361 1.00 37.91 92 VAL C O 1
ATOM 2954 N N . TYR C 1 93 ? -14.570 -28.329 11.369 1.00 34.85 93 TYR C N 1
ATOM 2955 C CA . TYR C 1 93 ? -15.891 -28.598 10.827 1.00 37.45 93 TYR C CA 1
ATOM 2956 C C . TYR C 1 93 ? -15.714 -28.968 9.359 1.00 39.57 93 TYR C C 1
ATOM 2957 O O . TYR C 1 93 ? -14.948 -28.318 8.650 1.00 35.91 93 TYR C O 1
ATOM 2966 N N . LYS C 1 94 ? -16.428 -29.993 8.898 1.00 43.34 94 LYS C N 1
ATOM 2967 C CA . LYS C 1 94 ? -16.153 -30.558 7.579 1.00 46.18 94 LYS C CA 1
ATOM 2968 C C . LYS C 1 94 ? -16.485 -29.572 6.470 1.00 41.43 94 LYS C C 1
ATOM 2969 O O . LYS C 1 94 ? -17.630 -29.179 6.320 1.00 42.58 94 LYS C O 1
ATOM 2975 N N . ASP C 1 95 ? -15.464 -29.173 5.717 1.00 41.04 95 ASP C N 1
ATOM 2976 C CA . ASP C 1 95 ? -15.629 -28.360 4.511 1.00 42.86 95 ASP C CA 1
ATOM 2977 C C . ASP C 1 95 ? -16.815 -27.378 4.608 1.00 42.05 95 ASP C C 1
ATOM 2978 O O . ASP C 1 95 ? -17.876 -27.643 4.049 1.00 40.85 95 ASP C O 1
ATOM 2983 N N . PRO C 1 96 ? -16.644 -26.259 5.338 1.00 41.49 96 PRO C N 1
ATOM 2984 C CA . PRO C 1 96 ? -17.696 -25.259 5.464 1.00 42.37 96 PRO C CA 1
ATOM 2985 C C . PRO C 1 96 ? -17.569 -24.071 4.512 1.00 40.97 96 PRO C C 1
ATOM 2986 O O . PRO C 1 96 ? -18.491 -23.249 4.454 1.00 39.86 96 PRO C O 1
ATOM 2990 N N . ILE C 1 97 ? -16.458 -23.976 3.780 1.00 36.44 97 ILE C N 1
ATOM 2991 C CA . ILE C 1 97 ? -16.129 -22.746 3.061 1.00 38.13 97 ILE C CA 1
ATOM 2992 C C . ILE C 1 97 ? -16.585 -22.772 1.603 1.00 39.24 97 ILE C C 1
ATOM 2993 O O . ILE C 1 97 ? -16.304 -23.720 0.869 1.00 42.46 97 ILE C O 1
ATOM 2998 N N . ARG C 1 98 ? -17.308 -21.721 1.215 1.00 41.96 98 ARG C N 1
ATOM 2999 C CA . ARG C 1 98 ? -17.767 -21.513 -0.158 1.00 40.72 98 ARG C CA 1
ATOM 3000 C C . ARG C 1 98 ? -17.187 -20.206 -0.629 1.00 40.63 98 ARG C C 1
ATOM 3001 O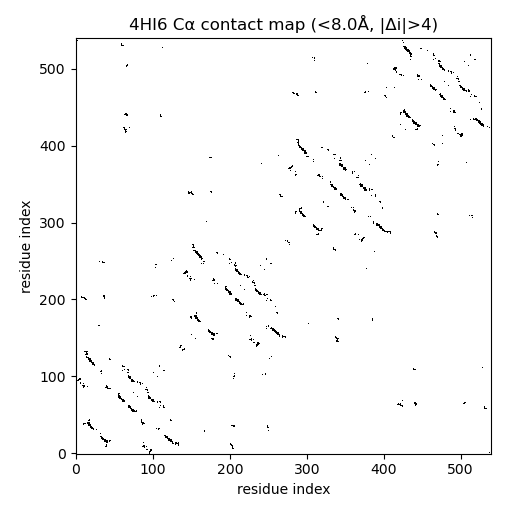 O . ARG C 1 98 ? -16.646 -19.432 0.172 1.00 39.03 98 ARG C O 1
ATOM 3009 N N . LYS C 1 99 ? -17.339 -19.945 -1.922 1.00 40.10 99 LYS C N 1
ATOM 3010 C CA . LYS C 1 99 ? -16.692 -18.819 -2.567 1.00 39.48 99 LYS C CA 1
ATOM 3011 C C . LYS C 1 99 ? -17.330 -17.494 -2.163 1.00 38.68 99 LYS C C 1
ATOM 3012 O O . LYS C 1 99 ? -16.639 -16.501 -1.971 1.00 35.62 99 LYS C O 1
ATOM 3018 N N . TYR C 1 100 ? -18.652 -17.498 -2.071 1.00 38.01 100 TYR C N 1
ATOM 3019 C CA . TYR C 1 100 ? -19.421 -16.358 -1.619 1.00 39.78 100 TYR C CA 1
ATOM 3020 C C . TYR C 1 100 ? -19.997 -16.693 -0.237 1.00 38.21 100 TYR C C 1
ATOM 3021 O O . TYR C 1 100 ? -20.672 -17.698 -0.073 1.00 39.31 100 TYR C O 1
ATOM 3030 N N . MET C 1 101 ? -19.684 -15.875 0.761 1.00 37.79 101 MET C N 1
ATOM 3031 C CA . MET C 1 101 ? -20.101 -16.153 2.133 1.00 37.16 101 MET C CA 1
ATOM 3032 C C . MET C 1 101 ? -20.412 -14.878 2.906 1.00 37.00 101 MET C C 1
ATOM 3033 O O . MET C 1 101 ? -20.026 -13.770 2.496 1.00 36.30 101 MET C O 1
ATOM 3038 N N . PHE C 1 102 ? -21.126 -15.043 4.019 1.00 33.89 102 PHE C N 1
ATOM 3039 C CA . PHE C 1 102 ? -21.281 -13.968 4.986 1.00 34.22 102 PHE C CA 1
ATOM 3040 C C . PHE C 1 102 ? -21.261 -14.531 6.417 1.00 33.85 102 PHE C C 1
ATOM 3041 O O . PHE C 1 102 ? -21.545 -15.703 6.631 1.00 30.16 102 PHE C O 1
ATOM 3049 N N . LEU C 1 103 ? -20.880 -13.699 7.381 1.00 35.13 103 LEU C N 1
ATOM 3050 C CA . LEU C 1 103 ? -21.051 -14.046 8.804 1.00 33.64 103 LEU C CA 1
ATOM 3051 C C . LEU C 1 103 ? -21.722 -12.886 9.530 1.00 32.30 103 LEU C C 1
ATOM 3052 O O . LEU C 1 103 ? -21.570 -11.709 9.150 1.00 33.01 103 LEU C O 1
ATOM 3057 N N . ARG C 1 104 ? -22.489 -13.219 10.559 1.00 32.93 104 ARG C N 1
ATOM 3058 C CA . ARG C 1 104 ? -23.311 -12.242 11.274 1.00 32.30 104 ARG C CA 1
ATOM 3059 C C . ARG C 1 104 ? -22.575 -11.744 12.495 1.00 31.18 104 ARG C C 1
ATOM 3060 O O . ARG C 1 104 ? -22.206 -12.537 13.352 1.00 32.80 104 ARG C O 1
ATOM 3068 N N . LEU C 1 105 ? -22.379 -10.437 12.587 1.00 30.18 105 LEU C N 1
ATOM 3069 C CA . LEU C 1 105 ? -21.777 -9.852 13.770 1.00 30.64 105 LEU C CA 1
ATOM 3070 C C . LEU C 1 105 ? -22.879 -9.626 14.799 1.00 31.62 105 LEU C C 1
ATOM 3071 O O . LEU C 1 105 ? -24.033 -9.433 14.419 1.00 32.20 105 LEU C O 1
ATOM 3076 N N . ASN C 1 106 ? -22.522 -9.666 16.092 1.00 32.00 106 ASN C N 1
ATOM 3077 C CA . ASN C 1 106 ? -23.478 -9.401 17.176 1.00 29.64 106 ASN C CA 1
ATOM 3078 C C . ASN C 1 106 ? -23.614 -7.889 17.440 1.00 30.29 106 ASN C C 1
ATOM 3079 O O . ASN C 1 106 ? -22.947 -7.083 16.791 1.00 30.11 106 ASN C O 1
ATOM 3084 N N . LYS C 1 107 ? -24.491 -7.499 18.361 1.00 29.05 107 LYS C N 1
ATOM 3085 C CA . LYS C 1 107 ? -24.864 -6.094 18.495 1.00 29.85 107 LYS C CA 1
ATOM 3086 C C . LYS C 1 107 ? -23.731 -5.312 19.136 1.00 30.36 107 LYS C C 1
ATOM 3087 O O . LYS C 1 107 ? -23.649 -4.104 19.015 1.00 29.31 107 LYS C O 1
ATOM 3093 N N . GLU C 1 108 ? -22.841 -6.021 19.807 1.00 32.41 108 GLU C N 1
ATOM 3094 C CA . GLU C 1 108 ? -21.619 -5.424 20.258 1.00 31.98 108 GLU C CA 1
ATOM 3095 C C . GLU C 1 108 ? -20.657 -5.227 19.082 1.00 31.09 108 GLU C C 1
ATOM 3096 O O . GLU C 1 108 ? -20.163 -4.127 18.875 1.00 32.96 108 GLU C O 1
ATOM 3102 N N . GLN C 1 109 ? -20.401 -6.269 18.298 1.00 29.07 109 GLN C N 1
ATOM 3103 C CA . GLN C 1 109 ? -19.389 -6.145 17.225 1.00 27.40 109 GLN C CA 1
ATOM 3104 C C . GLN C 1 109 ? -19.816 -5.182 16.102 1.00 25.07 109 GLN C C 1
ATOM 3105 O O . GLN C 1 109 ? -18.963 -4.535 15.468 1.00 24.08 109 GLN C O 1
ATOM 3111 N N . SER C 1 110 ? -21.125 -5.058 15.882 1.00 25.57 110 SER C N 1
ATOM 3112 C CA . SER C 1 110 ? -21.675 -4.175 14.825 1.00 25.66 110 SER C CA 1
ATOM 3113 C C . SER C 1 110 ? -21.554 -2.681 15.129 1.00 27.63 110 SER C C 1
ATOM 3114 O O . SER C 1 110 ? -21.405 -1.828 14.219 1.00 27.21 110 SER C O 1
ATOM 3117 N N . LYS C 1 111 ? -21.655 -2.372 16.417 1.00 27.94 111 LYS C N 1
ATOM 3118 C CA . LYS C 1 111 ? -21.440 -1.036 16.959 1.00 28.15 111 LYS C CA 1
ATOM 3119 C C . LYS C 1 111 ? -20.215 -0.376 16.318 1.00 28.22 111 LYS C C 1
ATOM 3120 O O . LYS C 1 111 ? -20.253 0.805 15.960 1.00 29.38 111 LYS C O 1
ATOM 3126 N N . TRP C 1 112 ? -19.131 -1.147 16.170 1.00 28.35 112 TRP C N 1
ATOM 3127 C CA . TRP C 1 112 ? -17.865 -0.632 15.639 1.00 28.40 112 TRP C CA 1
ATOM 3128 C C . TRP C 1 112 ? -17.908 -0.432 14.113 1.00 27.29 112 TRP C C 1
ATOM 3129 O O . TRP C 1 112 ? -17.313 0.506 13.584 1.00 24.39 112 TRP C O 1
ATOM 3140 N N . ALA C 1 113 ? -18.618 -1.303 13.408 1.00 27.97 113 ALA C N 1
ATOM 3141 C CA . ALA C 1 113 ? -18.732 -1.191 11.943 1.00 27.95 113 ALA C CA 1
ATOM 3142 C C . ALA C 1 113 ? -19.700 -0.071 11.501 1.00 28.92 113 ALA C C 1
ATOM 3143 O O . ALA C 1 113 ? -19.507 0.564 10.458 1.00 28.78 113 ALA C O 1
ATOM 3145 N N . ILE C 1 114 ? -20.739 0.149 12.310 1.00 29.77 114 ILE C N 1
ATOM 3146 C CA . ILE C 1 114 ? -21.815 1.097 12.030 1.00 29.58 114 ILE C CA 1
ATOM 3147 C C . ILE C 1 114 ? -21.359 2.541 12.213 1.00 30.93 114 ILE C C 1
ATOM 3148 O O . ILE C 1 114 ? -21.688 3.405 11.400 1.00 30.75 114 ILE C O 1
ATOM 3153 N N . ASN C 1 115 ? -20.610 2.799 13.286 1.00 31.04 115 ASN C N 1
ATOM 3154 C CA . ASN C 1 115 ? -20.024 4.121 13.510 1.00 31.17 115 ASN C CA 1
ATOM 3155 C C . ASN C 1 115 ? -18.930 4.518 12.511 1.00 30.86 115 ASN C C 1
ATOM 3156 O O . ASN C 1 115 ? -18.530 5.693 12.458 1.00 25.81 115 ASN C O 1
ATOM 3161 N N . ALA C 1 116 ? -18.452 3.556 11.721 1.00 30.78 116 ALA C N 1
ATOM 3162 C CA . ALA C 1 116 ? -17.481 3.834 10.663 1.00 32.38 116 ALA C CA 1
ATOM 3163 C C . ALA C 1 116 ? -18.149 3.851 9.285 1.00 33.21 116 ALA C C 1
ATOM 3164 O O . ALA C 1 116 ? -17.474 3.868 8.251 1.00 35.76 116 ALA C O 1
ATOM 3166 N N . ALA C 1 117 ? -19.481 3.847 9.287 1.00 35.00 117 ALA C N 1
ATOM 3167 C CA . ALA C 1 117 ? -20.297 3.683 8.088 1.00 32.76 117 ALA C CA 1
ATOM 3168 C C . ALA C 1 117 ? -19.792 2.542 7.215 1.00 32.16 117 ALA C C 1
ATOM 3169 O O . ALA C 1 117 ? -19.716 2.675 5.989 1.00 31.61 117 ALA C O 1
ATOM 3171 N N . PHE C 1 118 ? -19.438 1.433 7.879 1.00 30.79 118 PHE C N 1
ATOM 3172 C CA . PHE C 1 118 ? -19.141 0.148 7.251 1.00 29.91 118 PHE C CA 1
ATOM 3173 C C . PHE C 1 118 ? -17.810 0.112 6.494 1.00 31.26 118 PHE C C 1
ATOM 3174 O O . PHE C 1 118 ? -17.455 -0.902 5.877 1.00 28.17 118 PHE C O 1
ATOM 3182 N N . ASN C 1 119 ? -17.062 1.204 6.608 1.00 31.04 119 ASN C N 1
ATOM 3183 C CA . ASN C 1 119 ? -15.856 1.440 5.841 1.00 33.20 119 ASN C CA 1
ATOM 3184 C C . ASN C 1 119 ? -14.568 0.920 6.508 1.00 34.05 119 ASN C C 1
ATOM 3185 O O . ASN C 1 119 ? -14.107 1.456 7.529 1.00 34.42 119 ASN C O 1
ATOM 3190 N N . VAL C 1 120 ? -14.000 -0.131 5.913 1.00 36.12 120 VAL C N 1
ATOM 3191 C CA . VAL C 1 120 ? -12.753 -0.758 6.372 1.00 35.77 120 VAL C CA 1
ATOM 3192 C C . VAL C 1 120 ? -11.518 -0.030 5.854 1.00 36.69 120 VAL C C 1
ATOM 3193 O O . VAL C 1 120 ? -11.428 0.281 4.662 1.00 39.01 120 VAL C O 1
ATOM 3197 N N . PHE C 1 121 ? -10.569 0.233 6.757 1.00 35.76 121 PHE C N 1
ATOM 3198 C CA . PHE C 1 121 ? -9.264 0.795 6.416 1.00 32.35 121 PHE C CA 1
ATOM 3199 C C . PHE C 1 121 ? -8.327 -0.347 5.991 1.00 34.57 121 PHE C C 1
ATOM 3200 O O . PHE C 1 121 ? -7.714 -0.285 4.926 1.00 37.66 121 PHE C O 1
ATOM 3208 N N . SER C 1 122 ? -8.217 -1.382 6.821 1.00 33.93 122 SER C N 1
ATOM 3209 C CA . SER C 1 122 ? -7.503 -2.608 6.440 1.00 33.41 122 SER C CA 1
ATOM 3210 C C . SER C 1 122 ? -8.001 -3.858 7.171 1.00 30.60 122 SER C C 1
ATOM 3211 O O . SER C 1 122 ? -8.848 -3.795 8.047 1.00 28.08 122 SER C O 1
ATOM 3214 N N . TYR C 1 123 ? -7.493 -5.011 6.772 1.00 32.69 123 TYR C N 1
ATOM 3215 C CA . TYR C 1 123 ? -7.665 -6.220 7.571 1.00 30.39 123 TYR C CA 1
ATOM 3216 C C . TYR C 1 123 ? -6.485 -7.126 7.362 1.00 29.40 123 TYR C C 1
ATOM 3217 O O . TYR C 1 123 ? -5.730 -6.966 6.397 1.00 27.63 123 TYR C O 1
ATOM 3226 N N . ARG C 1 124 ? -6.271 -8.030 8.308 1.00 27.82 124 ARG C N 1
ATOM 3227 C CA . ARG C 1 124 ? -5.239 -9.030 8.150 1.00 29.52 124 ARG C CA 1
ATOM 3228 C C . ARG C 1 124 ? -5.658 -10.289 8.892 1.00 28.98 124 ARG C C 1
ATOM 3229 O O . ARG C 1 124 ? -6.699 -10.313 9.544 1.00 31.36 124 ARG C O 1
ATOM 3237 N N . LEU C 1 125 ? -4.888 -11.352 8.729 1.00 30.07 125 LEU C N 1
ATOM 3238 C CA . LEU C 1 125 ? -5.178 -12.627 9.385 1.00 29.65 125 LEU C CA 1
ATOM 3239 C C . LEU C 1 125 ? -4.365 -12.758 10.667 1.00 29.81 125 LEU C C 1
ATOM 3240 O O . LEU C 1 125 ? -3.212 -12.325 10.732 1.00 32.26 125 LEU C O 1
ATOM 3245 N N . ARG C 1 126 ? -4.963 -13.329 11.701 1.00 29.63 126 ARG C N 1
ATOM 3246 C CA . ARG C 1 126 ? -4.191 -13.735 12.883 1.00 28.77 126 ARG C CA 1
ATOM 3247 C C . ARG C 1 126 ? -4.485 -15.195 13.186 1.00 28.14 126 ARG C C 1
ATOM 3248 O O . ARG C 1 126 ? -5.599 -15.672 12.914 1.00 24.69 126 ARG C O 1
ATOM 3256 N N . ASN C 1 127 ? -3.482 -15.895 13.723 1.00 27.99 127 ASN C N 1
ATOM 3257 C CA . ASN C 1 127 ? -3.623 -17.281 14.201 1.00 30.00 127 ASN C CA 1
ATOM 3258 C C . ASN C 1 127 ? -3.553 -17.363 15.719 1.00 30.55 127 ASN C C 1
ATOM 3259 O O . ASN C 1 127 ? -2.624 -16.835 16.316 1.00 30.44 127 ASN C O 1
ATOM 3264 N N . ILE C 1 128 ? -4.505 -18.040 16.345 1.00 31.63 128 ILE C N 1
ATOM 3265 C CA . ILE C 1 128 ? -4.478 -18.151 17.800 1.00 33.15 128 ILE C CA 1
ATOM 3266 C C . ILE C 1 128 ? -4.390 -19.602 18.240 1.00 31.42 128 ILE C C 1
ATOM 3267 O O . ILE C 1 128 ? -5.076 -20.473 17.715 1.00 31.48 128 ILE C O 1
ATOM 3272 N N . GLY C 1 129 ? -3.567 -19.828 19.255 1.00 32.56 129 GLY C N 1
ATOM 3273 C CA . GLY C 1 129 ? -3.257 -21.159 19.747 1.00 32.33 129 GLY C CA 1
ATOM 3274 C C . GLY C 1 129 ? -4.314 -21.578 20.738 1.00 32.94 129 GLY C C 1
ATOM 3275 O O . GLY C 1 129 ? -5.403 -20.992 20.774 1.00 32.88 129 GLY C O 1
ATOM 3276 N N . VAL C 1 130 ? -3.988 -22.585 21.547 1.00 31.66 130 VAL C N 1
ATOM 3277 C CA . VAL C 1 130 ? -4.918 -23.111 22.531 1.00 33.87 130 VAL C CA 1
ATOM 3278 C C . VAL C 1 130 ? -4.230 -23.280 23.875 1.00 35.15 130 VAL C C 1
ATOM 3279 O O . VAL C 1 130 ? -3.028 -23.565 23.938 1.00 38.56 130 VAL C O 1
ATOM 3283 N N . GLY C 1 131 ? -5.006 -23.132 24.944 1.00 33.46 131 GLY C N 1
ATOM 3284 C CA . GLY C 1 131 ? -4.497 -23.264 26.302 1.00 35.64 131 GLY C CA 1
ATOM 3285 C C . GLY C 1 131 ? -4.253 -24.703 26.720 1.00 36.44 131 GLY C C 1
ATOM 3286 O O . GLY C 1 131 ? -4.360 -25.614 25.899 1.00 36.59 131 GLY C O 1
ATOM 3287 N N . PRO C 1 132 ? -3.963 -24.923 28.019 1.00 38.12 132 PRO C N 1
ATOM 3288 C CA . PRO C 1 132 ? -3.498 -26.221 28.528 1.00 37.98 132 PRO C CA 1
ATOM 3289 C C . PRO C 1 132 ? -4.521 -27.355 28.515 1.00 36.39 132 PRO C C 1
ATOM 3290 O O . PRO C 1 132 ? -4.126 -28.527 28.668 1.00 35.10 132 PRO C O 1
ATOM 3294 N N . LEU C 1 133 ? -5.806 -27.017 28.377 1.00 33.68 133 LEU C N 1
ATOM 3295 C CA . LEU C 1 133 ? -6.880 -28.006 28.293 1.00 34.78 133 LEU C CA 1
ATOM 3296 C C . LEU C 1 133 ? -7.392 -28.211 26.852 1.00 35.55 133 LEU C C 1
ATOM 3297 O O . LEU C 1 133 ? -8.378 -28.915 26.634 1.00 36.20 133 LEU C O 1
ATOM 3302 N N . GLY C 1 134 ? -6.736 -27.596 25.876 1.00 38.86 134 GLY C N 1
ATOM 3303 C CA . GLY C 1 134 ? -7.255 -27.559 24.503 1.00 39.54 134 GLY C CA 1
ATOM 3304 C C . GLY C 1 134 ? -7.629 -28.910 23.924 1.00 38.29 134 GLY C C 1
ATOM 3305 O O . GLY C 1 134 ? -8.791 -29.138 23.589 1.00 39.29 134 GLY C O 1
ATOM 3306 N N . PRO C 1 135 ? -6.641 -29.810 23.789 1.00 39.58 135 PRO C N 1
ATOM 3307 C CA . PRO C 1 135 ? -6.891 -31.159 23.262 1.00 39.88 135 PRO C CA 1
ATOM 3308 C C . PRO C 1 135 ? -7.876 -31.944 24.130 1.00 40.85 135 PRO C C 1
ATOM 3309 O O . PRO C 1 135 ? -8.738 -32.659 23.613 1.00 36.33 135 PRO C O 1
ATOM 3313 N N . ASP C 1 136 ? -7.750 -31.786 25.444 1.00 42.19 136 ASP C N 1
ATOM 3314 C CA . ASP C 1 136 ? -8.677 -32.396 26.391 1.00 42.48 136 ASP C CA 1
ATOM 3315 C C . ASP C 1 136 ? -10.109 -31.995 26.029 1.00 41.71 136 ASP C C 1
ATOM 3316 O O . ASP C 1 136 ? -10.975 -32.853 25.887 1.00 41.92 136 ASP C O 1
ATOM 3321 N N . ILE C 1 137 ? -10.330 -30.693 25.845 1.00 42.92 137 ILE C N 1
ATOM 3322 C CA . ILE C 1 137 ? -11.656 -30.124 25.551 1.00 42.95 137 ILE C CA 1
ATOM 3323 C C . ILE C 1 137 ? -12.248 -30.621 24.226 1.00 43.83 137 ILE C C 1
ATOM 3324 O O . ILE C 1 137 ? -13.404 -31.010 24.179 1.00 42.02 137 ILE C O 1
ATOM 3329 N N . ARG C 1 138 ? -11.459 -30.590 23.152 1.00 46.30 138 ARG C N 1
ATOM 3330 C CA . ARG C 1 138 ? -11.917 -31.070 21.843 1.00 47.82 138 ARG C CA 1
ATOM 3331 C C . ARG C 1 138 ? -12.214 -32.586 21.825 1.00 50.53 138 ARG C C 1
ATOM 3332 O O . ARG C 1 138 ? -13.081 -33.043 21.071 1.00 44.29 138 ARG C O 1
ATOM 3340 N N . SER C 1 139 ? -11.482 -33.347 22.641 1.00 53.81 139 SER C N 1
ATOM 3341 C CA . SER C 1 139 ? -11.707 -34.791 22.786 1.00 59.50 139 SER C CA 1
ATOM 3342 C C . SER C 1 139 ? -13.046 -35.082 23.458 1.00 63.19 139 SER C C 1
ATOM 3343 O O . SER C 1 139 ? -13.765 -35.993 23.048 1.00 66.95 139 SER C O 1
ATOM 3346 N N . SER C 1 140 ? -13.367 -34.301 24.490 1.00 64.34 140 SER C N 1
ATOM 3347 C CA . SER C 1 140 ? -14.549 -34.542 25.322 1.00 65.41 140 SER C CA 1
ATOM 3348 C C . SER C 1 140 ? -15.860 -34.418 24.546 1.00 62.66 140 SER C C 1
ATOM 3349 O O . SER C 1 140 ? -16.006 -33.551 23.686 1.00 60.37 140 SER C O 1
ATOM 3352 N N . HIS D 1 5 ? -15.091 -38.300 29.666 1.00 58.71 5 HIS D N 1
ATOM 3353 C CA . HIS D 1 5 ? -15.641 -37.186 30.505 1.00 57.38 5 HIS D CA 1
ATOM 3354 C C . HIS D 1 5 ? -16.119 -36.015 29.641 1.00 58.19 5 HIS D C 1
ATOM 3355 O O . HIS D 1 5 ? -15.800 -35.938 28.452 1.00 61.65 5 HIS D O 1
ATOM 3362 N N . SER D 1 6 ? -16.889 -35.114 30.245 1.00 59.65 6 SER D N 1
ATOM 3363 C CA . SER D 1 6 ? -17.386 -33.923 29.552 1.00 57.20 6 SER D CA 1
ATOM 3364 C C . SER D 1 6 ? -17.355 -32.689 30.442 1.00 54.46 6 SER D C 1
ATOM 3365 O O . SER D 1 6 ? -17.592 -32.766 31.648 1.00 52.64 6 SER D O 1
ATOM 3368 N N . TYR D 1 7 ? -17.072 -31.553 29.813 1.00 52.01 7 TYR D N 1
ATOM 3369 C CA . TYR D 1 7 ? -17.059 -30.251 30.476 1.00 48.45 7 TYR D CA 1
ATOM 3370 C C . TYR D 1 7 ? -18.477 -29.696 30.626 1.00 47.69 7 TYR D C 1
ATOM 3371 O O . TYR D 1 7 ? -19.061 -29.223 29.653 1.00 49.85 7 TYR D O 1
ATOM 3380 N N . VAL D 1 8 ? -19.024 -29.748 31.840 1.00 47.25 8 VAL D N 1
ATOM 3381 C CA . VAL D 1 8 ? -20.426 -29.368 32.076 1.00 48.17 8 VAL D CA 1
ATOM 3382 C C . VAL D 1 8 ? -20.526 -27.905 32.512 1.00 44.48 8 VAL D C 1
ATOM 3383 O O . VAL D 1 8 ? -19.644 -27.403 33.203 1.00 44.53 8 VAL D O 1
ATOM 3387 N N . GLU D 1 9 ? -21.602 -27.225 32.121 1.00 44.23 9 GLU D N 1
ATOM 3388 C CA . GLU D 1 9 ? -21.724 -25.785 32.396 1.00 44.40 9 GLU D CA 1
ATOM 3389 C C . GLU D 1 9 ? -22.034 -25.514 33.863 1.00 43.60 9 GLU D C 1
ATOM 3390 O O . GLU D 1 9 ? -22.886 -26.179 34.451 1.00 47.25 9 GLU D O 1
ATOM 3396 N N . LEU D 1 10 ? -21.340 -24.531 34.435 1.00 41.25 10 LEU D N 1
ATOM 3397 C CA . LEU D 1 10 ? -21.651 -24.029 35.770 1.00 40.39 10 LEU D CA 1
ATOM 3398 C C . LEU D 1 10 ? -22.687 -22.912 35.598 1.00 41.15 10 LEU D C 1
ATOM 3399 O O . LEU D 1 10 ? -22.348 -21.730 35.448 1.00 39.95 10 LEU D O 1
ATOM 3404 N N . LYS D 1 11 ? -23.958 -23.298 35.603 1.00 41.27 11 LYS D N 1
ATOM 3405 C CA . LYS D 1 11 ? -25.038 -22.384 35.225 1.00 40.68 11 LYS D CA 1
ATOM 3406 C C . LYS D 1 11 ? -25.292 -21.289 36.250 1.00 42.01 11 LYS D C 1
ATOM 3407 O O . LYS D 1 11 ? -24.857 -21.394 37.397 1.00 44.28 11 LYS D O 1
ATOM 3413 N N . ASP D 1 12 ? -26.010 -20.251 35.811 1.00 40.23 12 ASP D N 1
ATOM 3414 C CA . ASP D 1 12 ? -26.319 -19.061 36.620 1.00 40.78 12 ASP D CA 1
ATOM 3415 C C . ASP D 1 12 ? -27.072 -19.369 37.918 1.00 42.30 12 ASP D C 1
ATOM 3416 O O . ASP D 1 12 ? -26.997 -18.600 38.886 1.00 40.79 12 ASP D O 1
ATOM 3421 N N . LYS D 1 13 ? -27.809 -20.478 37.912 1.00 44.14 13 LYS D N 1
ATOM 3422 C CA . LYS D 1 13 ? -28.624 -20.910 39.058 1.00 45.86 13 LYS D CA 1
ATOM 3423 C C . LYS D 1 13 ? -27.817 -21.354 40.281 1.00 44.02 13 LYS D C 1
ATOM 3424 O O . LYS D 1 13 ? -28.395 -21.591 41.344 1.00 45.33 13 LYS D O 1
ATOM 3430 N N . VAL D 1 14 ? -26.496 -21.469 40.139 1.00 41.20 14 VAL D N 1
ATOM 3431 C CA . VAL D 1 14 ? -25.623 -21.650 41.304 1.00 39.23 14 VAL D CA 1
ATOM 3432 C C . VAL D 1 14 ? -25.413 -20.342 42.073 1.00 38.87 14 VAL D C 1
ATOM 3433 O O . VAL D 1 14 ? -24.772 -20.335 43.120 1.00 42.89 14 VAL D O 1
ATOM 3437 N N . ILE D 1 15 ? -25.914 -19.236 41.533 1.00 42.34 15 ILE D N 1
ATOM 3438 C CA . ILE D 1 15 ? -25.900 -17.948 42.224 1.00 43.18 15 ILE D CA 1
ATOM 3439 C C . ILE D 1 15 ? -27.246 -17.779 42.926 1.00 43.97 15 ILE D C 1
ATOM 3440 O O . ILE D 1 15 ? -28.293 -17.754 42.283 1.00 41.78 15 ILE D O 1
ATOM 3445 N N . VAL D 1 16 ? -27.217 -17.686 44.252 1.00 46.43 16 VAL D N 1
ATOM 3446 C CA . VAL D 1 16 ? -28.440 -17.554 45.038 1.00 46.59 16 VAL D CA 1
ATOM 3447 C C . VAL D 1 16 ? -28.447 -16.199 45.733 1.00 45.58 16 VAL D C 1
ATOM 3448 O O . VAL D 1 16 ? -27.676 -15.978 46.667 1.00 45.40 16 VAL D O 1
ATOM 3452 N N . PRO D 1 17 ? -29.309 -15.276 45.269 1.00 46.81 17 PRO D N 1
ATOM 3453 C CA . PRO D 1 17 ? -29.369 -13.954 45.895 1.00 46.64 17 PRO D CA 1
ATOM 3454 C C . PRO D 1 17 ? -29.595 -14.044 47.397 1.00 48.88 17 PRO D C 1
ATOM 3455 O O . PRO D 1 17 ? -30.470 -14.787 47.840 1.00 51.89 17 PRO D O 1
ATOM 3459 N N . GLY D 1 18 ? -28.787 -13.314 48.164 1.00 50.39 18 GLY D N 1
ATOM 3460 C CA . GLY D 1 18 ? -28.896 -13.296 49.623 1.00 50.57 18 GLY D CA 1
ATOM 3461 C C . GLY D 1 18 ? -27.697 -13.901 50.332 1.00 50.65 18 GLY D C 1
ATOM 3462 O O . GLY D 1 18 ? -27.393 -13.535 51.467 1.00 51.07 18 GLY D O 1
ATOM 3463 N N . TRP D 1 19 ? -27.026 -14.843 49.677 1.00 50.55 19 TRP D N 1
ATOM 3464 C CA . TRP D 1 19 ? -25.896 -15.544 50.279 1.00 49.34 19 TRP D CA 1
ATOM 3465 C C . TRP D 1 19 ? -24.578 -14.958 49.779 1.00 48.92 19 TRP D C 1
ATOM 3466 O O . TRP D 1 19 ? -24.510 -14.479 48.640 1.00 49.64 19 TRP D O 1
ATOM 3477 N N . PRO D 1 20 ? -23.525 -15.002 50.620 1.00 47.22 20 PRO D N 1
ATOM 3478 C CA . PRO D 1 20 ? -22.187 -14.561 50.206 1.00 48.57 20 PRO D CA 1
ATOM 3479 C C . PRO D 1 20 ? -21.688 -15.254 48.936 1.00 48.39 20 PRO D C 1
ATOM 3480 O O . PRO D 1 20 ? -22.242 -16.269 48.523 1.00 47.09 20 PRO D O 1
ATOM 3484 N N . THR D 1 21 ? -20.635 -14.702 48.342 1.00 49.76 21 THR D N 1
ATOM 3485 C CA . THR D 1 21 ? -20.252 -15.024 46.968 1.00 50.33 21 THR D CA 1
ATOM 3486 C C . THR D 1 21 ? -18.788 -15.442 46.862 1.00 49.05 21 THR D C 1
ATOM 3487 O O . THR D 1 21 ? -17.966 -15.102 47.715 1.00 46.05 21 THR D O 1
ATOM 3491 N N . LEU D 1 22 ? -18.487 -16.213 45.821 1.00 48.04 22 LEU D N 1
ATOM 3492 C CA . LEU D 1 22 ? -17.118 -16.414 45.365 1.00 46.02 22 LEU D CA 1
ATOM 3493 C C . LEU D 1 22 ? -16.973 -15.711 44.025 1.00 43.81 22 LEU D C 1
ATOM 3494 O O . LEU D 1 22 ? -17.571 -16.127 43.043 1.00 41.17 22 LEU D O 1
ATOM 3499 N N . MET D 1 23 ? -16.192 -14.638 43.996 1.00 46.05 23 MET D N 1
ATOM 3500 C CA . MET D 1 23 ? -15.923 -13.907 42.761 1.00 44.72 23 MET D CA 1
ATOM 3501 C C . MET D 1 23 ? -14.698 -14.488 42.044 1.00 45.61 23 MET D C 1
ATOM 3502 O O . MET D 1 23 ? -13.590 -14.470 42.591 1.00 45.15 23 MET D O 1
ATOM 3507 N N . LEU D 1 24 ? -14.896 -15.007 40.831 1.00 43.23 24 LEU D N 1
ATOM 3508 C CA . LEU D 1 24 ? -13.770 -15.348 39.951 1.00 42.36 24 LEU D CA 1
ATOM 3509 C C . LEU D 1 24 ? -13.293 -14.050 39.299 1.00 44.52 24 LEU D C 1
ATOM 3510 O O . LEU D 1 24 ? -14.050 -13.403 38.567 1.00 46.73 24 LEU D O 1
ATOM 3515 N N . GLU D 1 25 ? -12.056 -13.660 39.607 1.00 46.28 25 GLU D N 1
ATOM 3516 C CA . GLU D 1 25 ? -11.421 -12.473 39.038 1.00 47.22 25 GLU D CA 1
ATOM 3517 C C . GLU D 1 25 ? -10.274 -12.914 38.143 1.00 46.30 25 GLU D C 1
ATOM 3518 O O . GLU D 1 25 ? -9.438 -13.714 38.564 1.00 50.35 25 GLU D O 1
ATOM 3524 N N . ILE D 1 26 ? -10.222 -12.404 36.918 1.00 45.39 26 ILE D N 1
ATOM 3525 C CA . ILE D 1 26 ? -9.196 -12.832 35.964 1.00 46.70 26 ILE D CA 1
ATOM 3526 C C . ILE D 1 26 ? -8.501 -11.657 35.296 1.00 46.69 26 ILE D C 1
ATOM 3527 O O . ILE D 1 26 ? -9.144 -10.790 34.723 1.00 45.20 26 ILE D O 1
ATOM 3532 N N . ASP D 1 27 ? -7.175 -11.690 35.337 1.00 48.37 27 ASP D N 1
ATOM 3533 C CA . ASP D 1 27 ? -6.322 -10.694 34.719 1.00 48.60 27 ASP D CA 1
ATOM 3534 C C . ASP D 1 27 ? -5.783 -11.279 33.409 1.00 48.49 27 ASP D C 1
ATOM 3535 O O . ASP D 1 27 ? -4.996 -12.227 33.435 1.00 46.24 27 ASP D O 1
ATOM 3540 N N . PHE D 1 28 ? -6.225 -10.742 32.270 1.00 51.17 28 PHE D N 1
ATOM 3541 C CA . PHE D 1 28 ? -5.641 -11.113 30.973 1.00 50.90 28 PHE D CA 1
ATOM 3542 C C . PHE D 1 28 ? -4.336 -10.348 30.783 1.00 54.78 28 PHE D C 1
ATOM 3543 O O . PHE D 1 28 ? -4.237 -9.185 31.182 1.00 53.90 28 PHE D O 1
ATOM 3551 N N . VAL D 1 29 ? -3.352 -10.991 30.143 1.00 57.52 29 VAL D N 1
ATOM 3552 C CA . VAL D 1 29 ? -1.983 -10.450 30.059 1.00 56.88 29 VAL D CA 1
ATOM 3553 C C . VAL D 1 29 ? -1.957 -9.141 29.265 1.00 60.03 29 VAL D C 1
ATOM 3554 O O . VAL D 1 29 ? -2.850 -8.868 28.457 1.00 61.40 29 VAL D O 1
ATOM 3558 N N . PHE D 1 37 ? -9.087 -7.392 32.521 1.00 69.42 37 PHE D N 1
ATOM 3559 C CA . PHE D 1 37 ? -9.556 -7.697 33.870 1.00 69.15 37 PHE D CA 1
ATOM 3560 C C . PHE D 1 37 ? -11.068 -7.911 33.884 1.00 66.37 37 PHE D C 1
ATOM 3561 O O . PHE D 1 37 ? -11.815 -7.070 33.382 1.00 66.19 37 PHE D O 1
ATOM 3569 N N . LEU D 1 38 ? -11.519 -9.022 34.469 1.00 61.10 38 LEU D N 1
ATOM 3570 C CA . LEU D 1 38 ? -12.952 -9.292 34.581 1.00 57.82 38 LEU D CA 1
ATOM 3571 C C . LEU D 1 38 ? -13.343 -9.942 35.907 1.00 54.03 38 LEU D C 1
ATOM 3572 O O . LEU D 1 38 ? -12.623 -10.792 36.431 1.00 50.94 38 LEU D O 1
ATOM 3577 N N . ASN D 1 39 ? -14.488 -9.520 36.439 1.00 48.39 39 ASN D N 1
ATOM 3578 C CA . ASN D 1 39 ? -15.061 -10.108 37.636 1.00 46.53 39 ASN D CA 1
ATOM 3579 C C . ASN D 1 39 ? -16.312 -10.883 37.272 1.00 43.68 39 ASN D C 1
ATOM 3580 O O . ASN D 1 39 ? -17.189 -10.388 36.552 1.00 39.90 39 ASN D O 1
ATOM 3585 N N . ILE D 1 40 ? -16.375 -12.113 37.763 1.00 40.92 40 ILE D N 1
ATOM 3586 C CA . ILE D 1 40 ? -17.473 -13.000 37.468 1.00 39.67 40 ILE D CA 1
ATOM 3587 C C . ILE D 1 40 ? -17.904 -13.637 38.781 1.00 40.16 40 ILE D C 1
ATOM 3588 O O . ILE D 1 40 ? -17.126 -14.369 39.396 1.00 39.62 40 ILE D O 1
ATOM 3593 N N . PRO D 1 41 ? -19.138 -13.338 39.236 1.00 40.11 41 PRO D N 1
ATOM 3594 C CA . PRO D 1 41 ? -19.675 -14.111 40.344 1.00 39.16 41 PRO D CA 1
ATOM 3595 C C . PRO D 1 41 ? -19.688 -15.573 39.929 1.00 39.44 41 PRO D C 1
ATOM 3596 O O . PRO D 1 41 ? -20.113 -15.886 38.822 1.00 41.49 41 PRO D O 1
ATOM 3600 N N . PHE D 1 42 ? -19.189 -16.446 40.799 1.00 39.87 42 PHE D N 1
ATOM 3601 C CA . PHE D 1 42 ? -18.845 -17.815 40.427 1.00 38.79 42 PHE D CA 1
ATOM 3602 C C . PHE D 1 42 ? -19.692 -18.856 41.171 1.00 40.33 42 PHE D C 1
ATOM 3603 O O . PHE D 1 42 ? -20.255 -19.775 40.546 1.00 39.88 42 PHE D O 1
ATOM 3611 N N . LEU D 1 43 ? -19.803 -18.698 42.492 1.00 37.46 43 LEU D N 1
ATOM 3612 C CA . LEU D 1 43 ? -20.550 -19.630 43.334 1.00 38.06 43 LEU D CA 1
ATOM 3613 C C . LEU D 1 43 ? -21.047 -18.986 44.649 1.00 38.53 43 LEU D C 1
ATOM 3614 O O . LEU D 1 43 ? -20.280 -18.361 45.369 1.00 38.08 43 LEU D O 1
ATOM 3619 N N . SER D 1 44 ? -22.329 -19.163 44.954 1.00 40.78 44 SER D N 1
ATOM 3620 C CA . SER D 1 44 ? -22.887 -18.732 46.235 1.00 41.61 44 SER D CA 1
ATOM 3621 C C . SER D 1 44 ? -22.500 -19.771 47.286 1.00 41.05 44 SER D C 1
ATOM 3622 O O . SER D 1 44 ? -22.728 -20.957 47.087 1.00 38.34 44 SER D O 1
ATOM 3625 N N . VAL D 1 45 ? -21.914 -19.321 48.395 1.00 43.99 45 VAL D N 1
ATOM 3626 C CA . VAL D 1 45 ? -21.417 -20.233 49.437 1.00 46.07 45 VAL D CA 1
ATOM 3627 C C . VAL D 1 45 ? -21.985 -19.893 50.814 1.00 50.34 45 VAL D C 1
ATOM 3628 O O . VAL D 1 45 ? -22.282 -18.732 51.108 1.00 47.77 45 VAL D O 1
ATOM 3632 N N . LYS D 1 46 ? -22.117 -20.921 51.650 1.00 55.24 46 LYS D N 1
ATOM 3633 C CA . LYS D 1 46 ? -22.604 -20.776 53.018 1.00 56.97 46 LYS D CA 1
ATOM 3634 C C . LYS D 1 46 ? -21.538 -20.196 53.958 1.00 58.14 46 LYS D C 1
ATOM 3635 O O . LYS D 1 46 ? -21.873 -19.486 54.904 1.00 58.90 46 LYS D O 1
ATOM 3641 N N . GLU D 1 47 ? -20.265 -20.496 53.692 1.00 59.38 47 GLU D N 1
ATOM 3642 C CA . GLU D 1 47 ? -19.146 -19.970 54.483 1.00 58.59 47 GLU D CA 1
ATOM 3643 C C . GLU D 1 47 ? -17.967 -19.600 53.578 1.00 57.77 47 GLU D C 1
ATOM 3644 O O . GLU D 1 47 ? -17.890 -20.073 52.442 1.00 58.76 47 GLU D O 1
ATOM 3650 N N . PRO D 1 48 ? -17.036 -18.769 54.081 1.00 56.19 48 PRO D N 1
ATOM 3651 C CA . PRO D 1 48 ? -15.900 -18.360 53.254 1.00 54.50 48 PRO D CA 1
ATOM 3652 C C . PRO D 1 48 ? -14.988 -19.514 52.843 1.00 55.95 48 PRO D C 1
ATOM 3653 O O . PRO D 1 48 ? -14.819 -20.478 53.598 1.00 51.71 48 PRO D O 1
ATOM 3657 N N . LEU D 1 49 ? -14.417 -19.406 51.645 1.00 54.46 49 LEU D N 1
ATOM 3658 C CA . LEU D 1 49 ? -13.349 -20.294 51.222 1.00 53.01 49 LEU D CA 1
ATOM 3659 C C . LEU D 1 49 ? -12.030 -19.753 51.758 1.00 54.14 49 LEU D C 1
ATOM 3660 O O . LEU D 1 49 ? -11.761 -18.551 51.678 1.00 51.37 49 LEU D O 1
ATOM 3665 N N . GLN D 1 50 ? -11.216 -20.643 52.316 1.00 56.99 50 GLN D N 1
ATOM 3666 C CA . GLN D 1 50 ? -9.838 -20.303 52.657 1.00 59.92 50 GLN D CA 1
ATOM 3667 C C . GLN D 1 50 ? -8.944 -21.537 52.561 1.00 61.36 50 GLN D C 1
ATOM 3668 O O . GLN D 1 50 ? -9.007 -22.438 53.397 1.00 63.54 50 GLN D O 1
ATOM 3674 N N . LEU D 1 51 ? -8.121 -21.555 51.515 1.00 62.58 51 LEU D N 1
ATOM 3675 C CA . LEU D 1 51 ? -7.187 -22.643 51.251 1.00 60.94 51 LEU D CA 1
ATOM 3676 C C . LEU D 1 51 ? -6.170 -22.791 52.372 1.00 61.06 51 LEU D C 1
ATOM 3677 O O . LEU D 1 51 ? -5.873 -21.818 53.067 1.00 61.20 51 LEU D O 1
ATOM 3682 N N . PRO D 1 52 ? -5.620 -24.007 52.542 1.00 61.23 52 PRO D N 1
ATOM 3683 C CA . PRO D 1 52 ? -4.505 -24.202 53.469 1.00 61.77 52 PRO D CA 1
ATOM 3684 C C . PRO D 1 52 ? -3.371 -23.203 53.216 1.00 65.35 52 PRO D C 1
ATOM 3685 O O . PRO D 1 52 ? -3.162 -22.776 52.077 1.00 66.86 52 PRO D O 1
ATOM 3689 N N . ARG D 1 53 ? -2.645 -22.859 54.278 1.00 66.49 53 ARG D N 1
ATOM 3690 C CA . ARG D 1 53 ? -1.680 -21.745 54.275 1.00 67.16 53 ARG D CA 1
ATOM 3691 C C . ARG D 1 53 ? -0.536 -21.910 53.273 1.00 65.69 53 ARG D C 1
ATOM 3692 O O . ARG D 1 53 ? 0.052 -20.927 52.816 1.00 66.77 53 ARG D O 1
ATOM 3700 N N . GLU D 1 54 ? -0.224 -23.162 52.958 1.00 64.29 54 GLU D N 1
ATOM 3701 C CA . GLU D 1 54 ? 0.992 -23.537 52.242 1.00 62.54 54 GLU D CA 1
ATOM 3702 C C . GLU D 1 54 ? 0.689 -24.026 50.826 1.00 60.08 54 GLU D C 1
ATOM 3703 O O . GLU D 1 54 ? 1.567 -24.554 50.141 1.00 57.28 54 GLU D O 1
ATOM 3709 N N . LYS D 1 55 ? -0.563 -23.862 50.404 1.00 58.09 55 LYS D N 1
ATOM 3710 C CA . LYS D 1 55 ? -0.974 -24.138 49.036 1.00 58.87 55 LYS D CA 1
ATOM 3711 C C . LYS D 1 55 ? -1.462 -22.833 48.418 1.00 56.11 55 LYS D C 1
ATOM 3712 O O . LYS D 1 55 ? -1.553 -21.809 49.102 1.00 57.85 55 LYS D O 1
ATOM 3718 N N . LYS D 1 56 ? -1.754 -22.871 47.123 1.00 53.78 56 LYS D N 1
ATOM 3719 C CA . LYS D 1 56 ? -2.359 -21.733 46.425 1.00 53.32 56 LYS D CA 1
ATOM 3720 C C . LYS D 1 56 ? -3.328 -22.231 45.352 1.00 52.33 56 LYS D C 1
ATOM 3721 O O . LYS D 1 56 ? -3.269 -23.388 44.946 1.00 54.22 56 LYS D O 1
ATOM 3727 N N . LEU D 1 57 ? -4.217 -21.348 44.906 1.00 50.89 57 LEU D N 1
ATOM 3728 C CA . LEU D 1 57 ? -5.325 -21.720 44.025 1.00 48.06 57 LEU D CA 1
ATOM 3729 C C . LEU D 1 57 ? -4.900 -22.573 42.829 1.00 46.54 57 LEU D C 1
ATOM 3730 O O . LEU D 1 57 ? -5.544 -23.573 42.511 1.00 42.84 57 LEU D O 1
A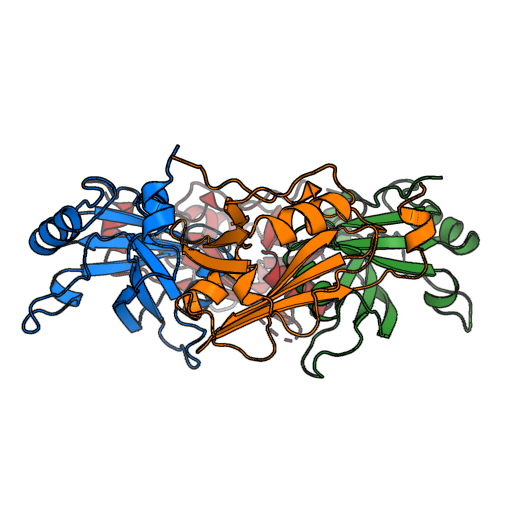TOM 3735 N N . THR D 1 58 ? -3.810 -22.178 42.177 1.00 47.15 58 THR D N 1
ATOM 3736 C CA . THR D 1 58 ? -3.352 -22.851 40.963 1.00 46.46 58 THR D CA 1
ATOM 3737 C C . THR D 1 58 ? -2.845 -24.287 41.207 1.00 47.25 58 THR D C 1
ATOM 3738 O O . THR D 1 58 ? -2.607 -25.022 40.251 1.00 41.69 58 THR D O 1
ATOM 3742 N N . ASP D 1 59 ? -2.699 -24.697 42.471 1.00 48.83 59 ASP D N 1
ATOM 3743 C CA . ASP D 1 59 ? -2.469 -26.118 42.778 1.00 52.02 59 ASP D CA 1
ATOM 3744 C C . ASP D 1 59 ? -3.708 -26.958 42.503 1.00 50.70 59 ASP D C 1
ATOM 3745 O O . ASP D 1 59 ? -3.591 -28.152 42.244 1.00 50.50 59 ASP D O 1
ATOM 3750 N N . TYR D 1 60 ? -4.885 -26.334 42.582 1.00 51.14 60 TYR D N 1
ATOM 3751 C CA . TYR D 1 60 ? -6.170 -27.041 42.544 1.00 48.28 60 TYR D CA 1
ATOM 3752 C C . TYR D 1 60 ? -6.997 -26.784 41.275 1.00 49.63 60 TYR D C 1
ATOM 3753 O O . TYR D 1 60 ? -7.961 -27.507 41.014 1.00 45.59 60 TYR D O 1
ATOM 3762 N N . PHE D 1 61 ? -6.613 -25.771 40.494 1.00 49.26 61 PHE D N 1
ATOM 3763 C CA . PHE D 1 61 ? -7.529 -25.089 39.577 1.00 49.82 61 PHE D CA 1
ATOM 3764 C C . PHE D 1 61 ? -6.808 -24.693 38.291 1.00 50.38 61 PHE D C 1
ATOM 3765 O O . PHE D 1 61 ? -5.881 -23.884 38.329 1.00 49.39 61 PHE D O 1
ATOM 3773 N N . THR D 1 62 ? -7.208 -25.274 37.160 1.00 49.10 62 THR D N 1
ATOM 3774 C CA . THR D 1 62 ? -6.671 -24.854 35.865 1.00 46.46 62 THR D CA 1
ATOM 3775 C C . THR D 1 62 ? -7.766 -24.173 35.060 1.00 43.97 62 THR D C 1
ATOM 3776 O O . THR D 1 62 ? -8.891 -24.648 35.020 1.00 44.66 62 THR D O 1
ATOM 3780 N N . ILE D 1 63 ? -7.416 -23.060 34.419 1.00 42.61 63 ILE D N 1
ATOM 3781 C CA . ILE D 1 63 ? -8.366 -22.267 33.647 1.00 44.75 63 ILE D CA 1
ATOM 3782 C C . ILE D 1 63 ? -7.944 -22.242 32.189 1.00 41.29 63 ILE D C 1
ATOM 3783 O O . ILE D 1 63 ? -6.770 -22.069 31.879 1.00 40.89 63 ILE D O 1
ATOM 3788 N N . ASP D 1 64 ? -8.908 -22.416 31.294 1.00 40.82 64 ASP D N 1
ATOM 3789 C CA . ASP D 1 64 ? -8.645 -22.299 29.867 1.00 37.80 64 ASP D CA 1
ATOM 3790 C C . ASP D 1 64 ? -9.756 -21.492 29.181 1.00 37.58 64 ASP D C 1
ATOM 3791 O O . ASP D 1 64 ? -10.914 -21.910 29.143 1.00 34.23 64 ASP D O 1
ATOM 3796 N N . VAL D 1 65 ? -9.385 -20.331 28.644 1.00 37.50 65 VAL D N 1
ATOM 3797 C CA . VAL D 1 65 ? -10.320 -19.461 27.924 1.00 38.09 65 VAL D CA 1
ATOM 3798 C C . VAL D 1 65 ? -10.333 -19.851 26.437 1.00 36.82 65 VAL D C 1
ATOM 3799 O O . VAL D 1 65 ? -9.271 -19.941 25.818 1.00 37.31 65 VAL D O 1
ATOM 3803 N N . GLU D 1 66 ? -11.521 -20.042 25.860 1.00 35.70 66 GLU D N 1
ATOM 3804 C CA . GLU D 1 66 ? -11.644 -20.619 24.512 1.00 36.75 66 GLU D CA 1
ATOM 3805 C C . GLU D 1 66 ? -12.836 -20.022 23.724 1.00 36.34 66 GLU D C 1
ATOM 3806 O O . GLU D 1 66 ? -13.936 -19.891 24.267 1.00 38.15 66 GLU D O 1
ATOM 3812 N N . PRO D 1 67 ? -12.630 -19.657 22.437 1.00 36.28 67 PRO D N 1
ATOM 3813 C CA . PRO D 1 67 ? -13.741 -19.130 21.636 1.00 35.49 67 PRO D CA 1
ATOM 3814 C C . PRO D 1 67 ? -14.783 -20.204 21.335 1.00 36.39 67 PRO D C 1
ATOM 3815 O O . PRO D 1 67 ? -14.427 -21.336 21.016 1.00 38.05 67 PRO D O 1
ATOM 3819 N N . ALA D 1 68 ? -16.058 -19.850 21.431 1.00 35.47 68 ALA D N 1
ATOM 3820 C CA . ALA D 1 68 ? -17.129 -20.806 21.192 1.00 34.28 68 ALA D CA 1
ATOM 3821 C C . ALA D 1 68 ? -18.090 -20.341 20.098 1.00 31.45 68 ALA D C 1
ATOM 3822 O O . ALA D 1 68 ? -19.163 -20.889 19.954 1.00 30.31 68 ALA D O 1
ATOM 3824 N N . GLY D 1 69 ? -17.681 -19.346 19.311 1.00 32.78 69 GLY D N 1
ATOM 3825 C CA . GLY D 1 69 ? -18.466 -18.874 18.164 1.00 30.07 69 GLY D CA 1
ATOM 3826 C C . GLY D 1 69 ? -17.785 -17.687 17.514 1.00 30.28 69 GLY D C 1
ATOM 3827 O O . GLY D 1 69 ? -16.595 -17.448 17.742 1.00 32.91 69 GLY D O 1
ATOM 3828 N N . HIS D 1 70 ? -18.531 -16.914 16.728 1.00 29.53 70 HIS D N 1
ATOM 3829 C CA . HIS D 1 70 ? -17.946 -15.752 16.055 1.00 29.82 70 HIS D CA 1
ATOM 3830 C C . HIS D 1 70 ? -17.873 -14.541 16.975 1.00 29.63 70 HIS D C 1
ATOM 3831 O O . HIS D 1 70 ? -17.439 -13.480 16.536 1.00 32.46 70 HIS D O 1
ATOM 3838 N N . SER D 1 71 ? -18.324 -14.682 18.224 1.00 28.76 71 SER D N 1
ATOM 3839 C CA . SER D 1 71 ? -18.273 -13.579 19.183 1.00 29.67 71 SER D CA 1
ATOM 3840 C C . SER D 1 71 ? -18.132 -13.975 20.661 1.00 29.33 71 SER D C 1
ATOM 3841 O O . SER D 1 71 ? -17.524 -13.233 21.439 1.00 34.10 71 SER D O 1
ATOM 3844 N N . LEU D 1 72 ? -18.672 -15.125 21.046 1.00 29.85 72 LEU D N 1
ATOM 3845 C CA . LEU D 1 72 ? -18.722 -15.525 22.448 1.00 30.54 72 LEU D CA 1
ATOM 3846 C C . LEU D 1 72 ? -17.551 -16.417 22.822 1.00 30.64 72 LEU D C 1
ATOM 3847 O O . LEU D 1 72 ? -16.992 -17.117 21.986 1.00 28.40 72 LEU D O 1
ATOM 3852 N N . VAL D 1 73 ? -17.200 -16.367 24.102 1.00 31.69 73 VAL D N 1
ATOM 3853 C CA . VAL D 1 73 ? -16.046 -17.048 24.649 1.00 32.40 73 VAL D CA 1
ATOM 3854 C C . VAL D 1 73 ? -16.478 -17.764 25.937 1.00 33.84 73 VAL D C 1
ATOM 3855 O O . VAL D 1 73 ? -17.254 -17.225 26.720 1.00 34.81 73 VAL D O 1
ATOM 3859 N N . ASN D 1 74 ? -15.967 -18.971 26.152 1.00 33.73 74 ASN D N 1
ATOM 3860 C CA . ASN D 1 74 ? -16.214 -19.707 27.385 1.00 33.48 74 ASN D CA 1
ATOM 3861 C C . ASN D 1 74 ? -14.914 -19.796 28.178 1.00 35.62 74 ASN D C 1
ATOM 3862 O O . ASN D 1 74 ? -13.816 -19.703 27.611 1.00 32.30 74 ASN D O 1
ATOM 3867 N N . ILE D 1 75 ? -15.033 -19.966 29.490 1.00 37.82 75 ILE D N 1
ATOM 3868 C CA . ILE D 1 75 ? -13.886 -20.328 30.303 1.00 40.03 75 ILE D CA 1
ATOM 3869 C C . ILE D 1 75 ? -14.103 -21.756 30.763 1.00 41.06 75 ILE D C 1
ATOM 3870 O O . ILE D 1 75 ? -15.056 -22.040 31.490 1.00 41.86 75 ILE D O 1
ATOM 3875 N N . TYR D 1 76 ? -13.216 -22.644 30.322 1.00 39.39 76 TYR D N 1
ATOM 3876 C CA . TYR D 1 76 ? -13.212 -24.029 30.759 1.00 38.14 76 TYR D CA 1
ATOM 3877 C C . TYR D 1 76 ? -12.292 -24.139 31.958 1.00 39.72 76 TYR D C 1
ATOM 3878 O O . TYR D 1 76 ? -11.325 -23.383 32.076 1.00 36.35 76 TYR D O 1
ATOM 3887 N N . PHE D 1 77 ? -12.599 -25.062 32.865 1.00 44.04 77 PHE D N 1
ATOM 3888 C CA . PHE D 1 77 ? -11.723 -25.286 34.008 1.00 46.58 77 PHE D CA 1
ATOM 3889 C C . PHE D 1 77 ? -11.799 -26.689 34.593 1.00 48.60 77 PHE D C 1
ATOM 3890 O O . PHE D 1 77 ? -12.811 -27.389 34.477 1.00 51.14 77 PHE D O 1
ATOM 3898 N N . GLN D 1 78 ? -10.692 -27.076 35.214 1.00 46.53 78 GLN D N 1
ATOM 3899 C CA . GLN D 1 78 ? -10.534 -28.384 35.799 1.00 49.61 78 GLN D CA 1
ATOM 3900 C C . GLN D 1 78 ? -10.285 -28.178 37.283 1.00 49.57 78 GLN D C 1
ATOM 3901 O O . GLN D 1 78 ? -9.431 -27.384 37.670 1.00 52.83 78 GLN D O 1
ATOM 3907 N N . ILE D 1 79 ? -11.048 -28.884 38.105 1.00 49.50 79 ILE D N 1
ATOM 3908 C CA . ILE D 1 79 ? -11.011 -28.707 39.551 1.00 49.00 79 ILE D CA 1
ATOM 3909 C C . ILE D 1 79 ? -10.538 -30.006 40.206 1.00 49.99 79 ILE D C 1
ATOM 3910 O O . ILE D 1 79 ? -11.225 -31.019 40.123 1.00 46.37 79 ILE D O 1
ATOM 3915 N N . ASP D 1 80 ? -9.372 -29.956 40.858 1.00 52.84 80 ASP D N 1
ATOM 3916 C CA . ASP D 1 80 ? -8.852 -31.066 41.673 1.00 54.17 80 ASP D CA 1
ATOM 3917 C C . ASP D 1 80 ? -9.926 -31.554 42.654 1.00 54.91 80 ASP D C 1
ATOM 3918 O O . ASP D 1 80 ? -10.839 -30.808 42.994 1.00 50.76 80 ASP D O 1
ATOM 3923 N N . ASP D 1 81 ? -9.820 -32.809 43.094 1.00 56.38 81 ASP D N 1
ATOM 3924 C CA . ASP D 1 81 ? -10.845 -33.430 43.950 1.00 56.61 81 ASP D CA 1
ATOM 3925 C C . ASP D 1 81 ? -11.025 -32.787 45.336 1.00 56.15 81 ASP D C 1
ATOM 3926 O O . ASP D 1 81 ? -12.148 -32.747 45.851 1.00 53.71 81 ASP D O 1
ATOM 3931 N N . PHE D 1 82 ? -9.939 -32.294 45.934 1.00 56.58 82 PHE D N 1
ATOM 3932 C CA . PHE D 1 82 ? -10.009 -31.645 47.255 1.00 56.71 82 PHE D CA 1
ATOM 3933 C C . PHE D 1 82 ? -10.765 -30.323 47.212 1.00 55.78 82 PHE D C 1
ATOM 3934 O O . PHE D 1 82 ? -11.518 -30.001 48.136 1.00 59.90 82 PHE D O 1
ATOM 3942 N N . LEU D 1 83 ? -10.532 -29.541 46.162 1.00 51.72 83 LEU D N 1
ATOM 3943 C CA . LEU D 1 83 ? -11.209 -28.257 46.013 1.00 51.40 83 LEU D CA 1
ATOM 3944 C C . LEU D 1 83 ? -12.685 -28.473 45.667 1.00 49.69 83 LEU D C 1
ATOM 3945 O O . LEU D 1 83 ? -13.540 -27.663 46.041 1.00 50.92 83 LEU D O 1
ATOM 3950 N N . LEU D 1 84 ? -12.965 -29.577 44.974 1.00 46.98 84 LEU D N 1
ATOM 3951 C CA . LEU D 1 84 ? -14.319 -29.942 44.549 1.00 48.09 84 LEU D CA 1
ATOM 3952 C C . LEU D 1 84 ? -15.214 -30.378 45.710 1.00 50.28 84 LEU D C 1
ATOM 3953 O O . LEU D 1 84 ? -16.378 -29.980 45.789 1.00 53.23 84 LEU D O 1
ATOM 3958 N N . LEU D 1 85 ? -14.683 -31.233 46.580 1.00 52.27 85 LEU D N 1
ATOM 3959 C CA . LEU D 1 85 ? -15.399 -31.639 47.790 1.00 52.44 85 LEU D CA 1
ATOM 3960 C C . LEU D 1 85 ? -15.568 -30.461 48.745 1.00 51.70 85 LEU D C 1
ATOM 3961 O O . LEU D 1 85 ? -16.572 -30.367 49.442 1.00 52.24 85 LEU D O 1
ATOM 3966 N N . THR D 1 86 ? -14.585 -29.566 48.767 1.00 53.72 86 THR D N 1
ATOM 3967 C CA . THR D 1 86 ? -14.648 -28.370 49.602 1.00 52.48 86 THR D CA 1
ATOM 3968 C C . THR D 1 86 ? -15.703 -27.395 49.089 1.00 54.79 86 THR D C 1
ATOM 3969 O O . THR D 1 86 ? -16.567 -26.950 49.850 1.00 56.07 86 THR D O 1
ATOM 3973 N N . LEU D 1 87 ? -15.636 -27.068 47.800 1.00 55.05 87 LEU D N 1
ATOM 3974 C CA . LEU D 1 87 ? -16.608 -26.150 47.202 1.00 52.22 87 LEU D CA 1
ATOM 3975 C C . LEU D 1 87 ? -18.025 -26.719 47.239 1.00 50.84 87 LEU D C 1
ATOM 3976 O O . LEU D 1 87 ? -18.977 -25.975 47.444 1.00 46.29 87 LEU D O 1
ATOM 3981 N N . ASN D 1 88 ? -18.172 -28.027 47.040 1.00 52.99 88 ASN D N 1
ATOM 3982 C CA . ASN D 1 88 ? -19.502 -28.648 47.086 1.00 53.55 88 ASN D CA 1
ATOM 3983 C C . ASN D 1 88 ? -20.132 -28.668 48.486 1.00 56.19 88 ASN D C 1
ATOM 3984 O O . ASN D 1 88 ? -21.359 -28.734 48.607 1.00 55.98 88 ASN D O 1
ATOM 3989 N N . SER D 1 89 ? -19.306 -28.611 49.532 1.00 55.64 89 SER D N 1
ATOM 3990 C CA . SER D 1 89 ? -19.815 -28.544 50.909 1.00 57.53 89 SER D CA 1
ATOM 3991 C C . SER D 1 89 ? -20.264 -27.122 51.261 1.00 56.39 89 SER D C 1
ATOM 3992 O O . SER D 1 89 ? -21.304 -26.932 51.892 1.00 59.28 89 SER D O 1
ATOM 3995 N N . LEU D 1 90 ? -19.484 -26.129 50.842 1.00 56.16 90 LEU D N 1
ATOM 3996 C CA . LEU D 1 90 ? -19.816 -24.720 51.090 1.00 54.78 90 LEU D CA 1
ATOM 3997 C C . LEU D 1 90 ? -20.945 -24.178 50.211 1.00 51.90 90 LEU D C 1
ATOM 3998 O O . LEU D 1 90 ? -21.589 -23.194 50.578 1.00 50.73 90 LEU D O 1
ATOM 4003 N N . SER D 1 91 ? -21.174 -24.806 49.059 1.00 49.52 91 SER D N 1
ATOM 4004 C CA . SER D 1 91 ? -22.153 -24.322 48.077 1.00 48.17 91 SER D CA 1
ATOM 4005 C C . SER D 1 91 ? -23.571 -24.303 48.619 1.00 50.13 91 SER D C 1
ATOM 4006 O O . SER D 1 91 ? -23.995 -25.239 49.296 1.00 50.54 91 SER D O 1
ATOM 4009 N N . VAL D 1 92 ? -24.308 -23.240 48.299 1.00 52.00 92 VAL D N 1
ATOM 4010 C CA . VAL D 1 92 ? -25.712 -23.132 48.687 1.00 50.78 92 VAL D CA 1
ATOM 4011 C C . VAL D 1 92 ? -26.554 -24.022 47.791 1.00 52.54 92 VAL D C 1
ATOM 4012 O O . VAL D 1 92 ? -27.311 -24.876 48.280 1.00 50.92 92 VAL D O 1
ATOM 4016 N N . TYR D 1 93 ? -26.442 -23.811 46.479 1.00 53.01 93 TYR D N 1
ATOM 4017 C CA . TYR D 1 93 ? -27.021 -24.746 45.523 1.00 54.22 93 TYR D CA 1
ATOM 4018 C C . TYR D 1 93 ? -26.341 -26.087 45.773 1.00 53.84 93 TYR D C 1
ATOM 4019 O O . TYR D 1 93 ? -25.151 -26.128 46.085 1.00 53.66 93 TYR D O 1
ATOM 4028 N N . LYS D 1 94 ? -27.095 -27.174 45.643 1.00 53.87 94 LYS D N 1
ATOM 4029 C CA . LYS D 1 94 ? -26.612 -28.495 46.046 1.00 55.16 94 LYS D CA 1
ATOM 4030 C C . LYS D 1 94 ? -25.640 -29.138 45.052 1.00 55.64 94 LYS D C 1
ATOM 4031 O O . LYS D 1 94 ? -26.038 -29.564 43.964 1.00 57.33 94 LYS D O 1
ATOM 4037 N N . ASP D 1 95 ? -24.371 -29.204 45.456 1.00 53.56 95 ASP D N 1
ATOM 4038 C CA . ASP D 1 95 ? -23.311 -29.928 44.739 1.00 54.03 95 ASP D CA 1
ATOM 4039 C C . ASP D 1 95 ? -23.215 -29.628 43.234 1.00 52.69 95 ASP D C 1
ATOM 4040 O O . ASP D 1 95 ? -23.175 -30.549 42.417 1.00 51.42 95 ASP D O 1
ATOM 4045 N N . PRO D 1 96 ? -23.144 -28.339 42.862 1.00 51.47 96 PRO D N 1
ATOM 4046 C CA . PRO D 1 96 ? -23.102 -28.010 41.437 1.00 51.83 96 PRO D CA 1
ATOM 4047 C C . PRO D 1 96 ? -21.760 -28.334 40.774 1.00 50.63 96 PRO D C 1
ATOM 4048 O O . PRO D 1 96 ? -21.705 -28.507 39.560 1.00 52.18 96 PRO D O 1
ATOM 4052 N N . ILE D 1 97 ? -20.701 -28.438 41.572 1.00 49.49 97 ILE D N 1
ATOM 4053 C CA . ILE D 1 97 ? -19.343 -28.488 41.049 1.00 50.74 97 ILE D CA 1
ATOM 4054 C C . ILE D 1 97 ? -18.857 -29.890 40.661 1.00 52.90 97 ILE D C 1
ATOM 4055 O O . ILE D 1 97 ? -18.971 -30.858 41.436 1.00 51.29 97 ILE D O 1
ATOM 4060 N N . ARG D 1 98 ? -18.314 -29.958 39.442 1.00 51.85 98 ARG D N 1
ATOM 4061 C CA . ARG D 1 98 ? -17.728 -31.164 38.860 1.00 49.91 98 ARG D CA 1
ATOM 4062 C C . ARG D 1 98 ? -16.258 -30.908 38.512 1.00 49.00 98 ARG D C 1
ATOM 4063 O O . ARG D 1 98 ? -15.770 -29.771 38.595 1.00 46.10 98 ARG D O 1
ATOM 4071 N N . LYS D 1 99 ? -15.562 -31.977 38.131 1.00 46.87 99 LYS D N 1
ATOM 4072 C CA . LYS D 1 99 ? -14.158 -31.912 37.716 1.00 45.80 99 LYS D CA 1
ATOM 4073 C C . LYS D 1 99 ? -13.952 -31.132 36.409 1.00 43.05 99 LYS D C 1
ATOM 4074 O O . LYS D 1 99 ? -12.991 -30.377 36.284 1.00 44.06 99 LYS D O 1
ATOM 4080 N N . TYR D 1 100 ? -14.855 -31.319 35.450 1.00 41.01 100 TYR D N 1
ATOM 4081 C CA . TYR D 1 100 ? -14.755 -30.676 34.141 1.00 42.08 100 TYR D CA 1
ATOM 4082 C C . TYR D 1 100 ? -15.944 -29.752 33.921 1.00 40.08 100 TYR D C 1
ATOM 4083 O O . TYR D 1 100 ? -17.089 -30.198 33.927 1.00 38.82 100 TYR D O 1
ATOM 4092 N N . MET D 1 101 ? -15.669 -28.462 33.730 1.00 39.38 101 MET D N 1
ATOM 4093 C CA . MET D 1 101 ? -16.728 -27.463 33.619 1.00 41.10 101 MET D CA 1
ATOM 4094 C C . MET D 1 101 ? -16.381 -26.328 32.663 1.00 39.73 101 MET D C 1
ATOM 4095 O O . MET D 1 101 ? -15.238 -26.185 32.237 1.00 39.98 101 MET D O 1
ATOM 4100 N N . PHE D 1 102 ? -17.390 -25.537 32.313 1.00 39.37 102 PHE D N 1
ATOM 4101 C CA . PHE D 1 102 ? -17.163 -24.257 31.653 1.00 39.72 102 PHE D CA 1
ATOM 4102 C C . PHE D 1 102 ? -18.173 -23.227 32.123 1.00 40.45 102 PHE D C 1
ATOM 4103 O O . PHE D 1 102 ? -19.193 -23.583 32.715 1.00 37.69 102 PHE D O 1
ATOM 4111 N N . LEU D 1 103 ? -17.847 -21.950 31.905 1.00 39.72 103 LEU D N 1
ATOM 4112 C CA . LEU D 1 103 ? -18.812 -20.877 32.060 1.00 41.38 103 LEU D CA 1
ATOM 4113 C C . LEU D 1 103 ? -18.693 -19.901 30.900 1.00 40.82 103 LEU D C 1
ATOM 4114 O O . LEU D 1 103 ? -17.638 -19.788 30.271 1.00 39.85 103 LEU D O 1
ATOM 4119 N N . ARG D 1 104 ? -19.795 -19.219 30.616 1.00 39.05 104 ARG D N 1
ATOM 4120 C CA . ARG D 1 104 ? -19.883 -18.312 29.479 1.00 38.55 104 ARG D CA 1
ATOM 4121 C C . ARG D 1 104 ? -19.587 -16.888 29.918 1.00 37.56 104 ARG D C 1
ATOM 4122 O O . ARG D 1 104 ? -20.051 -16.451 30.969 1.00 37.67 104 ARG D O 1
ATOM 4130 N N . LEU D 1 105 ? -18.795 -16.177 29.122 1.00 36.36 105 LEU D N 1
ATOM 4131 C CA . LEU D 1 105 ? -18.585 -14.746 29.302 1.00 35.24 105 LEU D CA 1
ATOM 4132 C C . LEU D 1 105 ? -19.626 -13.989 28.481 1.00 36.75 105 LEU D C 1
ATOM 4133 O O . LEU D 1 105 ? -20.153 -14.539 27.520 1.00 38.29 105 LEU D O 1
ATOM 4138 N N . ASN D 1 106 ? -19.902 -12.733 28.837 1.00 36.54 106 ASN D N 1
ATOM 4139 C CA . ASN D 1 106 ? -20.890 -11.925 28.094 1.00 37.31 106 ASN D CA 1
ATOM 4140 C C . ASN D 1 106 ? -20.299 -11.353 26.798 1.00 35.97 106 ASN D C 1
ATOM 4141 O O . ASN D 1 106 ? -19.162 -11.668 26.446 1.00 33.77 106 ASN D O 1
ATOM 4146 N N . LYS D 1 107 ? -21.065 -10.538 26.075 1.00 33.25 107 LYS D N 1
ATOM 4147 C CA . LYS D 1 107 ? -20.556 -9.967 24.820 1.00 34.09 107 LYS D CA 1
ATOM 4148 C C . LYS D 1 107 ? -19.255 -9.150 25.006 1.00 33.31 107 LYS D C 1
ATOM 4149 O O . LYS D 1 107 ? -18.404 -9.154 24.120 1.00 32.86 107 LYS D O 1
ATOM 4155 N N . GLU D 1 108 ? -19.083 -8.491 26.155 1.00 35.13 108 GLU D N 1
ATOM 4156 C CA . GLU D 1 108 ? -17.982 -7.523 26.357 1.00 36.59 108 GLU D CA 1
ATOM 4157 C C . GLU D 1 108 ? -16.722 -8.174 26.938 1.00 36.54 108 GLU D C 1
ATOM 4158 O O . GLU D 1 108 ? -15.607 -7.932 26.458 1.00 34.52 108 GLU D O 1
ATOM 4164 N N . GLN D 1 109 ? -16.923 -8.974 27.987 1.00 35.49 109 GLN D N 1
ATOM 4165 C CA . GLN D 1 109 ? -15.941 -9.940 28.497 1.00 33.85 109 GLN D CA 1
ATOM 4166 C C . GLN D 1 109 ? -15.272 -10.762 27.379 1.00 32.81 109 GLN D C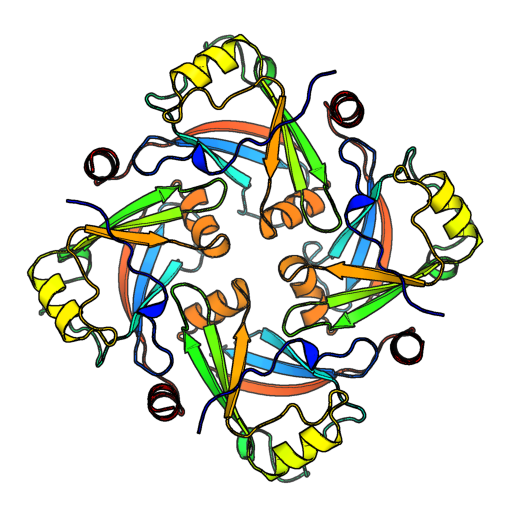 1
ATOM 4167 O O . GLN D 1 109 ? -14.050 -10.951 27.375 1.00 33.77 109 GLN D O 1
ATOM 4173 N N . SER D 1 110 ? -16.086 -11.253 26.448 1.00 33.39 110 SER D N 1
ATOM 4174 C CA . SER D 1 110 ? -15.607 -12.029 25.297 1.00 33.93 110 SER D CA 1
ATOM 4175 C C . SER D 1 110 ? -14.617 -11.224 24.493 1.00 33.56 110 SER D C 1
ATOM 4176 O O . SER D 1 110 ? -13.440 -11.572 24.430 1.00 34.60 110 SER D O 1
ATOM 4179 N N . LYS D 1 111 ? -15.101 -10.121 23.917 1.00 37.18 111 LYS D N 1
ATOM 4180 C CA . LYS D 1 111 ? -14.273 -9.139 23.210 1.00 36.38 111 LYS D CA 1
ATOM 4181 C C . LYS D 1 111 ? -12.948 -8.852 23.904 1.00 38.43 111 LYS D C 1
ATOM 4182 O O . LYS D 1 111 ? -11.895 -8.796 23.249 1.00 37.83 111 LYS D O 1
ATOM 4188 N N . TRP D 1 112 ? -13.018 -8.641 25.221 1.00 39.33 112 TRP D N 1
ATOM 4189 C CA . TRP D 1 112 ? -11.838 -8.389 26.053 1.00 39.58 112 TRP D CA 1
ATOM 4190 C C . TRP D 1 112 ? -10.921 -9.613 25.946 1.00 36.07 112 TRP D C 1
ATOM 4191 O O . TRP D 1 112 ? -9.740 -9.482 25.631 1.00 35.82 112 TRP D O 1
ATOM 4202 N N . ALA D 1 113 ? -11.485 -10.796 26.219 1.00 32.62 113 ALA D N 1
ATOM 4203 C CA . ALA D 1 113 ? -10.787 -12.073 26.046 1.00 30.99 113 ALA D CA 1
ATOM 4204 C C . ALA D 1 113 ? -10.172 -12.252 24.651 1.00 32.14 113 ALA D C 1
ATOM 4205 O O . ALA D 1 113 ? -9.029 -12.675 24.545 1.00 33.44 113 ALA D O 1
ATOM 4207 N N . ILE D 1 114 ? -10.934 -11.964 23.592 1.00 35.95 114 ILE D N 1
ATOM 4208 C CA . ILE D 1 114 ? -10.392 -12.038 22.219 1.00 36.41 114 ILE D CA 1
ATOM 4209 C C . ILE D 1 114 ? -9.217 -11.081 22.055 1.00 34.99 114 ILE D C 1
ATOM 4210 O O . ILE D 1 114 ? -8.193 -11.427 21.458 1.00 36.29 114 ILE D O 1
ATOM 4215 N N . ASN D 1 115 ? -9.384 -9.866 22.557 1.00 34.56 115 ASN D N 1
ATOM 4216 C CA . ASN D 1 115 ? -8.353 -8.845 22.427 1.00 36.40 115 ASN D CA 1
ATOM 4217 C C . ASN D 1 115 ? -7.050 -9.265 23.100 1.00 36.62 115 ASN D C 1
ATOM 4218 O O . ASN D 1 115 ? -5.980 -8.842 22.682 1.00 36.31 115 ASN D O 1
ATOM 4223 N N . ALA D 1 116 ? -7.144 -10.118 24.118 1.00 38.32 116 ALA D N 1
ATOM 4224 C CA . ALA D 1 116 ? -5.966 -10.592 24.847 1.00 39.05 116 ALA D CA 1
ATOM 4225 C C . ALA D 1 116 ? -5.400 -11.878 24.271 1.00 39.20 116 ALA D C 1
ATOM 4226 O O . ALA D 1 116 ? -4.530 -12.496 24.884 1.00 38.39 116 ALA D O 1
ATOM 4228 N N . ALA D 1 117 ? -5.896 -12.299 23.110 1.00 38.61 117 ALA D N 1
ATOM 4229 C CA . ALA D 1 117 ? -5.497 -13.578 22.543 1.00 35.91 117 ALA D CA 1
ATOM 4230 C C . ALA D 1 117 ? -5.669 -14.665 23.590 1.00 33.60 117 ALA D C 1
ATOM 4231 O O . ALA D 1 117 ? -4.852 -15.577 23.677 1.00 31.34 117 ALA D O 1
ATOM 4233 N N . PHE D 1 118 ? -6.729 -14.533 24.393 1.00 34.44 118 PHE D N 1
ATOM 4234 C CA . PHE D 1 118 ? -7.126 -15.512 25.427 1.00 34.84 118 PHE D CA 1
ATOM 4235 C C . PHE D 1 118 ? -6.087 -15.830 26.491 1.00 36.41 118 PHE D C 1
ATOM 4236 O O . PHE D 1 118 ? -6.206 -16.844 27.190 1.00 34.99 118 PHE D O 1
ATOM 4244 N N . ASN D 1 119 ? -5.076 -14.978 26.615 1.00 36.60 119 ASN D N 1
ATOM 4245 C CA . ASN D 1 119 ? -3.990 -15.230 27.529 1.00 38.04 119 ASN D CA 1
ATOM 4246 C C . ASN D 1 119 ? -4.323 -14.680 28.911 1.00 40.42 119 ASN D C 1
ATOM 4247 O O . ASN D 1 119 ? -4.497 -13.469 29.074 1.00 42.66 119 ASN D O 1
ATOM 4252 N N . VAL D 1 120 ? -4.448 -15.580 29.882 1.00 43.12 120 VAL D N 1
ATOM 4253 C CA . VAL D 1 120 ? -4.703 -15.219 31.275 1.00 44.51 120 VAL D CA 1
ATOM 4254 C C . VAL D 1 120 ? -3.369 -15.097 31.997 1.00 45.51 120 VAL D C 1
ATOM 4255 O O . VAL D 1 120 ? -2.557 -16.023 31.957 1.00 44.57 120 VAL D O 1
ATOM 4259 N N . PHE D 1 121 ? -3.138 -13.954 32.641 1.00 47.56 121 PHE D N 1
ATOM 4260 C CA . PHE D 1 121 ? -1.919 -13.750 33.433 1.00 50.26 121 PHE D CA 1
ATOM 4261 C C . PHE D 1 121 ? -2.085 -14.294 34.851 1.00 51.48 121 PHE D C 1
ATOM 4262 O O . PHE D 1 121 ? -1.153 -14.878 35.408 1.00 54.92 121 PHE D O 1
ATOM 4270 N N . SER D 1 122 ? -3.260 -14.080 35.438 1.00 48.58 122 SER D N 1
ATOM 4271 C CA . SER D 1 122 ? -3.558 -14.604 36.770 1.00 48.96 122 SER D CA 1
ATOM 4272 C C . SER D 1 122 ? -5.059 -14.758 36.990 1.00 48.61 122 SER D C 1
ATOM 4273 O O . SER D 1 122 ? -5.867 -14.314 36.174 1.00 46.84 122 SER D O 1
ATOM 4276 N N . TYR D 1 123 ? -5.415 -15.410 38.093 1.00 51.60 123 TYR D N 1
ATOM 4277 C CA . TYR D 1 123 ? -6.803 -15.521 38.530 1.00 50.39 123 TYR D CA 1
ATOM 4278 C C . TYR D 1 123 ? -6.881 -15.907 40.010 1.00 49.56 123 TYR D C 1
ATOM 4279 O O . TYR D 1 123 ? -5.961 -16.531 40.553 1.00 42.62 123 TYR D O 1
ATOM 4288 N N . ARG D 1 124 ? -7.982 -15.516 40.649 1.00 50.17 124 ARG D N 1
ATOM 4289 C CA . ARG D 1 124 ? -8.197 -15.764 42.074 1.00 50.65 124 ARG D CA 1
ATOM 4290 C C . ARG D 1 124 ? -9.677 -15.950 42.407 1.00 49.15 124 ARG D C 1
ATOM 4291 O O . ARG D 1 124 ? -10.547 -15.807 41.545 1.00 43.49 124 ARG D O 1
ATOM 4299 N N . LEU D 1 125 ? -9.933 -16.305 43.663 1.00 48.50 125 LEU D N 1
ATOM 4300 C CA . LEU D 1 125 ? -11.270 -16.459 44.190 1.00 47.15 125 LEU D CA 1
ATOM 4301 C C . LEU D 1 125 ? -11.391 -15.666 45.480 1.00 49.45 125 LEU D C 1
ATOM 4302 O O . LEU D 1 125 ? -10.644 -15.898 46.441 1.00 49.32 125 LEU D O 1
ATOM 4307 N N . ARG D 1 126 ? -12.346 -14.742 45.494 1.00 46.73 126 ARG D N 1
ATOM 4308 C CA . ARG D 1 126 ? -12.465 -13.773 46.564 1.00 48.97 126 ARG D CA 1
ATOM 4309 C C . ARG D 1 126 ? -13.833 -13.880 47.224 1.00 45.50 126 ARG D C 1
ATOM 4310 O O . ARG D 1 126 ? -14.859 -14.026 46.543 1.00 40.34 126 ARG D O 1
ATOM 4318 N N . ASN D 1 127 ? -13.834 -13.817 48.552 1.00 44.03 127 ASN D N 1
ATOM 4319 C CA . ASN D 1 127 ? -15.067 -13.846 49.330 1.00 45.08 127 ASN D CA 1
ATOM 4320 C C . ASN D 1 127 ? -15.696 -12.460 49.371 1.00 44.26 127 ASN D C 1
ATOM 4321 O O . ASN D 1 127 ? -15.050 -11.492 49.750 1.00 44.48 127 ASN D O 1
ATOM 4326 N N . ILE D 1 128 ? -16.950 -12.372 48.942 1.00 49.01 128 ILE D N 1
ATOM 4327 C CA . ILE D 1 128 ? -17.700 -11.125 48.988 1.00 51.64 128 ILE D CA 1
ATOM 4328 C C . ILE D 1 128 ? -18.845 -11.317 49.964 1.00 53.41 128 ILE D C 1
ATOM 4329 O O . ILE D 1 128 ? -19.708 -12.168 49.752 1.00 53.92 128 ILE D O 1
ATOM 4334 N N . GLY D 1 129 ? -18.845 -10.532 51.040 1.00 58.15 129 GLY D N 1
ATOM 4335 C CA . GLY D 1 129 ? -19.936 -10.564 52.009 1.00 57.28 129 GLY D CA 1
ATOM 4336 C C . GLY D 1 129 ? -21.206 -9.980 51.424 1.00 57.63 129 GLY D C 1
ATOM 4337 O O . GLY D 1 129 ? -21.233 -9.567 50.262 1.00 57.10 129 GLY D O 1
ATOM 4338 N N . VAL D 1 130 ? -22.256 -9.932 52.237 1.00 59.86 130 VAL D N 1
ATOM 4339 C CA . VAL D 1 130 ? -23.598 -9.629 51.741 1.00 60.60 130 VAL D CA 1
ATOM 4340 C C . VAL D 1 130 ? -24.094 -8.271 52.235 1.00 60.07 130 VAL D C 1
ATOM 4341 O O . VAL D 1 130 ? -23.537 -7.692 53.172 1.00 60.46 130 VAL D O 1
ATOM 4345 N N . GLY D 1 131 ? -25.145 -7.775 51.590 1.00 58.27 131 GLY D N 1
ATOM 4346 C CA . GLY D 1 131 ? -25.760 -6.505 51.944 1.00 56.95 131 GLY D CA 1
ATOM 4347 C C . GLY D 1 131 ? -26.610 -6.523 53.209 1.00 57.18 131 GLY D C 1
ATOM 4348 O O . GLY D 1 131 ? -26.630 -7.516 53.936 1.00 56.77 131 GLY D O 1
ATOM 4349 N N . PRO D 1 132 ? -27.311 -5.406 53.481 1.00 57.52 132 PRO D N 1
ATOM 4350 C CA . PRO D 1 132 ? -28.174 -5.209 54.658 1.00 57.82 132 PRO D CA 1
ATOM 4351 C C . PRO D 1 132 ? -29.468 -6.030 54.676 1.00 59.18 132 PRO D C 1
ATOM 4352 O O . PRO D 1 132 ? -29.979 -6.336 55.758 1.00 62.33 132 PRO D O 1
ATOM 4356 N N . LEU D 1 133 ? -29.998 -6.361 53.499 1.00 57.57 133 LEU D N 1
ATOM 4357 C CA . LEU D 1 133 ? -31.205 -7.190 53.379 1.00 55.10 133 LEU D CA 1
ATOM 4358 C C . LEU D 1 133 ? -30.867 -8.648 53.048 1.00 56.32 133 LEU D C 1
ATOM 4359 O O . LEU D 1 133 ? -31.745 -9.515 53.060 1.00 57.60 133 LEU D O 1
ATOM 4364 N N . GLY D 1 134 ? -29.593 -8.909 52.756 1.00 57.86 134 GLY D N 1
ATOM 4365 C CA . GLY D 1 134 ? -29.096 -10.254 52.451 1.00 54.75 134 GLY D CA 1
ATOM 4366 C C . GLY D 1 134 ? -29.740 -11.397 53.215 1.00 53.67 134 GLY D C 1
ATOM 4367 O O . GLY D 1 134 ? -30.362 -12.271 52.608 1.00 52.60 134 GLY D O 1
ATOM 4368 N N . PRO D 1 135 ? -29.600 -11.410 54.552 1.00 53.15 135 PRO D N 1
ATOM 4369 C CA . PRO D 1 135 ? -30.214 -12.489 55.346 1.00 52.92 135 PRO D CA 1
ATOM 4370 C C . PRO D 1 135 ? -31.738 -12.563 55.226 1.00 50.96 135 PRO D C 1
ATOM 4371 O O . PRO D 1 135 ? -32.309 -13.654 55.318 1.00 51.54 135 PRO D O 1
ATOM 4375 N N . ASP D 1 136 ? -32.389 -11.420 55.021 1.00 50.40 136 ASP D N 1
ATOM 4376 C CA . ASP D 1 136 ? -33.845 -11.380 54.900 1.00 51.05 136 ASP D CA 1
ATOM 4377 C C . ASP D 1 136 ? -34.313 -11.895 53.544 1.00 51.62 136 ASP D C 1
ATOM 4378 O O . ASP D 1 136 ? -35.365 -12.523 53.440 1.00 51.52 136 ASP D O 1
ATOM 4383 N N . ILE D 1 137 ? -33.524 -11.621 52.511 1.00 52.94 137 ILE D N 1
ATOM 4384 C CA . ILE D 1 137 ? -33.854 -12.023 51.145 1.00 53.07 137 ILE D CA 1
ATOM 4385 C C . ILE D 1 137 ? -33.905 -13.542 51.020 1.00 55.52 137 ILE D C 1
ATOM 4386 O O . ILE D 1 137 ? -34.871 -14.097 50.507 1.00 57.13 137 ILE D O 1
ATOM 4391 N N . ARG D 1 138 ? -32.856 -14.201 51.494 1.00 59.24 138 ARG D N 1
ATOM 4392 C CA . ARG D 1 138 ? -32.759 -15.667 51.432 1.00 60.27 138 ARG D CA 1
ATOM 4393 C C . ARG D 1 138 ? -33.664 -16.386 52.438 1.00 64.02 138 ARG D C 1
ATOM 4394 O O . ARG D 1 138 ? -34.077 -17.520 52.187 1.00 66.22 138 ARG D O 1
ATOM 4402 N N . SER D 1 139 ? -33.967 -15.739 53.565 1.00 68.50 139 SER D N 1
ATOM 4403 C CA . SER D 1 139 ? -34.759 -16.371 54.634 1.00 68.83 139 SER D CA 1
ATOM 4404 C C . SER D 1 139 ? -36.261 -16.238 54.408 1.00 68.80 139 SER D C 1
ATOM 4405 O O . SER D 1 139 ? -37.032 -17.110 54.817 1.00 67.77 139 SER D O 1
ATOM 4408 N N . SER D 1 140 ? -36.675 -15.143 53.775 1.00 67.43 140 SER D N 1
ATOM 4409 C CA . SER D 1 140 ? -38.067 -14.972 53.374 1.00 67.09 140 SER D CA 1
ATOM 4410 C C . SER D 1 140 ? -38.427 -16.013 52.319 1.00 66.09 140 SER D C 1
ATOM 4411 O O . SER D 1 140 ? -37.569 -16.437 51.541 1.00 64.53 140 SER D O 1
#

Secondary structure (DSSP, 8-state):
---EE--GGG--TTS-EEEEEEEETT--SSTT-EEEEEEEBSS-----TTS-HHHHEEEEEEE-SSS-EEEEEEE-HHHHHHHHHHBSSSS---SEEEEE--HHHHHHHHHTTT-EEEEEEEEE---TTHHHHHHT--/----EE--GGG--TTS-EEEEEEEESS--SSS--EEEEEEEBSS-----SSS-GGGTEEEEEEE-SSS-EEEEEEE-HHHHHHHHHHBSSSS---SEEEEE--HHHHHHHHHTTT-EEEEEEEEE---TTHHHHH--/---EE--GGGS-TTS-EEEEEEEESSS-TTPPPEEEEEEEBSS---PPTT--GGGTEEEEEEE-SSS-EEEEEEE-HHHHHHHHHHBSSSS---SEEEEEE-HHHHHHHHTTTT-EEEEEEEEE---TTHHHHHH-/---EE--GGG--TTS-EEEEEEEE--EEEEEEEBSS-----TT--GGGTEEEEEEE-SSS-EEEEEEE-HHHHHHHHHHBSSSS---SEEEEE--HHHHHHHHHTTT-EEEEEEEEE---SSHHHHHH-

CATH classification: 2.70.20.40

Foldseek 3Di:
DDAAEPDPVQDQFLAWFKKKWFDFPPDDDVVLIQIGRRGGFNDDDDDDPVDDCVVAKDKFWDDDDPQWIKIKIAGHPVVLVVCQNTGPPHSRDDRIYMYIDDNVSRHSCVVSVRGTDDMDIDIGGGDDCSVVRSVDDD/DDDAAAPDPVQDDFLAKFKKKWFDFDDFDDPPDTDIHRRGGFNDDDDDDPVDDVVVFKDWFWDAPDPFWIKIKMAGHPVVLVVCQNGGPPHSPDDGIYIYIDDRVVSVRCVRSVVGTPDMDIDIDGHDPCSVVRVVD/DDAAEPEPVQDFFQAKFKKKWFAFPDDDPPDDTLIGGRGGFNDDDDDPPPDFQVVFKDWFWDADDPQWIKIKMAGHPVVLVVCCVGGPPHSPDDRIHMYIDDSVSSNVCVVSVNGTPDMGMDMGGGDPCRVVRNVD/DDAAALDPVQDDFLAKFKWKFFDQCGDTDTRHGFQDDDDDPPPDFDVVFKDWFWADDDPQWIKIKMAGHPVVQVVRQVGGPPHSSDDGIHIYIDDRVRRVVCVVSVNGTPDIDIDIDGHDPCSNVRVVD

GO terms:
  GO:0042802 identical protein binding (F, IPI)

Organism: Borna disease virus 1 (NCBI:txid1714621)

Sequence (540 aa):
HSYVELKDKVIVPGWPTLMLEIDFVGGTSRNQFLNIPFLSVKEPLQLPREKKLTDYFTIDVEPAGHSLVNIYFQIDDFLLLTLNSLSVYKDPIRKYMFLRLNKEQSKWAINAAFNVFSYRLRNIGVGPLGPDIRSSGPKHSYVELKDKVIVPGWPTLMLEIDFVGGTSRNQFLNIPFLSVKEPLQLPREKKLTDYFTIDVEPAGHSLVNIYFQIDDFLLLTLNSLSVYKDPIRKYMFLRLNKEQSKWAINAAFNVFSYRLRNIGVGPLGPDIRSSHSYVELKDKVIVPGWPTLMLEIDFVGGTSRNQFLNIPFLSVKEPLQLPREKKLTDYFTIDVEPAGHSLVNIYFQIDDFLLLTLNSLSVYKDPIRKYMFLRLNKEQSKWAINAAFNVFSYRLRNIGVGPLGPDIRSSHSYVELKDKVIVPGWPTLMLEIDFVFLNIPFLSVKEPLQLPREKKLTDYFTIDVEPAGHSLVNIYFQIDDFLLLTLNSLSVYKDPIRKYMFLRLNKEQSKWAINAAFNVFSYRLRNIGVGPLGPDIRSS

Nearest PDB structures (foldseek):
  3f1j-assembly1_A  TM=9.689E-01  e=3.156E-25  Borna disease virus
  4hi6-assembly1_B  TM=9.672E-01  e=3.156E-25  Borna disease virus
  4hiy-assembly1_A  TM=9.903E-01  e=7.094E-24  Borna disease virus
  4hiu-assembly1_A  TM=9.883E-01  e=1.455E-23  Borna disease virus
  4hiw-assembly1_A  TM=9.905E-01  e=1.455E-23  Borna disease virus

B-factor: mean 41.98, std 10.86, range [21.97, 88.75]